Protein AF-A0A2K2V8P2-F1 (afdb_monomer_lite)

Secondary structure (DSSP, 8-state):
---PPP-PPPPPPTHHHHHTTS-----SSHHHHHHS--SS-TT--EEEETTS-EEESS--TTS-EEEEEEEEEEEE-GGG-S---HHHHHHHHHHHHHH-S-EEEEEEEEEEEEEETTTTEEEEEEEEEEEEEEEE-TTTTT-HHHHHHHHHHHHHHHHHH-HHHHTTEEEEEEE-TT-S-EEEEEEEEEEE--HHHHHHHHHHHSPP----------------PPPPPPPPP-----------PPPPP------------PPPP---PEEEEEEEE----GGGGEEEEEETTEEEEEEPTHHHHHHHHHHHHHHHHTTT-EEETTTTEEEE-STHHHHHHHHHHHHHHHHHHHTT-GGGGGG--EEEEEEEE-HHHHHHHHHHHHHHHHHHHHHHHHHHHHHHHTT-HHHHHHHHHHHHHHHHHHHHHHHHHHHHHHHTT--

Sequence (443 aa):
MSQSPNPQNPNPNPDSEKEAKEIKRYARNTEELVFNTNTDESDYPLYILSDFELVHKKYPSGREIIGSFNVRVSEIKDEELPLTHQLFEKAKSALEEITRSSVSRKNYEIIYESYRGDFEEYLADAKAYAIKLIAFSPFSLMMKEKSFAVVYGWLKRLSAKYPDLSKYAYVSRYEGRKLKHSYAILVIKLPISTPELEDVFKKITSPPVEVEEPTAVESVESEEEPKPEEIPTIEIKPKLRLRLRLPEEIEERVEVKEEKPSKPEKSELVKIYLLSMRLPSKYLVQKVYYEKNKEIREFNDVSGKLETIRREAYSMITRAFAYVEEYGTWIAVSDDAVKEAYNVSEYVIKRLKELNLHDKVERYIVKAIPIYLDPLDAKELLDAAVKRLSQDLEELERRIREAEEEKKRQALKRLEREKSYKEKLLEAFKRYLSEISRGEAGE

Structure (mmCIF, N/CA/C/O backbone):
data_AF-A0A2K2V8P2-F1
#
_entry.id   AF-A0A2K2V8P2-F1
#
loop_
_atom_site.group_PDB
_atom_site.id
_atom_site.type_symbol
_atom_site.label_atom_id
_atom_site.label_alt_id
_atom_site.label_comp_id
_atom_site.label_asym_id
_atom_site.label_entity_id
_atom_site.label_seq_id
_atom_site.pdbx_PDB_ins_code
_atom_site.Cartn_x
_atom_site.Cartn_y
_atom_site.Cartn_z
_atom_site.occupancy
_atom_site.B_iso_or_equiv
_atom_site.auth_seq_id
_atom_site.auth_comp_id
_atom_site.auth_asym_id
_atom_site.auth_atom_id
_atom_site.pdbx_PDB_model_num
ATOM 1 N N . MET A 1 1 ? -31.526 -56.783 24.278 1.00 45.38 1 MET A N 1
ATOM 2 C CA . MET A 1 1 ? -30.300 -55.961 24.188 1.00 45.38 1 MET A CA 1
ATOM 3 C C . MET A 1 1 ? -29.760 -56.072 22.773 1.00 45.38 1 MET A C 1
ATOM 5 O O . MET A 1 1 ? -29.927 -57.133 22.186 1.00 45.38 1 MET A O 1
ATOM 9 N N . SER A 1 2 ? -29.156 -54.986 22.279 1.00 40.03 2 SER A N 1
ATOM 10 C CA . SER A 1 2 ? -28.494 -54.827 20.969 1.00 40.03 2 SER A CA 1
ATOM 11 C C . SER A 1 2 ? -29.392 -54.343 19.819 1.00 40.03 2 SER A C 1
ATOM 13 O O . SER A 1 2 ? -29.942 -55.134 19.060 1.00 40.03 2 SER A O 1
ATOM 15 N N . GLN A 1 3 ? -29.497 -53.016 19.681 1.00 34.66 3 GLN A N 1
ATOM 16 C CA . GLN A 1 3 ? -29.826 -52.344 18.419 1.00 34.66 3 GLN A CA 1
ATOM 17 C C . GLN A 1 3 ? -28.541 -51.717 17.862 1.00 34.66 3 GLN A C 1
ATOM 19 O O . GLN A 1 3 ? -27.809 -51.053 18.595 1.00 34.66 3 GLN A O 1
ATOM 24 N N . SER A 1 4 ? -28.265 -51.968 16.584 1.00 39.84 4 SER A N 1
ATOM 25 C CA . SER A 1 4 ? -27.140 -51.406 15.828 1.00 39.84 4 SER A CA 1
ATOM 26 C C . SER A 1 4 ? -27.333 -49.904 15.567 1.00 39.84 4 SER A C 1
ATOM 28 O O . SER A 1 4 ? -28.468 -49.490 15.317 1.00 39.84 4 SER A O 1
ATOM 30 N N . PRO A 1 5 ? -26.267 -49.081 15.564 1.00 43.34 5 PRO A N 1
ATOM 31 C CA . PRO A 1 5 ? -26.387 -47.666 15.246 1.00 43.34 5 PRO A CA 1
ATOM 32 C C . PRO A 1 5 ? -26.446 -47.434 13.728 1.00 43.34 5 PRO A C 1
ATOM 34 O O . PRO A 1 5 ? -25.756 -48.076 12.938 1.00 43.34 5 PRO A O 1
ATOM 37 N N . ASN A 1 6 ? -27.308 -46.493 13.356 1.00 40.78 6 ASN A N 1
ATOM 38 C CA . ASN A 1 6 ? -27.585 -46.014 12.006 1.00 40.78 6 ASN A CA 1
ATOM 39 C C . ASN A 1 6 ? -26.462 -45.054 11.539 1.00 40.78 6 ASN A C 1
ATOM 41 O O . ASN A 1 6 ? -26.080 -44.188 12.331 1.00 40.78 6 ASN A O 1
ATOM 45 N N . PRO A 1 7 ? -25.935 -45.135 10.299 1.00 40.72 7 PRO A N 1
ATOM 46 C CA . PRO A 1 7 ? -24.934 -44.186 9.823 1.00 40.72 7 PRO A CA 1
ATOM 47 C C . PRO A 1 7 ? -25.619 -42.884 9.386 1.00 40.72 7 PRO A C 1
ATOM 49 O O . PRO A 1 7 ? -26.378 -42.853 8.418 1.00 40.72 7 PRO A O 1
ATOM 52 N N . GLN A 1 8 ? -25.365 -41.796 10.115 1.00 35.78 8 GLN A N 1
ATOM 53 C CA . GLN A 1 8 ? -25.758 -40.455 9.692 1.00 35.78 8 GLN A CA 1
ATOM 54 C C . GLN A 1 8 ? -24.790 -39.943 8.622 1.00 35.78 8 GLN A C 1
ATOM 56 O O . GLN A 1 8 ? -23.577 -39.902 8.817 1.00 35.78 8 GLN A O 1
ATOM 61 N N . ASN A 1 9 ? -25.364 -39.559 7.487 1.00 45.44 9 ASN A N 1
ATOM 62 C CA . ASN A 1 9 ? -24.693 -38.922 6.364 1.00 45.44 9 ASN A CA 1
ATOM 63 C C . ASN A 1 9 ? -24.497 -37.426 6.695 1.00 45.44 9 ASN A C 1
ATOM 65 O O . ASN A 1 9 ? -25.497 -36.770 7.006 1.00 45.44 9 ASN A O 1
ATOM 69 N N . PRO A 1 10 ? -23.279 -36.856 6.655 1.00 41.28 10 PRO A N 1
ATOM 70 C CA . PRO A 1 10 ? -23.107 -35.430 6.884 1.00 41.28 10 PRO A CA 1
ATOM 71 C C . PRO A 1 10 ? -23.511 -34.652 5.626 1.00 41.28 10 PRO A C 1
ATOM 73 O O . PRO A 1 10 ? -23.005 -34.885 4.530 1.00 41.28 10 PRO A O 1
ATOM 76 N N . ASN A 1 11 ? -24.449 -33.725 5.806 1.00 43.56 11 ASN A N 1
ATOM 77 C CA . ASN A 1 11 ? -24.842 -32.743 4.801 1.00 43.56 11 ASN A CA 1
ATOM 78 C C . ASN A 1 11 ? -23.656 -31.787 4.543 1.00 43.56 11 ASN A C 1
ATOM 80 O O . ASN A 1 11 ? -23.053 -31.328 5.518 1.00 43.56 11 ASN A O 1
ATOM 84 N N . PRO A 1 12 ? -23.302 -31.463 3.287 1.00 41.25 12 PRO A N 1
ATOM 85 C CA . PRO A 1 12 ? -22.204 -30.545 3.009 1.00 41.25 12 PRO A CA 1
ATOM 86 C C . PRO A 1 12 ? -22.577 -29.116 3.426 1.00 41.25 12 PRO A C 1
ATOM 88 O O . PRO A 1 12 ? -23.671 -28.630 3.138 1.00 41.25 12 PRO A O 1
ATOM 91 N N . ASN A 1 13 ? -21.655 -28.459 4.132 1.00 47.78 13 ASN A N 1
ATOM 92 C CA . ASN A 1 13 ? -21.796 -27.095 4.629 1.00 47.78 13 ASN A CA 1
ATOM 93 C C . ASN A 1 13 ? -21.776 -26.082 3.455 1.00 47.78 13 ASN A C 1
ATOM 95 O O . ASN A 1 13 ? -20.779 -26.057 2.720 1.00 47.78 13 ASN A O 1
ATOM 99 N N . PRO A 1 14 ? -22.814 -25.239 3.268 1.00 43.62 14 PRO A N 1
ATOM 100 C CA . PRO A 1 14 ? -22.863 -24.232 2.200 1.00 43.62 14 PRO A CA 1
ATOM 101 C C . PRO A 1 14 ? -21.792 -23.130 2.314 1.00 43.62 14 PRO A C 1
ATOM 103 O O . PRO A 1 14 ? -21.541 -22.432 1.332 1.00 43.62 14 PRO A O 1
ATOM 106 N N . ASP A 1 15 ? -21.098 -23.015 3.452 1.00 44.84 15 ASP A N 1
ATOM 107 C CA . ASP A 1 15 ? -19.971 -22.082 3.611 1.00 44.84 15 ASP A CA 1
ATOM 108 C C . ASP A 1 15 ? -18.708 -22.517 2.842 1.00 44.84 15 ASP A C 1
ATOM 110 O O . ASP A 1 15 ? -17.892 -21.681 2.455 1.00 44.84 15 ASP A O 1
ATOM 114 N N . SER A 1 16 ? -18.587 -23.806 2.499 1.00 46.91 16 SER A N 1
ATOM 115 C CA . SER A 1 16 ? -17.429 -24.323 1.754 1.00 46.91 16 SER A CA 1
ATOM 116 C C . SER A 1 16 ? -17.402 -23.907 0.274 1.00 46.91 16 SER A C 1
ATOM 118 O O . SER A 1 16 ? -16.330 -23.832 -0.323 1.00 46.91 16 SER A O 1
ATOM 120 N N . GLU A 1 17 ? -18.550 -23.566 -0.328 1.00 38.75 17 GLU A N 1
ATOM 121 C CA . GLU A 1 17 ? -18.619 -23.112 -1.730 1.00 38.75 17 GLU A CA 1
ATOM 122 C C . GLU A 1 17 ? -18.406 -21.598 -1.899 1.00 38.75 17 GLU A C 1
ATOM 124 O O . GLU A 1 17 ? -18.013 -21.156 -2.985 1.00 38.75 17 GLU A O 1
ATOM 129 N N . LYS A 1 18 ? -18.614 -20.799 -0.840 1.00 39.53 18 LYS A N 1
ATOM 130 C CA . LYS A 1 18 ? -18.248 -19.372 -0.819 1.00 39.53 18 LYS A CA 1
ATOM 131 C C . LYS A 1 18 ? -16.768 -19.173 -0.487 1.00 39.53 18 LYS A C 1
ATOM 133 O O . LYS A 1 18 ? -16.127 -18.366 -1.156 1.00 39.53 18 LYS A O 1
ATOM 138 N N . GLU A 1 19 ? -16.188 -19.982 0.402 1.00 36.44 19 GLU A N 1
ATOM 139 C CA . GLU A 1 19 ? -14.726 -20.023 0.592 1.00 36.44 19 GLU A CA 1
ATOM 140 C C . GLU A 1 19 ? -13.989 -20.600 -0.631 1.00 36.44 19 GLU A C 1
ATOM 142 O O . GLU A 1 19 ? -12.883 -20.168 -0.948 1.00 36.44 19 GLU A O 1
ATOM 147 N N . ALA A 1 20 ? -14.617 -21.484 -1.415 1.00 35.19 20 ALA A N 1
ATOM 148 C CA . ALA A 1 20 ? -14.044 -21.964 -2.676 1.00 35.19 20 ALA A CA 1
ATOM 149 C C . ALA A 1 20 ? -14.061 -20.927 -3.821 1.00 35.19 20 ALA A C 1
ATOM 151 O O . ALA A 1 20 ? -13.434 -21.158 -4.859 1.00 35.19 20 ALA A O 1
ATOM 152 N N . LYS A 1 21 ? -14.754 -19.787 -3.665 1.00 40.03 21 LYS A N 1
ATOM 153 C CA . LYS A 1 21 ? -14.834 -18.733 -4.696 1.00 40.03 21 LYS A CA 1
ATOM 154 C C . LYS A 1 21 ? -14.014 -17.477 -4.413 1.00 40.03 21 LYS A C 1
ATOM 156 O O . LYS A 1 21 ? -13.867 -16.667 -5.324 1.00 40.03 21 LYS A O 1
ATOM 161 N N . GLU A 1 22 ? -13.370 -17.374 -3.256 1.00 44.53 22 GLU A N 1
ATOM 162 C CA . GLU A 1 22 ? -12.394 -16.317 -2.962 1.00 44.53 22 GLU A CA 1
ATOM 163 C C . GLU A 1 22 ? -11.185 -16.853 -2.184 1.00 44.53 22 GLU A C 1
ATOM 165 O O . GLU A 1 22 ? -10.801 -16.341 -1.140 1.00 44.53 22 GLU A O 1
ATOM 170 N N . ILE A 1 23 ? -10.512 -17.875 -2.722 1.00 32.94 23 ILE A N 1
ATOM 171 C CA . ILE A 1 23 ? -9.160 -18.230 -2.273 1.00 32.94 23 ILE A CA 1
ATOM 172 C C . ILE A 1 23 ? -8.184 -18.202 -3.453 1.00 32.94 23 ILE A C 1
ATOM 174 O O . ILE A 1 23 ? -8.069 -19.120 -4.262 1.00 32.94 23 ILE A O 1
ATOM 178 N N . LYS A 1 24 ? -7.514 -17.046 -3.523 1.00 45.06 24 LYS A N 1
ATOM 179 C CA . LYS A 1 24 ? -6.056 -16.870 -3.482 1.00 45.06 24 LYS A CA 1
ATOM 180 C C . LYS A 1 24 ? -5.204 -17.764 -4.384 1.00 45.06 24 LYS A C 1
ATOM 182 O O . LYS A 1 24 ? -5.091 -18.977 -4.214 1.00 45.06 24 LYS A O 1
ATOM 187 N N . ARG A 1 25 ? -4.395 -17.103 -5.208 1.00 37.09 25 ARG A N 1
ATOM 188 C CA . ARG A 1 25 ? -3.039 -17.592 -5.469 1.00 37.09 25 ARG A CA 1
ATOM 189 C C . ARG A 1 25 ? -2.043 -16.554 -4.978 1.00 37.09 25 ARG A C 1
ATOM 191 O O . ARG A 1 25 ? -1.865 -15.517 -5.608 1.00 37.09 25 ARG A O 1
ATOM 198 N N . TYR A 1 26 ? -1.464 -16.855 -3.822 1.00 53.66 26 TYR A N 1
ATOM 199 C CA . TYR A 1 26 ? -0.233 -16.262 -3.319 1.00 53.66 26 TYR A CA 1
ATOM 200 C C . TYR A 1 26 ? 0.933 -17.240 -3.526 1.00 53.66 26 TYR A C 1
ATOM 202 O O . TYR A 1 26 ? 0.685 -18.423 -3.769 1.00 53.66 26 TYR A O 1
ATOM 210 N N . ALA A 1 27 ? 2.164 -16.715 -3.448 1.00 59.84 27 ALA A N 1
ATOM 211 C CA . ALA A 1 27 ? 3.382 -17.324 -3.985 1.00 59.84 27 ALA A CA 1
ATOM 212 C C . ALA A 1 27 ? 3.701 -18.730 -3.454 1.00 59.84 27 ALA A C 1
ATOM 214 O O . ALA A 1 27 ? 4.199 -18.878 -2.348 1.00 59.84 27 ALA A O 1
ATOM 215 N N . ARG A 1 28 ? 3.524 -19.761 -4.279 1.00 70.12 28 ARG A N 1
ATOM 216 C CA . ARG A 1 28 ? 3.882 -21.154 -3.941 1.00 70.12 28 ARG A CA 1
ATOM 217 C C . ARG A 1 28 ? 5.314 -21.530 -4.306 1.00 70.12 28 ARG A C 1
ATOM 219 O O . ARG A 1 28 ? 5.787 -22.598 -3.936 1.00 70.12 28 ARG A O 1
ATOM 226 N N . ASN A 1 29 ? 5.970 -20.709 -5.117 1.00 79.19 29 ASN A N 1
ATOM 227 C CA . ASN A 1 29 ? 7.310 -20.957 -5.630 1.00 79.19 29 ASN A CA 1
ATOM 228 C C . ASN A 1 29 ? 8.014 -19.638 -5.973 1.00 79.19 29 ASN A C 1
ATOM 230 O O . ASN A 1 29 ? 7.422 -18.555 -5.945 1.00 79.19 29 ASN A O 1
ATOM 234 N N . THR A 1 30 ? 9.289 -19.749 -6.333 1.00 81.19 30 THR A N 1
ATOM 235 C CA . THR A 1 30 ? 10.150 -18.620 -6.689 1.00 81.19 30 THR A CA 1
ATOM 236 C C . THR A 1 30 ? 9.663 -17.836 -7.907 1.00 81.19 30 THR A C 1
ATOM 238 O O . THR A 1 30 ? 9.801 -16.615 -7.915 1.00 81.19 30 THR A O 1
ATOM 241 N N . GLU A 1 31 ? 9.036 -18.469 -8.907 1.00 80.94 31 GLU A N 1
ATOM 242 C CA . GLU A 1 31 ? 8.472 -17.748 -10.063 1.00 80.94 31 GLU A CA 1
ATOM 243 C C . GLU A 1 31 ? 7.371 -16.769 -9.639 1.00 80.94 31 GLU A C 1
ATOM 245 O O . GLU A 1 31 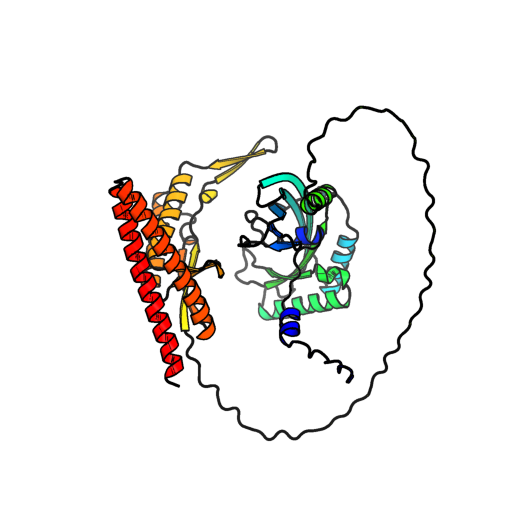? 7.264 -15.665 -10.177 1.00 80.94 31 GLU A O 1
ATOM 250 N N . GLU A 1 32 ? 6.549 -17.150 -8.660 1.00 74.81 32 GLU A N 1
ATOM 251 C CA . GLU A 1 32 ? 5.480 -16.289 -8.156 1.00 74.81 32 GLU A CA 1
ATOM 252 C C . GLU A 1 32 ? 6.040 -15.102 -7.346 1.00 74.81 32 GLU A C 1
ATOM 254 O O . GLU A 1 32 ? 5.479 -14.003 -7.405 1.00 74.81 32 GLU A O 1
ATOM 259 N N . LEU A 1 33 ? 7.187 -15.254 -6.667 1.00 75.31 33 LEU A N 1
ATOM 260 C CA . LEU A 1 33 ? 7.895 -14.132 -6.027 1.00 75.31 33 LEU A CA 1
ATOM 261 C C . LEU A 1 33 ? 8.407 -13.100 -7.037 1.00 75.31 33 LEU A C 1
ATOM 263 O O . LEU A 1 33 ? 8.348 -11.897 -6.766 1.00 75.31 33 LEU A O 1
ATOM 267 N N . VAL A 1 34 ? 8.843 -13.550 -8.218 1.00 78.19 34 VAL A N 1
ATOM 268 C CA . VAL A 1 34 ? 9.286 -12.667 -9.312 1.00 78.19 34 VAL A CA 1
ATOM 269 C C . VAL A 1 34 ? 8.159 -11.725 -9.771 1.00 78.19 34 VAL A C 1
ATOM 271 O O . VAL A 1 34 ? 8.422 -10.572 -10.123 1.00 78.19 34 VAL A O 1
ATOM 274 N N . PHE A 1 35 ? 6.889 -12.153 -9.699 1.00 70.75 35 PHE A N 1
ATOM 275 C CA . PHE A 1 35 ? 5.734 -11.381 -10.189 1.00 70.75 35 PHE A CA 1
ATOM 276 C C . PHE A 1 35 ? 4.901 -10.630 -9.167 1.00 70.75 35 PHE A C 1
ATOM 278 O O . PHE A 1 35 ? 4.169 -9.711 -9.553 1.00 70.75 35 PHE A O 1
ATOM 285 N N . ASN A 1 36 ? 4.999 -10.974 -7.887 1.00 62.34 36 ASN A N 1
ATOM 286 C CA . ASN A 1 36 ? 4.283 -10.237 -6.848 1.00 62.34 36 ASN A CA 1
ATOM 287 C C . ASN A 1 36 ? 4.790 -8.791 -6.665 1.00 62.34 36 ASN A C 1
ATOM 289 O O . ASN A 1 36 ? 4.146 -7.981 -6.007 1.00 62.34 36 ASN A O 1
ATOM 293 N N . THR A 1 37 ? 5.849 -8.416 -7.383 1.00 58.56 37 THR A N 1
ATOM 294 C CA . THR A 1 37 ? 6.403 -7.063 -7.548 1.00 58.56 37 THR A CA 1
ATOM 295 C C . THR A 1 37 ? 5.561 -6.152 -8.459 1.00 58.56 37 THR A C 1
ATOM 297 O O . THR A 1 37 ? 6.058 -5.194 -9.046 1.00 58.56 37 THR A O 1
ATOM 300 N N . ASN A 1 38 ? 4.261 -6.424 -8.627 1.00 47.97 38 ASN A N 1
ATOM 301 C CA . ASN A 1 38 ? 3.373 -5.675 -9.530 1.00 47.97 38 ASN A CA 1
ATOM 302 C C . ASN A 1 38 ? 3.196 -4.187 -9.164 1.00 47.97 38 ASN A C 1
ATOM 304 O O . ASN A 1 38 ? 2.509 -3.456 -9.881 1.00 47.97 38 ASN A O 1
ATOM 308 N N . THR A 1 39 ? 3.812 -3.729 -8.080 1.00 49.06 39 THR A N 1
ATOM 309 C CA . THR A 1 39 ? 4.027 -2.318 -7.807 1.00 49.06 39 THR A CA 1
ATOM 310 C C . THR A 1 39 ? 5.403 -1.885 -8.250 1.00 49.06 39 THR A C 1
ATOM 312 O O . THR A 1 39 ? 6.407 -2.304 -7.687 1.00 49.06 39 THR A O 1
ATOM 315 N N . ASP A 1 40 ? 5.430 -0.948 -9.191 1.00 42.66 40 ASP A N 1
ATOM 316 C CA . ASP A 1 40 ? 6.612 -0.177 -9.583 1.00 42.66 40 ASP A CA 1
ATOM 317 C C . ASP A 1 40 ? 7.144 0.732 -8.429 1.00 42.66 40 ASP A C 1
ATOM 319 O O . ASP A 1 40 ? 7.749 1.771 -8.683 1.00 42.66 40 ASP A O 1
ATOM 323 N N . GLU A 1 41 ? 6.894 0.379 -7.162 1.00 49.34 41 GLU A N 1
ATOM 324 C CA . GLU A 1 41 ? 7.336 1.078 -5.954 1.00 49.34 41 GLU A CA 1
ATOM 325 C C . GLU A 1 41 ? 8.273 0.144 -5.175 1.00 49.34 41 GLU A C 1
ATOM 327 O O . GLU A 1 41 ? 7.839 -0.845 -4.591 1.00 49.34 41 GLU A O 1
ATOM 332 N N . SER A 1 42 ? 9.567 0.472 -5.200 1.00 49.97 42 SER A N 1
ATOM 333 C CA . SER A 1 42 ? 10.710 -0.251 -4.612 1.00 49.97 42 SER A CA 1
ATOM 334 C C . SER A 1 42 ? 10.766 -0.263 -3.080 1.00 49.97 42 SER A C 1
ATOM 336 O O . SER A 1 42 ? 11.807 -0.570 -2.508 1.00 49.97 42 SER A O 1
ATOM 338 N N . ASP A 1 43 ? 9.693 0.156 -2.414 1.00 53.34 43 ASP A N 1
ATOM 339 C CA . ASP A 1 43 ? 9.768 0.601 -1.020 1.00 53.34 43 ASP A CA 1
ATOM 340 C C . ASP A 1 43 ? 8.919 -0.259 -0.072 1.00 53.34 43 ASP A C 1
ATOM 342 O O . ASP A 1 43 ? 8.859 0.033 1.124 1.00 53.34 43 ASP A O 1
ATOM 346 N N . TYR A 1 44 ? 8.254 -1.304 -0.580 1.00 66.94 44 TYR A N 1
ATOM 347 C CA . TYR A 1 44 ? 7.381 -2.155 0.225 1.00 66.94 44 TYR A CA 1
ATOM 348 C C . TYR A 1 44 ? 7.910 -3.582 0.344 1.00 66.94 44 TYR A C 1
ATOM 350 O O . TYR A 1 44 ? 8.235 -4.204 -0.670 1.00 66.94 44 TYR A O 1
ATOM 358 N N . PRO A 1 45 ? 7.946 -4.129 1.568 1.00 77.12 45 PRO A N 1
ATOM 359 C CA . PRO A 1 45 ? 8.392 -5.488 1.778 1.00 77.12 45 PRO A CA 1
ATOM 360 C C . PRO A 1 45 ? 7.340 -6.521 1.365 1.00 77.12 45 PRO A C 1
ATOM 362 O O . PRO A 1 45 ? 6.129 -6.265 1.389 1.00 77.12 45 PRO A O 1
ATOM 365 N N . LEU A 1 46 ? 7.829 -7.701 0.990 1.00 86.38 46 LEU A N 1
ATOM 366 C CA . LEU A 1 46 ? 7.035 -8.906 0.772 1.00 86.38 46 LEU A CA 1
ATOM 367 C C . LEU A 1 46 ? 7.206 -9.828 1.979 1.00 86.38 46 LEU A C 1
ATOM 369 O O . LEU A 1 46 ? 8.334 -10.092 2.383 1.00 86.38 46 LEU A O 1
ATOM 373 N N . TYR A 1 47 ? 6.105 -10.338 2.521 1.00 85.56 47 TYR A N 1
ATOM 374 C CA . TYR A 1 47 ? 6.103 -11.258 3.660 1.00 85.56 47 TYR A CA 1
ATOM 375 C C . TYR A 1 47 ? 5.670 -12.646 3.208 1.00 85.56 47 TYR A C 1
ATOM 377 O O . TYR A 1 47 ? 4.638 -12.756 2.551 1.00 85.56 47 TYR A O 1
ATOM 385 N N . ILE A 1 48 ? 6.417 -13.684 3.578 1.00 87.50 48 ILE A N 1
ATOM 386 C CA . ILE A 1 48 ? 5.997 -15.084 3.477 1.00 87.50 48 ILE A CA 1
ATOM 387 C C . ILE A 1 48 ? 5.490 -15.525 4.847 1.00 87.50 48 ILE A C 1
ATOM 389 O O . ILE A 1 48 ? 6.204 -15.440 5.847 1.00 87.50 48 ILE A O 1
ATOM 393 N N . LEU A 1 49 ? 4.254 -16.005 4.872 1.00 87.50 49 LEU A N 1
ATOM 394 C CA . LEU A 1 49 ? 3.593 -16.556 6.047 1.00 87.50 49 LEU A CA 1
ATOM 395 C C . LEU A 1 49 ? 3.850 -18.060 6.198 1.00 87.50 49 LEU A C 1
ATOM 397 O O . LEU A 1 49 ? 4.309 -18.717 5.264 1.00 87.50 49 LEU A O 1
ATOM 401 N N . SER A 1 50 ? 3.525 -18.616 7.364 1.00 84.12 50 SER A N 1
ATOM 402 C CA . SER A 1 50 ? 3.715 -20.045 7.669 1.00 84.12 50 SER A CA 1
ATOM 403 C C . SER A 1 50 ? 2.929 -21.012 6.770 1.00 84.12 50 SER A C 1
ATOM 405 O O . SER A 1 50 ? 3.325 -22.163 6.609 1.00 84.12 50 SER A O 1
ATOM 407 N N . ASP A 1 51 ? 1.858 -20.554 6.123 1.00 82.25 51 ASP A N 1
ATOM 408 C CA . ASP A 1 51 ? 1.097 -21.285 5.099 1.00 82.25 51 ASP A CA 1
ATOM 409 C C . ASP A 1 51 ? 1.638 -21.074 3.668 1.00 82.25 51 ASP A C 1
ATOM 411 O O . ASP A 1 51 ? 1.008 -21.482 2.688 1.00 82.25 51 ASP A O 1
ATOM 415 N N . PHE A 1 52 ? 2.808 -20.439 3.543 1.00 79.31 52 PHE A N 1
ATOM 416 C CA . PHE A 1 52 ? 3.417 -19.973 2.297 1.00 79.31 52 PHE A CA 1
ATOM 417 C C . PHE A 1 52 ? 2.571 -18.935 1.544 1.00 79.31 52 PHE A C 1
ATOM 419 O O . PHE A 1 52 ? 2.783 -18.695 0.353 1.00 79.31 52 PHE A O 1
ATOM 426 N N . GLU A 1 53 ? 1.625 -18.269 2.214 1.00 78.50 53 GLU A N 1
ATOM 427 C CA . GLU A 1 53 ? 0.965 -17.108 1.634 1.00 78.50 53 GLU A CA 1
ATOM 428 C C . GLU A 1 53 ? 1.922 -15.909 1.603 1.00 78.50 53 GLU A C 1
ATOM 430 O O . GLU A 1 53 ? 2.527 -15.524 2.602 1.00 78.50 53 GLU A O 1
ATOM 435 N N . LEU A 1 54 ? 2.028 -15.283 0.433 1.00 76.00 54 LEU A N 1
ATOM 436 C CA . LEU A 1 54 ? 2.717 -14.015 0.257 1.00 76.00 54 LEU A CA 1
ATOM 437 C C . LEU A 1 54 ? 1.778 -12.833 0.511 1.00 76.00 54 LEU A C 1
ATOM 439 O O . LEU A 1 54 ? 0.765 -12.682 -0.174 1.00 76.00 54 LEU A O 1
ATOM 443 N N . VAL A 1 55 ? 2.167 -11.936 1.410 1.00 76.25 55 VAL A N 1
ATOM 444 C CA . VAL A 1 55 ? 1.456 -10.683 1.670 1.00 76.25 55 VAL A CA 1
ATOM 445 C C . VAL A 1 55 ? 2.321 -9.503 1.248 1.00 76.25 55 VAL A C 1
ATOM 447 O O . VAL A 1 55 ? 3.512 -9.431 1.542 1.00 76.25 55 VAL A O 1
ATOM 450 N N . HIS A 1 56 ? 1.702 -8.561 0.545 1.00 71.75 56 HIS A N 1
ATOM 451 C CA . HIS A 1 56 ? 2.333 -7.334 0.080 1.00 71.75 56 HIS A CA 1
ATOM 452 C C . HIS A 1 56 ? 1.576 -6.117 0.630 1.00 71.75 56 HIS A C 1
ATOM 454 O O . HIS A 1 56 ? 0.351 -6.160 0.766 1.00 71.75 56 HIS A O 1
ATOM 460 N N . LYS A 1 57 ? 2.296 -5.020 0.916 1.00 65.31 57 LYS A N 1
ATOM 461 C CA . LYS A 1 57 ? 1.812 -3.709 1.421 1.00 65.31 57 LYS A CA 1
ATOM 462 C C . LYS A 1 57 ? 1.233 -3.678 2.827 1.00 65.31 57 LYS A C 1
ATOM 464 O O . LYS A 1 57 ? 1.384 -2.661 3.499 1.00 65.31 57 LYS A O 1
ATOM 469 N N . LYS A 1 58 ? 0.540 -4.729 3.256 1.00 66.94 58 LYS A N 1
ATOM 470 C CA . LYS A 1 58 ? -0.056 -4.811 4.588 1.00 66.94 58 LYS A CA 1
ATOM 471 C C . LYS A 1 58 ? 0.819 -5.699 5.456 1.00 66.94 58 LYS A C 1
ATOM 473 O O . LYS A 1 58 ? 1.049 -6.850 5.101 1.00 66.94 58 LYS A O 1
ATOM 478 N N . TYR A 1 59 ? 1.291 -5.158 6.574 1.00 76.81 59 TYR A N 1
ATOM 479 C CA . TYR A 1 59 ? 1.922 -5.969 7.605 1.00 76.81 59 TYR A CA 1
ATOM 480 C C . TYR A 1 59 ? 0.908 -7.026 8.070 1.00 76.81 59 TYR A C 1
ATOM 482 O O . TYR A 1 59 ? -0.200 -6.646 8.470 1.00 76.81 59 TYR A O 1
ATOM 490 N N . PRO A 1 60 ? 1.207 -8.327 7.955 1.00 79.00 60 PRO A N 1
ATOM 491 C CA . PRO A 1 60 ? 0.258 -9.359 8.333 1.00 79.00 60 PRO A CA 1
ATOM 492 C C . PRO A 1 60 ? 0.177 -9.448 9.863 1.00 79.00 60 PRO A C 1
ATOM 494 O O . PRO A 1 60 ? 0.994 -10.093 10.511 1.00 79.00 60 PRO A O 1
ATOM 497 N N . SER A 1 61 ? -0.813 -8.781 10.460 1.00 77.50 61 SER A N 1
ATOM 498 C CA . SER A 1 61 ? -1.037 -8.835 11.904 1.00 77.50 61 SER A CA 1
ATOM 499 C C . SER A 1 61 ? -1.603 -10.194 12.329 1.00 77.50 61 SER A C 1
ATOM 501 O O . SER A 1 61 ? -2.524 -10.730 11.712 1.00 77.50 61 SER A O 1
ATOM 503 N N . GLY A 1 62 ? -1.042 -10.760 13.400 1.00 79.69 62 GLY A N 1
ATOM 504 C CA . GLY A 1 62 ? -1.530 -12.006 14.001 1.00 79.69 62 GLY A CA 1
ATOM 505 C C . GLY A 1 62 ? -1.223 -13.277 13.206 1.00 79.69 62 GLY A C 1
ATOM 506 O O . GLY A 1 62 ? -1.835 -14.309 13.472 1.00 79.69 62 GLY A O 1
ATOM 507 N N . ARG A 1 63 ? -0.299 -13.222 12.241 1.00 83.12 63 ARG A N 1
ATOM 508 C CA . ARG A 1 63 ? 0.190 -14.401 11.523 1.00 83.12 63 ARG A CA 1
ATOM 509 C C . ARG A 1 63 ? 1.698 -14.514 11.660 1.00 83.12 63 ARG A C 1
ATOM 511 O O . ARG A 1 63 ? 2.396 -13.507 11.678 1.00 83.12 63 ARG A O 1
ATOM 518 N N . GLU A 1 64 ? 2.173 -15.746 11.750 1.00 85.81 64 GLU A N 1
ATOM 519 C CA . GLU A 1 64 ? 3.599 -16.040 11.797 1.00 85.81 64 GLU A CA 1
ATOM 520 C C . GLU A 1 64 ? 4.236 -15.749 10.435 1.00 85.81 64 GLU A C 1
ATOM 522 O O . GLU A 1 64 ? 3.777 -16.240 9.398 1.00 85.81 64 GLU A O 1
ATOM 527 N N . ILE A 1 65 ? 5.278 -14.921 10.452 1.00 89.81 65 ILE A N 1
ATOM 528 C CA . ILE A 1 65 ? 6.077 -14.563 9.283 1.00 89.81 65 ILE A CA 1
ATOM 529 C C . ILE A 1 65 ? 7.300 -15.470 9.302 1.00 89.81 65 ILE A C 1
ATOM 531 O O . ILE A 1 65 ? 8.110 -15.384 10.218 1.00 89.81 65 ILE A O 1
ATOM 535 N N . ILE A 1 66 ? 7.449 -16.319 8.289 1.00 91.50 66 ILE A N 1
ATOM 536 C CA . ILE A 1 66 ? 8.614 -17.207 8.173 1.00 91.50 66 ILE A CA 1
ATOM 537 C C . ILE A 1 66 ? 9.742 -16.562 7.361 1.00 91.50 66 ILE A C 1
ATOM 539 O O . ILE A 1 66 ? 10.907 -16.922 7.524 1.00 91.50 66 ILE A O 1
ATOM 543 N N . GLY A 1 67 ? 9.433 -15.554 6.540 1.00 90.12 67 GLY A N 1
ATOM 544 C CA . GLY A 1 67 ? 10.455 -14.734 5.897 1.00 90.12 67 GLY A CA 1
ATOM 545 C C . GLY A 1 67 ? 9.937 -13.423 5.337 1.00 90.12 67 GLY A C 1
ATOM 546 O O . GLY A 1 67 ? 8.748 -13.263 5.054 1.00 90.12 67 GLY A O 1
ATOM 547 N N . SER A 1 68 ? 10.856 -12.488 5.135 1.00 90.81 68 SER A N 1
ATOM 548 C CA . SER A 1 68 ? 10.575 -11.188 4.545 1.00 90.81 68 SER A CA 1
ATOM 549 C C . SER A 1 68 ? 11.594 -10.842 3.463 1.00 90.81 68 SER A C 1
ATOM 551 O O . SER A 1 68 ? 12.752 -11.255 3.500 1.00 90.81 68 SER A O 1
ATOM 553 N N . PHE A 1 69 ? 11.149 -10.091 2.459 1.00 89.06 69 PHE A N 1
ATOM 554 C CA . PHE A 1 69 ? 11.992 -9.621 1.366 1.00 89.06 69 PHE A CA 1
ATOM 555 C C . PHE A 1 69 ? 11.829 -8.124 1.199 1.00 89.06 69 PHE A C 1
ATOM 557 O O . PHE A 1 69 ? 10.711 -7.634 1.021 1.00 89.06 69 PHE A O 1
ATOM 564 N N . ASN A 1 70 ? 12.945 -7.408 1.168 1.00 87.06 70 ASN A N 1
ATOM 565 C CA . ASN A 1 70 ? 12.986 -6.052 0.650 1.00 87.06 70 ASN A CA 1
ATOM 566 C C . ASN A 1 70 ? 13.406 -6.099 -0.826 1.00 87.06 70 ASN A C 1
ATOM 568 O O . ASN A 1 70 ? 14.410 -6.722 -1.172 1.00 87.06 70 ASN A O 1
ATOM 572 N N . VAL A 1 71 ? 12.613 -5.488 -1.709 1.00 86.69 71 VAL A N 1
ATOM 573 C CA . VAL A 1 71 ? 12.734 -5.695 -3.158 1.00 86.69 71 VAL A CA 1
ATOM 574 C C . VAL A 1 71 ? 13.154 -4.418 -3.863 1.00 86.69 71 VAL A C 1
ATOM 576 O O . VAL A 1 71 ? 12.458 -3.406 -3.830 1.00 86.69 71 VAL A O 1
ATOM 579 N N . ARG A 1 72 ? 14.261 -4.496 -4.598 1.00 86.06 72 ARG A N 1
ATOM 580 C CA . ARG A 1 72 ? 14.741 -3.424 -5.474 1.00 86.06 72 ARG A CA 1
ATOM 581 C C . ARG A 1 72 ? 14.604 -3.851 -6.928 1.00 86.06 72 ARG A C 1
ATOM 583 O O . ARG A 1 72 ? 14.981 -4.961 -7.282 1.00 86.06 72 ARG A O 1
ATOM 590 N N . VAL A 1 73 ? 14.075 -2.967 -7.772 1.00 86.62 73 VAL A N 1
ATOM 591 C CA . VAL A 1 73 ? 13.866 -3.231 -9.204 1.00 86.62 73 VAL A CA 1
ATOM 592 C C . VAL A 1 73 ? 14.577 -2.166 -10.032 1.00 86.62 73 VAL A C 1
ATOM 594 O O . VAL A 1 73 ? 14.345 -0.972 -9.842 1.00 86.62 73 VAL A O 1
ATOM 597 N N . SER A 1 74 ? 15.405 -2.592 -10.979 1.00 87.81 74 SER A N 1
ATOM 598 C CA . SER A 1 74 ? 16.117 -1.732 -11.930 1.00 87.81 74 SER A CA 1
ATOM 599 C C . SER A 1 74 ? 15.820 -2.172 -13.368 1.00 87.81 74 SER A C 1
ATOM 601 O O . SER A 1 74 ? 15.763 -3.361 -13.668 1.00 87.81 74 SER A O 1
ATOM 603 N N . GLU A 1 75 ? 15.593 -1.220 -14.282 1.00 89.06 75 GLU A N 1
ATOM 604 C CA . GLU A 1 75 ? 15.505 -1.521 -15.722 1.00 89.06 75 GLU A CA 1
ATOM 605 C C . GLU A 1 75 ? 16.927 -1.703 -16.271 1.00 89.06 75 GLU A C 1
ATOM 607 O O . GLU A 1 75 ? 17.778 -0.838 -16.060 1.00 89.06 75 GLU A O 1
ATOM 612 N N . ILE A 1 76 ? 17.172 -2.814 -16.966 1.00 90.31 76 ILE A N 1
ATOM 613 C CA . ILE A 1 76 ? 18.495 -3.193 -17.490 1.00 90.31 76 ILE A CA 1
ATOM 614 C C . ILE A 1 76 ? 18.476 -3.331 -19.015 1.00 90.31 76 ILE A C 1
ATOM 616 O O . ILE A 1 76 ? 17.411 -3.452 -19.634 1.00 90.31 76 ILE A O 1
ATOM 620 N N . LYS A 1 77 ? 19.654 -3.297 -19.643 1.00 89.50 77 LYS A N 1
ATOM 621 C CA . LYS A 1 77 ? 19.780 -3.436 -21.105 1.00 89.50 77 LYS A CA 1
ATOM 622 C C . LYS A 1 77 ? 19.660 -4.898 -21.544 1.00 89.50 77 LYS A C 1
ATOM 624 O O . LYS A 1 77 ? 19.792 -5.818 -20.747 1.00 89.50 77 LYS A O 1
ATOM 629 N N . ASP A 1 78 ? 19.403 -5.123 -22.835 1.00 83.31 78 ASP A N 1
ATOM 630 C CA . ASP A 1 78 ? 19.289 -6.477 -23.408 1.00 83.31 78 ASP A CA 1
ATOM 631 C C . ASP A 1 78 ? 20.576 -7.308 -23.256 1.00 83.31 78 ASP A C 1
ATOM 633 O O . ASP A 1 78 ? 20.498 -8.512 -23.034 1.00 83.31 78 ASP A O 1
ATOM 637 N N . GLU A 1 79 ? 21.741 -6.664 -23.341 1.00 81.50 79 GLU A N 1
ATOM 638 C CA . GLU A 1 79 ? 23.073 -7.288 -23.254 1.00 81.50 79 GLU A CA 1
ATOM 639 C C . GLU A 1 79 ? 23.398 -7.833 -21.852 1.00 81.50 79 GLU A C 1
ATOM 641 O O . GLU A 1 79 ? 24.271 -8.683 -21.704 1.00 81.50 79 GLU A O 1
ATOM 646 N N . GLU A 1 80 ? 22.693 -7.352 -20.828 1.00 78.94 80 GLU A N 1
ATOM 647 C CA . GLU A 1 80 ? 22.933 -7.671 -19.416 1.00 78.94 80 GLU A CA 1
ATOM 648 C C . GLU A 1 80 ? 22.077 -8.855 -18.933 1.00 78.94 80 GLU A C 1
ATOM 650 O O . GLU A 1 80 ? 22.199 -9.280 -17.785 1.00 78.94 80 GLU A O 1
ATOM 655 N N . LEU A 1 81 ? 21.202 -9.399 -19.790 1.00 80.69 81 LEU A N 1
ATOM 656 C CA . LEU A 1 81 ? 20.322 -10.505 -19.426 1.00 80.69 81 LEU A CA 1
ATOM 657 C C . LEU A 1 81 ? 21.053 -11.854 -19.583 1.00 80.69 81 LEU A C 1
ATOM 659 O O . LEU A 1 81 ? 21.447 -12.196 -20.700 1.00 80.69 81 LEU A O 1
ATOM 663 N N . PRO A 1 82 ? 21.189 -12.669 -18.521 1.00 68.25 82 PRO A N 1
ATOM 664 C CA . PRO A 1 82 ? 22.064 -13.842 -18.554 1.00 68.25 82 PRO A CA 1
ATOM 665 C C . PRO A 1 82 ? 21.604 -15.011 -19.445 1.00 68.25 82 PRO A C 1
ATOM 667 O O . PRO A 1 82 ? 22.376 -15.949 -19.616 1.00 68.25 82 PRO A O 1
ATOM 670 N N . LEU A 1 83 ? 20.407 -14.991 -20.053 1.00 61.16 83 LEU A N 1
ATOM 671 C CA . LEU A 1 83 ? 19.962 -16.048 -20.977 1.00 61.16 83 LEU A CA 1
ATOM 672 C C . LEU A 1 83 ? 18.958 -15.579 -22.045 1.00 61.16 83 LEU A C 1
ATOM 674 O O . LEU A 1 83 ? 18.006 -14.846 -21.777 1.00 61.16 83 LEU A O 1
ATOM 678 N N . THR A 1 84 ? 19.106 -16.123 -23.257 1.00 59.94 84 THR A N 1
ATOM 679 C CA . THR A 1 84 ? 18.073 -16.136 -24.304 1.00 59.94 84 THR A CA 1
ATOM 680 C C . THR A 1 84 ? 17.003 -17.159 -23.935 1.00 59.94 84 THR A C 1
ATOM 682 O O . THR A 1 84 ? 17.136 -18.362 -24.149 1.00 59.94 84 THR A O 1
ATOM 685 N N . HIS A 1 85 ? 15.919 -16.681 -23.334 1.00 64.38 85 HIS A N 1
ATOM 686 C CA . HIS A 1 85 ? 14.837 -17.549 -22.895 1.00 64.38 85 HIS A CA 1
ATOM 687 C C . HIS A 1 85 ? 14.025 -18.016 -24.117 1.00 64.38 85 HIS A C 1
ATOM 689 O O . HIS A 1 85 ? 13.381 -17.205 -24.775 1.00 64.38 85 HIS A O 1
ATOM 695 N N . GLN A 1 86 ? 13.971 -19.318 -24.417 1.00 77.62 86 GLN A N 1
ATOM 696 C CA . GLN A 1 86 ? 13.061 -19.858 -25.453 1.00 77.62 86 GLN A CA 1
ATOM 697 C C . GLN A 1 86 ? 11.600 -19.417 -25.224 1.00 77.62 86 GLN A C 1
ATOM 699 O O . GLN A 1 86 ? 10.835 -19.195 -26.163 1.00 77.62 86 GLN A O 1
ATOM 704 N N . LEU A 1 87 ? 11.230 -19.228 -23.953 1.00 82.00 87 LEU A N 1
ATOM 705 C CA . LEU A 1 87 ? 9.941 -18.669 -23.536 1.00 82.00 87 LEU A CA 1
ATOM 706 C C . LEU A 1 87 ? 9.727 -17.225 -24.020 1.00 82.00 87 LEU A C 1
ATOM 708 O O . LEU A 1 87 ? 8.596 -16.869 -24.330 1.00 82.00 87 LEU A O 1
ATOM 712 N N . PHE A 1 88 ? 10.784 -16.410 -24.110 1.00 87.94 88 PHE A N 1
ATOM 713 C CA . PHE A 1 88 ? 10.706 -15.046 -24.638 1.00 87.94 88 PHE A CA 1
ATOM 714 C C . PHE A 1 88 ? 10.346 -15.055 -26.119 1.00 87.94 88 PHE A C 1
ATOM 716 O O . PHE A 1 88 ? 9.370 -14.409 -26.488 1.00 87.94 88 PHE A O 1
ATOM 723 N N . GLU A 1 89 ? 11.066 -15.815 -26.948 1.00 89.38 89 GLU A N 1
ATOM 724 C CA . GLU A 1 89 ? 10.760 -15.885 -28.383 1.00 89.38 89 GLU A CA 1
ATOM 725 C C . GLU A 1 89 ? 9.354 -16.450 -28.609 1.00 89.38 89 GLU A C 1
ATOM 727 O O . GLU A 1 89 ? 8.559 -15.858 -29.337 1.00 89.38 89 GLU A O 1
ATOM 732 N N . LYS A 1 90 ? 8.980 -17.513 -27.878 1.00 92.12 90 LYS A N 1
ATOM 733 C CA . LYS A 1 90 ? 7.611 -18.058 -27.895 1.00 92.12 90 LYS A CA 1
ATOM 734 C C . LYS A 1 90 ? 6.573 -16.986 -27.538 1.00 92.12 90 LYS A C 1
ATOM 736 O O . LYS A 1 90 ? 5.564 -16.862 -28.229 1.00 92.12 90 LYS A O 1
ATOM 741 N N . ALA A 1 91 ? 6.802 -16.208 -26.480 1.00 92.88 91 ALA A N 1
ATOM 742 C CA . ALA A 1 91 ? 5.871 -15.174 -26.028 1.00 92.88 91 ALA A CA 1
ATOM 743 C C . ALA A 1 91 ? 5.794 -13.977 -26.979 1.00 92.88 91 ALA A C 1
ATOM 745 O O . ALA A 1 91 ? 4.704 -13.461 -27.229 1.00 92.88 91 ALA A O 1
ATOM 746 N N . LYS A 1 92 ? 6.930 -13.558 -27.536 1.00 94.00 92 LYS A N 1
ATOM 747 C CA . LYS A 1 92 ? 7.011 -12.485 -28.522 1.00 94.00 92 LYS A CA 1
ATOM 748 C C . LYS A 1 92 ? 6.268 -12.875 -29.796 1.00 94.00 92 LYS A C 1
ATOM 750 O O . LYS A 1 92 ? 5.362 -12.147 -30.192 1.00 94.00 92 LYS A O 1
ATOM 755 N N . SER A 1 93 ? 6.561 -14.043 -30.372 1.00 93.94 93 SER A N 1
ATOM 756 C CA . SER A 1 93 ? 5.862 -14.539 -31.563 1.00 93.94 93 SER A CA 1
ATOM 757 C C . SER A 1 93 ? 4.361 -14.713 -31.319 1.00 93.94 93 SER A C 1
ATOM 759 O O . SER A 1 93 ? 3.556 -14.319 -32.159 1.00 93.94 93 SER A O 1
ATOM 761 N N . ALA A 1 94 ? 3.961 -15.233 -30.152 1.00 95.06 94 ALA A N 1
ATOM 762 C CA . ALA A 1 94 ? 2.549 -15.357 -29.788 1.00 95.06 94 ALA A CA 1
ATOM 763 C C . ALA A 1 94 ? 1.843 -13.991 -29.717 1.00 95.06 94 ALA A C 1
ATOM 765 O O . ALA A 1 94 ? 0.726 -13.838 -30.221 1.00 95.06 94 ALA A O 1
ATOM 766 N N . LEU A 1 95 ? 2.484 -12.983 -29.117 1.00 94.00 95 LEU A N 1
ATOM 767 C CA . LEU A 1 95 ? 1.940 -11.627 -29.048 1.00 94.00 95 LEU A CA 1
ATOM 768 C C . LEU A 1 95 ? 1.848 -10.972 -30.424 1.00 94.00 95 LEU A C 1
ATOM 770 O O . LEU A 1 95 ? 0.806 -10.399 -30.745 1.00 94.00 95 LEU A O 1
ATOM 774 N N . GLU A 1 96 ? 2.897 -11.058 -31.239 1.00 94.69 96 GLU A N 1
ATOM 775 C CA . GLU A 1 96 ? 2.909 -10.510 -32.599 1.00 94.69 96 GLU A CA 1
ATOM 776 C C . GLU A 1 96 ? 1.812 -11.155 -33.455 1.00 94.69 96 GLU A C 1
ATOM 778 O O . GLU A 1 96 ? 1.075 -10.455 -34.149 1.00 94.69 96 GLU A O 1
ATOM 783 N N . GLU A 1 97 ? 1.609 -12.468 -33.326 1.00 95.56 97 GLU A N 1
ATOM 784 C CA . GLU A 1 97 ? 0.544 -13.182 -34.026 1.00 95.56 97 GLU A CA 1
ATOM 785 C C . GLU A 1 97 ? -0.860 -12.714 -33.599 1.00 95.56 97 GLU A C 1
ATOM 787 O O . GLU A 1 97 ? -1.720 -12.428 -34.438 1.00 95.56 97 GLU A O 1
ATOM 792 N N . ILE A 1 98 ? -1.117 -12.623 -32.291 1.00 94.62 98 ILE A N 1
ATOM 793 C CA . ILE A 1 98 ? -2.452 -12.309 -31.753 1.00 94.62 98 ILE A CA 1
ATOM 794 C C . ILE A 1 98 ? -2.829 -10.845 -31.958 1.00 94.62 98 ILE A C 1
ATOM 796 O O . ILE A 1 98 ? -4.005 -10.524 -32.194 1.00 94.62 98 ILE A O 1
ATOM 800 N N . THR A 1 99 ? -1.847 -9.960 -31.812 1.00 92.12 99 THR A N 1
ATOM 801 C CA . THR A 1 99 ? -2.057 -8.510 -31.831 1.00 92.12 99 THR A CA 1
ATOM 802 C C . THR A 1 99 ? -1.815 -7.902 -33.205 1.00 92.12 99 THR A C 1
ATOM 804 O O . THR A 1 99 ? -2.298 -6.796 -33.457 1.00 92.12 99 THR A O 1
ATOM 807 N N . ARG A 1 100 ? -1.116 -8.615 -34.104 1.00 90.94 100 ARG A N 1
ATOM 808 C CA . ARG A 1 100 ? -0.674 -8.123 -35.422 1.00 90.94 100 ARG A CA 1
ATOM 809 C C . ARG A 1 100 ? 0.063 -6.785 -35.323 1.00 90.94 100 ARG A C 1
ATOM 811 O O . ARG A 1 100 ? -0.056 -5.936 -36.201 1.00 90.94 100 ARG A O 1
ATOM 818 N N . SER A 1 101 ? 0.746 -6.576 -34.204 1.00 86.12 101 SER A N 1
ATOM 819 C CA . SER A 1 101 ? 1.375 -5.318 -33.816 1.00 86.12 101 SER A CA 1
ATOM 820 C C . SER A 1 101 ? 2.790 -5.592 -33.325 1.00 86.12 101 SER A C 1
ATOM 822 O O . SER A 1 101 ? 3.091 -6.698 -32.876 1.00 86.12 101 SER A O 1
ATOM 824 N N . SER A 1 102 ? 3.655 -4.580 -33.393 1.00 86.56 102 SER A N 1
ATOM 825 C CA . SER A 1 102 ? 4.988 -4.673 -32.808 1.00 86.56 102 SER A CA 1
ATOM 826 C C . SER A 1 102 ? 4.904 -4.773 -31.284 1.00 86.56 102 SER A C 1
ATOM 828 O O . SER A 1 102 ? 4.059 -4.148 -30.634 1.00 86.56 102 SER A O 1
ATOM 830 N N . VAL A 1 103 ? 5.799 -5.576 -30.714 1.00 92.44 103 VAL A N 1
ATOM 831 C CA . VAL A 1 103 ? 5.882 -5.815 -29.274 1.00 92.44 103 VAL A CA 1
ATOM 832 C C . VAL A 1 103 ? 7.095 -5.077 -28.723 1.00 92.44 103 VAL A C 1
ATOM 834 O O . VAL A 1 103 ? 8.217 -5.263 -29.189 1.00 92.44 103 VAL A O 1
ATOM 837 N N . SER A 1 104 ? 6.876 -4.233 -27.718 1.00 91.56 104 SER A N 1
ATOM 838 C CA . SER A 1 104 ? 7.958 -3.586 -26.976 1.00 91.56 104 SER A CA 1
ATOM 839 C C . SER A 1 104 ? 8.461 -4.519 -25.883 1.00 91.56 104 SER A C 1
ATOM 841 O O . SER A 1 104 ? 7.662 -5.116 -25.164 1.00 91.56 104 SER A O 1
ATOM 843 N N . ARG A 1 105 ? 9.780 -4.579 -25.708 1.00 91.75 105 ARG A N 1
ATOM 844 C CA . ARG A 1 105 ? 10.451 -5.322 -24.638 1.00 91.75 105 ARG A CA 1
ATOM 845 C C . ARG A 1 105 ? 11.020 -4.357 -23.600 1.00 91.75 105 ARG A C 1
ATOM 847 O O . ARG A 1 105 ? 11.515 -3.294 -23.962 1.00 91.75 105 ARG A O 1
ATOM 854 N N . LYS A 1 106 ? 10.943 -4.735 -22.327 1.00 90.25 106 LYS A N 1
ATOM 855 C CA . LYS A 1 106 ? 11.682 -4.134 -21.211 1.00 90.25 106 LYS A CA 1
ATOM 856 C C . LYS A 1 106 ? 12.227 -5.248 -20.333 1.00 90.25 106 LYS A C 1
ATOM 858 O O . LYS A 1 106 ? 11.515 -6.224 -20.099 1.00 90.25 106 LYS A O 1
ATOM 863 N N . ASN A 1 107 ? 13.445 -5.088 -19.839 1.00 90.38 107 ASN A N 1
ATOM 864 C CA . ASN A 1 107 ? 14.074 -6.053 -18.948 1.00 90.38 107 ASN A CA 1
ATOM 865 C C . ASN A 1 107 ? 14.283 -5.427 -17.581 1.00 90.38 107 ASN A C 1
ATOM 867 O O . ASN A 1 107 ? 14.584 -4.238 -17.481 1.00 90.38 107 ASN A O 1
ATOM 871 N N . TYR A 1 108 ? 14.150 -6.245 -16.552 1.00 89.38 108 TYR A N 1
ATOM 872 C CA . TYR A 1 108 ? 14.318 -5.828 -15.176 1.00 89.38 108 TYR A CA 1
ATOM 873 C C . TYR A 1 108 ? 15.271 -6.778 -14.460 1.00 89.38 108 TYR A C 1
ATOM 875 O O . TYR A 1 108 ? 15.126 -7.995 -14.587 1.00 89.38 108 TYR A O 1
ATOM 883 N N . GLU A 1 109 ? 16.219 -6.214 -13.717 1.00 90.62 109 GLU A N 1
ATOM 884 C CA . GLU A 1 109 ? 16.920 -6.896 -12.632 1.00 90.62 109 GLU A CA 1
ATOM 885 C C . GLU A 1 109 ? 16.135 -6.628 -11.345 1.00 90.62 109 GLU A C 1
ATOM 887 O O . GLU A 1 109 ? 15.659 -5.515 -11.097 1.00 90.62 109 GLU A O 1
ATOM 892 N N . ILE A 1 110 ? 15.952 -7.677 -10.554 1.00 90.12 110 ILE A N 1
ATOM 893 C CA . ILE A 1 110 ? 15.252 -7.634 -9.279 1.00 90.12 110 ILE A CA 1
ATOM 894 C C . ILE A 1 110 ? 16.212 -8.164 -8.222 1.00 90.12 110 ILE A C 1
ATOM 896 O O . ILE A 1 110 ? 16.736 -9.267 -8.356 1.00 90.12 110 ILE A O 1
ATOM 900 N N . ILE A 1 111 ? 16.450 -7.376 -7.182 1.00 90.81 111 ILE A N 1
ATOM 901 C CA . ILE A 1 111 ? 17.304 -7.744 -6.055 1.00 90.81 111 ILE A CA 1
ATOM 902 C C . ILE A 1 111 ? 16.412 -7.912 -4.829 1.00 90.81 111 ILE A C 1
ATOM 904 O O . ILE A 1 111 ? 15.699 -6.984 -4.445 1.00 90.81 111 ILE A O 1
ATOM 908 N N . TYR A 1 112 ? 16.470 -9.099 -4.237 1.00 90.31 112 TYR A N 1
ATOM 909 C CA . TYR A 1 112 ? 15.741 -9.497 -3.042 1.00 90.31 112 TYR A CA 1
ATOM 910 C C . TYR A 1 112 ? 16.697 -9.533 -1.850 1.00 90.31 112 TYR A C 1
ATOM 912 O O . TYR A 1 112 ? 17.456 -10.489 -1.696 1.00 90.31 112 TYR A O 1
ATOM 920 N N . GLU A 1 113 ? 16.652 -8.517 -0.991 1.00 92.25 113 GLU A N 1
ATOM 921 C CA . GLU A 1 113 ? 17.299 -8.587 0.324 1.00 92.25 113 GLU A CA 1
ATOM 922 C C . GLU A 1 113 ? 16.414 -9.464 1.206 1.00 92.25 113 GLU A C 1
ATOM 924 O O . GLU A 1 113 ? 15.283 -9.089 1.527 1.00 92.25 113 GLU A O 1
ATOM 929 N N . SER A 1 114 ? 16.889 -10.665 1.512 1.00 92.12 114 SER A N 1
ATOM 930 C CA . SER A 1 114 ? 16.042 -11.737 2.025 1.00 92.12 114 SER A CA 1
ATOM 931 C C . SER A 1 114 ? 16.348 -12.032 3.484 1.00 92.12 114 SER A C 1
ATOM 933 O O . SER A 1 114 ? 17.513 -12.163 3.868 1.00 92.12 114 SER A O 1
ATOM 935 N N . TYR A 1 115 ? 15.297 -12.188 4.278 1.00 91.75 115 TYR A N 1
ATOM 936 C CA . TYR A 1 115 ? 15.366 -12.416 5.712 1.00 91.75 115 TYR A CA 1
ATOM 937 C C . TYR A 1 115 ? 14.503 -13.618 6.095 1.00 91.75 115 TYR A C 1
ATOM 939 O O . TYR A 1 115 ? 13.446 -13.850 5.503 1.00 91.75 115 TYR A O 1
ATOM 947 N N . ARG A 1 116 ? 14.936 -14.365 7.108 1.00 91.88 116 ARG A N 1
ATOM 948 C CA . ARG A 1 116 ? 14.077 -15.282 7.858 1.00 91.88 116 ARG A CA 1
ATOM 949 C C . ARG A 1 116 ? 13.382 -14.499 8.976 1.00 91.88 116 ARG A C 1
ATOM 951 O O . ARG A 1 116 ? 13.978 -13.597 9.569 1.00 91.88 116 ARG A O 1
ATOM 958 N N . GLY A 1 117 ? 12.120 -14.832 9.229 1.00 87.94 117 GLY A N 1
ATOM 959 C CA . GLY A 1 117 ? 11.268 -14.077 10.146 1.00 87.94 117 GLY A CA 1
ATOM 960 C C . GLY A 1 117 ? 10.883 -12.696 9.604 1.00 87.94 117 GLY A C 1
ATOM 961 O O . GLY A 1 117 ? 11.014 -12.405 8.412 1.00 87.94 117 GLY A O 1
ATOM 962 N N . ASP A 1 118 ? 10.425 -11.818 10.492 1.00 87.94 118 ASP A N 1
ATOM 963 C CA . ASP A 1 118 ? 10.119 -10.419 10.182 1.00 87.94 118 ASP A CA 1
ATOM 964 C C . ASP A 1 118 ? 11.376 -9.539 10.294 1.00 87.94 118 ASP A C 1
ATOM 966 O O . ASP A 1 118 ? 11.550 -8.786 11.248 1.00 87.94 118 ASP A O 1
ATOM 970 N N . PHE A 1 119 ? 12.281 -9.660 9.315 1.00 87.38 119 PHE A N 1
ATOM 971 C CA . PHE A 1 119 ? 13.590 -8.978 9.310 1.00 87.38 119 PHE A CA 1
ATOM 972 C C . PHE A 1 119 ? 14.520 -9.367 10.470 1.00 87.38 119 PHE A C 1
ATOM 974 O O . PHE A 1 119 ? 15.393 -8.587 10.854 1.00 87.38 119 PHE A O 1
ATOM 981 N N . GLU A 1 120 ? 14.354 -10.569 11.019 1.00 87.38 120 GLU A N 1
ATOM 982 C CA . GLU A 1 120 ? 15.104 -11.029 12.191 1.00 87.38 120 GLU A CA 1
ATOM 983 C C . GLU A 1 120 ? 16.503 -11.529 11.815 1.00 87.38 120 GLU A C 1
ATOM 985 O O . GLU A 1 120 ? 17.502 -11.090 12.385 1.00 87.38 120 GLU A O 1
ATOM 990 N N . GLU A 1 121 ? 16.588 -12.415 10.819 1.00 90.62 121 GLU A N 1
ATOM 991 C CA . GLU A 1 121 ? 17.842 -13.020 10.370 1.00 90.62 121 GLU A CA 1
ATOM 992 C C . GLU A 1 121 ? 18.046 -12.738 8.881 1.00 90.62 121 GLU A C 1
ATOM 994 O O . GLU A 1 121 ? 17.362 -13.295 8.024 1.00 90.62 121 GLU A O 1
ATOM 999 N N . TYR A 1 122 ? 19.001 -11.868 8.553 1.00 92.81 122 TYR A N 1
ATOM 1000 C CA . TYR A 1 122 ? 19.400 -11.647 7.164 1.00 92.81 122 TYR A CA 1
ATOM 1001 C C . TYR A 1 122 ? 20.071 -12.899 6.596 1.00 92.81 122 TYR A C 1
ATOM 1003 O O . TYR A 1 122 ? 21.033 -13.404 7.174 1.00 92.81 122 TYR A O 1
ATOM 1011 N N . LEU A 1 123 ? 19.602 -13.364 5.439 1.00 92.19 123 LEU A N 1
ATOM 1012 C CA . LEU A 1 123 ? 20.143 -14.549 4.782 1.00 92.19 123 LEU A CA 1
ATOM 1013 C C . LEU A 1 123 ? 21.116 -14.179 3.663 1.00 92.19 123 LEU A C 1
ATOM 1015 O O . LEU A 1 123 ? 22.274 -14.591 3.699 1.00 92.19 123 LEU A O 1
ATOM 1019 N N . ALA A 1 124 ? 20.638 -13.450 2.652 1.00 94.25 124 ALA A N 1
ATOM 1020 C CA . ALA A 1 124 ? 21.430 -13.009 1.506 1.00 94.25 124 ALA A CA 1
ATOM 1021 C C . ALA A 1 124 ? 20.640 -12.044 0.608 1.00 94.25 124 ALA A C 1
ATOM 1023 O O . ALA A 1 124 ? 19.407 -11.995 0.641 1.00 94.25 124 ALA A O 1
ATOM 1024 N N . ASP A 1 125 ? 21.370 -11.355 -0.267 1.00 93.56 125 ASP A N 1
ATOM 1025 C CA . ASP A 1 125 ? 20.812 -10.694 -1.440 1.00 93.56 125 ASP A CA 1
ATOM 1026 C C . ASP A 1 125 ? 20.726 -11.719 -2.572 1.00 93.56 125 ASP A C 1
ATOM 1028 O O . ASP A 1 125 ? 21.742 -12.267 -2.999 1.00 93.56 125 ASP A O 1
ATOM 1032 N N . ALA A 1 126 ? 19.518 -11.970 -3.067 1.00 92.75 126 ALA A N 1
ATOM 1033 C CA . ALA A 1 126 ? 19.282 -12.854 -4.200 1.00 92.75 126 ALA A CA 1
ATOM 1034 C C . ALA A 1 126 ? 18.865 -12.057 -5.432 1.00 92.75 126 ALA A C 1
ATOM 1036 O O . ALA A 1 126 ? 17.989 -11.190 -5.365 1.00 92.75 126 ALA A O 1
ATOM 1037 N N . LYS A 1 127 ? 19.461 -12.371 -6.582 1.00 92.19 127 LYS A N 1
ATOM 1038 C CA . LYS A 1 127 ? 19.095 -11.734 -7.848 1.00 92.19 127 LYS A CA 1
ATOM 1039 C C . LYS A 1 127 ? 18.025 -12.515 -8.589 1.00 92.19 127 LYS A C 1
ATOM 1041 O O . LYS A 1 127 ? 17.981 -13.737 -8.546 1.00 92.19 127 LYS A O 1
ATOM 1046 N N . ALA A 1 128 ? 17.194 -11.821 -9.343 1.00 91.81 128 ALA A N 1
ATOM 1047 C CA . ALA A 1 128 ? 16.291 -12.409 -10.317 1.00 91.81 128 ALA A CA 1
ATOM 1048 C C . ALA A 1 128 ? 16.119 -11.469 -11.503 1.00 91.81 128 ALA A C 1
ATOM 1050 O O . ALA A 1 128 ? 16.478 -10.292 -11.439 1.00 91.81 128 ALA A O 1
ATOM 1051 N N . TYR A 1 129 ? 15.529 -11.979 -12.579 1.00 90.56 129 TYR A N 1
ATOM 1052 C CA . TYR A 1 129 ? 15.234 -11.165 -13.749 1.00 90.56 129 TYR A CA 1
ATOM 1053 C C . TYR A 1 129 ? 13.777 -11.310 -14.165 1.00 90.56 129 TYR A C 1
ATOM 1055 O O . TYR A 1 129 ? 13.133 -12.334 -13.940 1.00 90.56 129 TYR A O 1
ATOM 1063 N N . ALA A 1 130 ? 13.249 -10.273 -14.805 1.00 90.31 130 ALA A N 1
ATOM 1064 C CA . ALA A 1 130 ? 11.932 -10.317 -15.418 1.00 90.31 130 ALA A CA 1
ATOM 1065 C C . ALA A 1 130 ? 11.949 -9.637 -16.785 1.00 90.31 130 ALA A C 1
ATOM 1067 O O . ALA A 1 130 ? 12.530 -8.565 -16.964 1.00 90.31 130 ALA A O 1
ATOM 1068 N N . ILE A 1 131 ? 11.258 -10.236 -17.753 1.00 90.88 131 ILE A N 1
ATOM 1069 C CA . ILE A 1 131 ? 11.055 -9.641 -19.076 1.00 90.88 131 ILE A CA 1
ATOM 1070 C C . ILE A 1 131 ? 9.605 -9.192 -19.191 1.00 90.88 131 ILE A C 1
ATOM 1072 O O . ILE A 1 131 ? 8.688 -9.990 -19.036 1.00 90.88 131 ILE A O 1
ATOM 1076 N N . LYS A 1 132 ? 9.376 -7.922 -19.516 1.00 91.75 132 LYS A N 1
ATOM 1077 C CA . LYS A 1 132 ? 8.048 -7.361 -19.775 1.00 91.75 132 LYS A CA 1
ATOM 1078 C C . LYS A 1 132 ? 7.879 -7.103 -21.266 1.00 91.75 132 LYS A C 1
ATOM 1080 O O . LYS A 1 132 ? 8.555 -6.252 -21.842 1.00 91.75 132 LYS A O 1
ATOM 1085 N N . LEU A 1 133 ? 6.938 -7.812 -21.872 1.00 93.31 133 LEU A N 1
ATOM 1086 C CA . LEU A 1 133 ? 6.487 -7.619 -23.243 1.00 93.31 133 LEU A CA 1
ATOM 1087 C C . LEU A 1 133 ? 5.200 -6.811 -23.246 1.00 93.31 133 LEU A C 1
ATOM 1089 O O . LEU A 1 133 ? 4.277 -7.098 -22.484 1.00 93.31 133 LEU A O 1
ATOM 1093 N N . ILE A 1 134 ? 5.140 -5.794 -24.096 1.00 93.62 134 ILE A N 1
ATOM 1094 C CA . ILE A 1 134 ? 4.020 -4.863 -24.169 1.00 93.62 134 ILE A CA 1
ATOM 1095 C C . ILE A 1 134 ? 3.541 -4.784 -25.611 1.00 93.62 134 ILE A C 1
ATOM 1097 O O . ILE A 1 134 ? 4.296 -4.382 -26.496 1.00 93.62 134 ILE A O 1
ATOM 1101 N N . ALA A 1 135 ? 2.271 -5.112 -25.828 1.00 93.81 135 ALA A N 1
ATOM 1102 C CA . ALA A 1 135 ? 1.594 -4.895 -27.096 1.00 93.81 135 ALA A CA 1
ATOM 1103 C C . ALA A 1 135 ? 0.565 -3.765 -26.960 1.00 93.81 135 ALA A C 1
ATOM 1105 O O . ALA A 1 135 ? -0.305 -3.774 -26.079 1.00 93.81 135 ALA A O 1
ATOM 1106 N N . PHE A 1 136 ? 0.678 -2.779 -27.845 1.00 89.69 136 PHE A N 1
ATOM 1107 C CA . PHE A 1 136 ? -0.140 -1.572 -27.830 1.00 89.69 136 PHE A CA 1
ATOM 1108 C C . PHE A 1 136 ? -1.381 -1.740 -28.700 1.00 89.69 136 PHE A C 1
ATOM 1110 O O . PHE A 1 136 ? -1.289 -2.194 -29.836 1.00 89.69 136 PHE A O 1
ATOM 1117 N N . SER A 1 137 ? -2.545 -1.327 -28.189 1.00 86.44 137 SER A N 1
ATOM 1118 C CA . SER A 1 137 ? -3.766 -1.275 -28.999 1.00 86.44 137 SER A CA 1
ATOM 1119 C C . SER A 1 137 ? -3.598 -0.307 -30.182 1.00 86.44 137 SER A C 1
ATOM 1121 O O . SER A 1 137 ? -3.116 0.813 -29.970 1.00 86.44 137 SER A O 1
ATOM 1123 N N . PRO A 1 138 ? -4.082 -0.648 -31.395 1.00 80.38 138 PRO A N 1
ATOM 1124 C CA . PRO A 1 138 ? -4.120 0.298 -32.515 1.00 80.38 138 PRO A CA 1
ATOM 1125 C C . PRO A 1 138 ? -5.020 1.513 -32.223 1.00 80.38 138 PRO A C 1
ATOM 1127 O O . PRO A 1 138 ? -4.890 2.552 -32.861 1.00 80.38 138 PRO A O 1
ATOM 1130 N N . PHE A 1 139 ? -5.903 1.416 -31.220 1.00 75.88 139 PHE A N 1
ATOM 1131 C CA . PHE A 1 139 ? -6.775 2.503 -30.762 1.00 75.88 139 PHE A CA 1
ATOM 1132 C C . PHE A 1 139 ? -6.205 3.304 -29.584 1.00 75.88 139 PHE A C 1
ATOM 1134 O O . PHE A 1 139 ? -6.940 4.081 -28.971 1.00 75.88 139 PHE A O 1
ATOM 1141 N N . SER A 1 140 ? -4.917 3.138 -29.261 1.00 65.50 140 SER A N 1
ATOM 1142 C CA . SER A 1 140 ? -4.242 3.806 -28.133 1.00 65.50 140 SER A CA 1
ATOM 1143 C C . SER A 1 140 ? -4.381 5.337 -28.126 1.00 65.50 140 SER A C 1
ATOM 1145 O O . SER A 1 140 ? -4.245 5.956 -27.074 1.00 65.50 140 SER A O 1
ATOM 1147 N N . LEU A 1 141 ? -4.720 5.954 -29.264 1.00 65.25 141 LEU A N 1
ATOM 1148 C CA . LEU A 1 141 ? -4.858 7.404 -29.405 1.00 65.25 141 LEU A CA 1
ATOM 1149 C C . LEU A 1 141 ? -6.300 7.936 -29.429 1.00 65.25 141 LEU A C 1
ATOM 1151 O O . LEU A 1 141 ? -6.457 9.151 -29.357 1.00 65.25 141 LEU A O 1
ATOM 1155 N N . MET A 1 142 ? -7.344 7.096 -29.546 1.00 58.25 142 MET A N 1
ATOM 1156 C CA . MET A 1 142 ? -8.668 7.612 -29.949 1.00 58.25 142 MET A CA 1
ATOM 1157 C C . MET A 1 142 ? -9.870 7.289 -29.049 1.00 58.25 142 MET A C 1
ATOM 1159 O O . MET A 1 142 ? -10.784 8.103 -29.041 1.00 58.25 142 MET A O 1
ATOM 1163 N N . MET A 1 143 ? -9.912 6.210 -28.250 1.00 62.62 143 MET A N 1
ATOM 1164 C CA . MET A 1 143 ? -11.023 5.970 -27.294 1.00 62.62 143 MET A CA 1
ATOM 1165 C C . MET A 1 143 ? -10.665 4.971 -26.183 1.00 62.62 143 MET A C 1
ATOM 1167 O O . MET A 1 143 ? -10.161 3.883 -26.465 1.00 62.62 143 MET A O 1
ATOM 1171 N N . LYS A 1 144 ? -11.021 5.287 -24.926 1.00 69.00 144 LYS A N 1
ATOM 1172 C CA . LYS A 1 144 ? -10.735 4.437 -23.753 1.00 69.00 144 LYS A CA 1
ATOM 1173 C C . LYS A 1 144 ? -11.411 3.065 -23.848 1.00 69.00 144 LYS A C 1
ATOM 1175 O O . LYS A 1 144 ? -10.719 2.052 -23.871 1.00 69.00 144 LYS A O 1
ATOM 1180 N N . GLU A 1 145 ? -12.733 3.024 -23.973 1.00 75.94 145 GLU A N 1
ATOM 1181 C CA . GLU A 1 145 ? -13.534 1.788 -23.895 1.00 75.94 145 GLU A CA 1
ATOM 1182 C C . GLU A 1 145 ? -13.209 0.788 -25.012 1.00 75.94 145 GLU A C 1
ATOM 1184 O O . GLU A 1 145 ? -13.003 -0.401 -24.757 1.00 75.94 145 GLU A O 1
ATOM 1189 N N . LYS A 1 146 ? -13.057 1.278 -26.249 1.00 79.62 146 LYS A N 1
ATOM 1190 C CA . LYS A 1 146 ? -12.709 0.432 -27.402 1.00 79.62 146 LYS A CA 1
ATOM 1191 C C . LYS A 1 146 ? -11.325 -0.203 -27.255 1.00 79.62 146 LYS A C 1
ATOM 1193 O O . LYS A 1 146 ? -11.146 -1.354 -27.647 1.00 79.62 146 LYS A O 1
ATOM 1198 N N . SER A 1 147 ? -10.361 0.507 -26.657 1.00 84.56 147 SER A N 1
ATOM 1199 C CA . SER A 1 147 ? -9.023 -0.047 -26.417 1.00 84.56 147 SER A CA 1
ATOM 1200 C C . SER A 1 147 ? -9.064 -1.243 -25.458 1.00 84.56 147 SER A C 1
ATOM 1202 O O . SER A 1 147 ? -8.459 -2.272 -25.752 1.00 84.56 147 SER A O 1
ATOM 1204 N N . PHE A 1 148 ? -9.841 -1.160 -24.370 1.00 86.75 148 PHE A N 1
ATOM 1205 C CA . PHE A 1 148 ? -9.990 -2.256 -23.409 1.00 86.75 148 PHE A CA 1
ATOM 1206 C C . PHE A 1 148 ? -10.668 -3.469 -24.039 1.00 86.75 148 PHE A C 1
ATOM 1208 O O . PHE A 1 148 ? -10.141 -4.571 -23.920 1.00 86.75 148 PHE A O 1
ATOM 1215 N N . ALA A 1 149 ? -11.775 -3.283 -24.763 1.00 88.25 149 ALA A N 1
ATOM 1216 C CA . ALA A 1 149 ? -12.476 -4.391 -25.414 1.00 88.25 149 ALA A CA 1
ATOM 1217 C C . ALA A 1 149 ? -11.561 -5.177 -26.376 1.00 88.25 149 ALA A C 1
ATOM 1219 O O . ALA A 1 149 ? -11.537 -6.409 -26.354 1.00 88.25 149 ALA A O 1
ATOM 1220 N N . VAL A 1 150 ? -10.754 -4.470 -27.176 1.00 90.62 150 VAL A N 1
ATOM 1221 C CA . VAL A 1 150 ? -9.789 -5.090 -28.100 1.00 90.62 150 VAL A CA 1
ATOM 1222 C C . VAL A 1 150 ? -8.711 -5.864 -27.345 1.00 90.62 150 VAL A C 1
ATOM 1224 O O . VAL A 1 150 ? -8.435 -7.014 -27.683 1.00 90.62 150 VAL A O 1
ATOM 1227 N N . VAL A 1 151 ? -8.130 -5.260 -26.308 1.00 92.75 151 VAL A N 1
ATOM 1228 C CA . VAL A 1 151 ? -7.038 -5.861 -25.532 1.00 92.75 151 VAL A CA 1
ATOM 1229 C C . VAL A 1 151 ? -7.518 -7.060 -24.705 1.00 92.75 151 VAL A C 1
ATOM 1231 O O . VAL A 1 151 ? -6.834 -8.079 -24.659 1.00 92.75 151 VAL A O 1
ATOM 1234 N N . TYR A 1 152 ? -8.726 -7.013 -24.137 1.00 93.19 152 TYR A N 1
ATOM 1235 C CA . TYR A 1 152 ? -9.358 -8.192 -23.534 1.00 93.19 152 TYR A CA 1
ATOM 1236 C C . TYR A 1 152 ? -9.618 -9.289 -24.570 1.00 93.19 152 TYR A C 1
ATOM 1238 O O . TYR A 1 152 ? -9.414 -10.469 -24.286 1.00 93.19 152 TYR A O 1
ATOM 1246 N N . GLY A 1 153 ? -10.016 -8.916 -25.789 1.00 93.56 153 GLY A N 1
ATOM 1247 C CA . GLY A 1 153 ? -10.109 -9.846 -26.912 1.00 93.56 153 GLY A CA 1
ATOM 1248 C C . GLY A 1 153 ? -8.769 -10.520 -27.230 1.00 93.56 153 GLY A C 1
ATOM 1249 O O . GLY A 1 153 ? -8.742 -11.726 -27.479 1.00 93.56 153 GLY A O 1
ATOM 1250 N N . TRP A 1 154 ? -7.656 -9.780 -27.175 1.00 96.12 154 TRP A N 1
ATOM 1251 C CA . TRP A 1 154 ? -6.309 -10.346 -27.302 1.00 96.12 154 TRP A CA 1
ATOM 1252 C C . TRP A 1 154 ? -5.977 -11.311 -26.170 1.00 96.12 154 TRP A C 1
ATOM 1254 O O . TRP A 1 154 ? -5.535 -12.420 -26.454 1.00 96.12 154 TRP A O 1
ATOM 1264 N N . LEU A 1 155 ? -6.250 -10.941 -24.916 1.00 95.44 155 LEU A N 1
ATOM 1265 C CA . LEU A 1 155 ? -6.003 -11.812 -23.766 1.00 95.44 155 LEU A CA 1
ATOM 1266 C C . LEU A 1 155 ? -6.804 -13.122 -23.855 1.00 95.44 155 LEU A C 1
ATOM 1268 O O . LEU A 1 155 ? -6.252 -14.192 -23.606 1.00 95.44 155 LEU A O 1
ATOM 1272 N N . LYS A 1 156 ? -8.076 -13.068 -24.275 1.00 95.31 156 LYS A N 1
ATOM 1273 C CA . LYS A 1 156 ? -8.895 -14.274 -24.501 1.00 95.31 156 LYS A CA 1
ATOM 1274 C C . LYS A 1 156 ? -8.297 -15.175 -25.584 1.00 95.31 156 LYS A C 1
ATOM 1276 O O . LYS A 1 156 ? -8.209 -16.383 -25.388 1.00 95.31 156 LYS A O 1
ATOM 1281 N N . ARG A 1 157 ? -7.846 -14.600 -26.706 1.00 96.50 157 ARG A N 1
ATOM 1282 C CA . ARG A 1 157 ? -7.185 -15.362 -27.783 1.00 96.50 157 ARG A CA 1
ATOM 1283 C C . ARG A 1 157 ? -5.853 -15.964 -27.338 1.00 96.50 157 ARG A C 1
ATOM 1285 O O . ARG A 1 157 ? -5.580 -17.11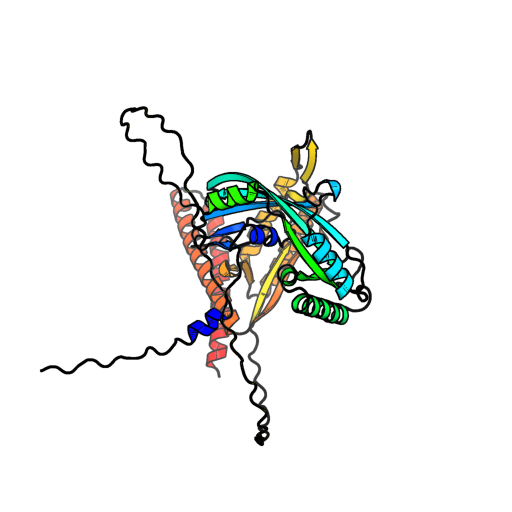4 -27.668 1.00 96.50 157 ARG A O 1
ATOM 1292 N N . LEU A 1 158 ? -5.065 -15.217 -26.566 1.00 95.69 158 LEU A N 1
ATOM 1293 C CA . LEU A 1 158 ? -3.823 -15.703 -25.966 1.00 95.69 158 LEU A CA 1
ATOM 1294 C C . LEU A 1 158 ? -4.092 -16.877 -25.032 1.00 95.69 158 LEU A C 1
ATOM 1296 O O . LEU A 1 158 ? -3.432 -17.896 -25.154 1.00 95.69 158 LEU A O 1
ATOM 1300 N N . SER A 1 159 ? -5.107 -16.770 -24.178 1.00 94.56 159 SER A N 1
ATOM 1301 C CA . SER A 1 159 ? -5.489 -17.838 -23.246 1.00 94.56 159 SER A CA 1
ATOM 1302 C C . SER A 1 159 ? -5.980 -19.094 -23.959 1.00 94.56 159 SER A C 1
ATOM 1304 O O . SER A 1 159 ? -5.648 -20.199 -23.549 1.00 94.56 159 SER A O 1
ATOM 1306 N N . ALA A 1 160 ? -6.724 -18.938 -25.057 1.00 95.19 160 ALA A N 1
ATOM 1307 C CA . ALA A 1 160 ? -7.209 -20.071 -25.838 1.00 95.19 160 ALA A CA 1
ATOM 1308 C C . ALA A 1 160 ? -6.092 -20.783 -26.620 1.00 95.19 160 ALA A C 1
ATOM 1310 O O . ALA A 1 160 ? -6.098 -22.007 -26.717 1.00 95.19 160 ALA A O 1
ATOM 1311 N N . LYS A 1 161 ? -5.148 -20.029 -27.203 1.00 97.00 161 LYS A N 1
ATOM 1312 C CA . LYS A 1 161 ? -4.114 -20.583 -28.092 1.00 97.00 161 LYS A CA 1
ATOM 1313 C C . LYS A 1 161 ? -2.804 -20.933 -27.377 1.00 97.00 161 LYS A C 1
ATOM 1315 O O . LYS A 1 161 ? -2.118 -21.867 -27.778 1.00 97.00 161 LYS A O 1
ATOM 1320 N N . TYR A 1 162 ? -2.463 -20.190 -26.330 1.00 96.06 162 TYR A N 1
ATOM 1321 C CA . TYR A 1 162 ? -1.210 -20.287 -25.584 1.00 96.06 162 TYR A CA 1
ATOM 1322 C C . TYR A 1 162 ? -1.474 -20.271 -24.065 1.00 96.06 162 TYR A C 1
ATOM 1324 O O . TYR A 1 162 ? -1.066 -19.327 -23.378 1.00 96.06 162 TYR A O 1
ATOM 1332 N N . PRO A 1 163 ? -2.137 -21.305 -23.515 1.00 92.69 163 PRO A N 1
ATOM 1333 C CA . PRO A 1 163 ? -2.513 -21.348 -22.098 1.00 92.69 163 PRO A CA 1
ATOM 1334 C C . PRO A 1 163 ? -1.306 -21.249 -21.148 1.00 92.69 163 PRO A C 1
ATOM 1336 O O . PRO A 1 163 ? -1.385 -20.615 -20.096 1.00 92.69 163 PRO A O 1
ATOM 1339 N N . ASP A 1 164 ? -0.146 -21.783 -21.545 1.00 90.69 164 ASP A N 1
ATOM 1340 C CA . ASP A 1 164 ? 1.088 -21.690 -20.749 1.00 90.69 164 ASP A CA 1
ATOM 1341 C C . ASP A 1 164 ? 1.579 -20.245 -20.574 1.00 90.69 164 ASP A C 1
ATOM 1343 O O . ASP A 1 164 ? 2.265 -19.935 -19.603 1.00 90.69 164 ASP A O 1
ATOM 1347 N N . LEU A 1 165 ? 1.260 -19.365 -21.531 1.00 91.19 165 LEU A N 1
ATOM 1348 C CA . LEU A 1 165 ? 1.644 -17.955 -21.510 1.00 91.19 165 LEU A CA 1
ATOM 1349 C C . LEU A 1 165 ? 0.573 -17.077 -20.868 1.00 91.19 165 LEU A C 1
ATOM 1351 O O . LEU A 1 165 ? 0.891 -16.001 -20.369 1.00 91.19 165 LEU A O 1
ATOM 1355 N N . SER A 1 166 ? -0.691 -17.505 -20.855 1.00 89.38 166 SER A N 1
ATOM 1356 C CA . SER A 1 166 ? -1.762 -16.677 -20.300 1.00 89.38 166 SER A CA 1
ATOM 1357 C C . SER A 1 166 ? -1.660 -16.487 -18.796 1.00 89.38 166 SER A C 1
ATOM 1359 O O . SER A 1 166 ? -2.074 -15.441 -18.310 1.00 89.38 166 SER A O 1
ATOM 1361 N N . LYS A 1 167 ? -1.046 -17.429 -18.063 1.00 86.94 167 LYS A N 1
ATOM 1362 C CA . LYS A 1 167 ? -0.741 -17.244 -16.629 1.00 86.94 167 LYS A CA 1
ATOM 1363 C C . LYS A 1 167 ? 0.176 -16.046 -16.351 1.00 86.94 167 LYS A C 1
ATOM 1365 O O . LYS A 1 167 ? 0.179 -15.519 -15.248 1.00 86.94 167 LYS A O 1
ATOM 1370 N N . TYR A 1 168 ? 0.918 -15.606 -17.362 1.00 89.88 168 TYR A N 1
ATOM 1371 C CA . TYR A 1 168 ? 1.871 -14.503 -17.305 1.00 89.88 168 TYR A CA 1
ATOM 1372 C C . TYR A 1 168 ? 1.337 -13.216 -17.952 1.00 89.88 168 TYR A C 1
ATOM 1374 O O . TYR A 1 168 ? 2.039 -12.202 -18.015 1.00 89.88 168 TYR A O 1
ATOM 1382 N N . ALA A 1 169 ? 0.109 -13.257 -18.472 1.00 92.62 169 ALA A N 1
ATOM 1383 C CA . ALA A 1 169 ? -0.468 -12.207 -19.289 1.00 92.62 169 ALA A CA 1
ATOM 1384 C C . ALA A 1 169 ? -1.618 -11.497 -18.576 1.00 92.62 169 ALA A C 1
ATOM 1386 O O . ALA A 1 169 ? -2.486 -12.128 -17.980 1.00 92.62 169 ALA A O 1
ATOM 1387 N N . TYR A 1 170 ? -1.673 -10.175 -18.696 1.00 92.81 170 TYR A N 1
ATOM 1388 C CA . TYR A 1 170 ? -2.766 -9.382 -18.147 1.00 92.81 170 TYR A CA 1
ATOM 1389 C C . TYR A 1 170 ? -3.004 -8.102 -18.949 1.00 92.81 170 TYR A C 1
ATOM 1391 O O . TYR A 1 170 ? -2.147 -7.618 -19.693 1.00 92.81 170 TYR A O 1
ATOM 1399 N N . VAL A 1 171 ? -4.205 -7.546 -18.792 1.00 92.19 171 VAL A N 1
ATOM 1400 C CA . VAL A 1 171 ? -4.556 -6.236 -19.344 1.00 92.19 171 VAL A CA 1
ATOM 1401 C C . VAL A 1 171 ? -4.135 -5.165 -18.350 1.00 92.19 171 VAL A C 1
ATOM 1403 O O . VAL A 1 171 ? -4.541 -5.197 -17.191 1.00 92.19 171 VAL A O 1
ATOM 1406 N N . SER A 1 172 ? -3.338 -4.201 -18.800 1.00 88.12 172 SER A N 1
ATOM 1407 C CA . SER A 1 172 ? -2.914 -3.071 -17.976 1.00 88.12 172 SER A CA 1
ATOM 1408 C C . SER A 1 172 ? -3.386 -1.754 -18.576 1.00 88.12 172 SER A C 1
ATOM 1410 O O . SER A 1 172 ? -3.489 -1.603 -19.796 1.00 88.12 172 SER A O 1
ATOM 1412 N N . ARG A 1 173 ? -3.666 -0.782 -17.707 1.00 86.94 173 ARG A N 1
ATOM 1413 C CA . ARG A 1 173 ? -3.929 0.600 -18.099 1.00 86.94 173 ARG A CA 1
ATOM 1414 C C . ARG A 1 173 ? -2.595 1.325 -18.233 1.00 86.94 173 ARG A C 1
ATOM 1416 O O . ARG A 1 173 ? -1.867 1.465 -17.257 1.00 86.94 173 ARG A O 1
ATOM 1423 N N . TYR A 1 174 ? -2.299 1.821 -19.426 1.00 83.00 174 TYR A N 1
ATOM 1424 C CA . TYR A 1 174 ? -1.135 2.657 -19.678 1.00 83.00 174 TYR A CA 1
ATOM 1425 C C . TYR A 1 174 ? -1.536 4.132 -19.679 1.00 83.00 174 TYR A C 1
ATOM 1427 O O . TYR A 1 174 ? -2.438 4.543 -20.413 1.00 83.00 174 TYR A O 1
ATOM 1435 N N . GLU A 1 175 ? -0.854 4.935 -18.865 1.00 77.19 175 GLU A N 1
ATOM 1436 C CA . GLU A 1 175 ? -1.001 6.390 -18.841 1.00 77.19 175 GLU A CA 1
ATOM 1437 C C . GLU A 1 175 ? 0.274 7.022 -19.399 1.00 77.19 175 GLU A C 1
ATOM 1439 O O . GLU A 1 175 ? 1.320 7.063 -18.751 1.00 77.19 175 GLU A O 1
ATOM 1444 N N . GLY A 1 176 ? 0.216 7.476 -20.651 1.00 66.31 176 GLY A N 1
ATOM 1445 C CA . GLY A 1 176 ? 1.366 8.111 -21.281 1.00 66.31 176 GLY A CA 1
ATOM 1446 C C . GLY A 1 176 ? 1.656 9.471 -20.646 1.00 66.31 176 GLY A C 1
ATOM 1447 O O . GLY A 1 176 ? 0.768 10.311 -20.567 1.00 66.31 176 GLY A O 1
ATOM 1448 N N . ARG A 1 177 ? 2.921 9.751 -20.294 1.00 59.41 177 ARG A N 1
ATOM 1449 C CA . ARG A 1 177 ? 3.351 11.044 -19.706 1.00 59.41 177 ARG A CA 1
ATOM 1450 C C . ARG A 1 177 ? 2.943 12.283 -20.525 1.00 59.41 177 ARG A C 1
ATOM 1452 O O . ARG A 1 177 ? 2.857 13.371 -19.969 1.00 59.41 177 ARG A O 1
ATOM 1459 N N . LYS A 1 178 ? 2.727 12.131 -21.839 1.00 58.28 178 LYS A N 1
ATOM 1460 C CA . LYS A 1 178 ? 2.332 13.210 -22.767 1.00 58.28 178 LYS A CA 1
ATOM 1461 C C . LYS A 1 178 ? 0.873 13.135 -23.234 1.00 58.28 178 LYS A C 1
ATOM 1463 O O . LYS A 1 178 ? 0.379 14.096 -23.813 1.00 58.28 178 LYS A O 1
ATOM 1468 N N . LEU A 1 179 ? 0.187 12.015 -23.014 1.00 57.56 179 LEU A N 1
ATOM 1469 C CA . LEU A 1 179 ? -1.163 11.786 -23.523 1.00 57.56 179 LEU A CA 1
ATOM 1470 C C . LEU A 1 179 ? -2.145 11.928 -22.359 1.00 57.56 179 LEU A C 1
ATOM 1472 O O . LEU A 1 179 ? -2.110 11.145 -21.418 1.00 57.56 179 LEU A O 1
ATOM 1476 N N . LYS A 1 180 ? -3.073 12.892 -22.441 1.00 60.47 180 LYS A N 1
ATOM 1477 C CA . LYS A 1 180 ? -4.179 13.068 -21.469 1.00 60.47 180 LYS A CA 1
ATOM 1478 C C . LYS A 1 180 ? -5.168 11.886 -21.443 1.00 60.47 180 LYS A C 1
ATOM 1480 O O . LYS A 1 180 ? -6.185 11.931 -20.749 1.00 60.47 180 LYS A O 1
ATOM 1485 N N . HIS A 1 181 ? -4.898 10.832 -22.208 1.00 68.06 181 HIS A N 1
ATOM 1486 C CA . HIS A 1 181 ? -5.751 9.668 -22.359 1.00 68.06 181 HIS A CA 1
ATOM 1487 C C . HIS A 1 181 ? -5.001 8.413 -21.920 1.00 68.06 181 HIS A C 1
ATOM 1489 O O . HIS A 1 181 ? -3.909 8.113 -22.397 1.00 68.06 181 HIS A O 1
ATOM 1495 N N . SER A 1 182 ? -5.621 7.680 -21.001 1.00 76.00 182 SER A N 1
ATOM 1496 C CA . SER A 1 182 ? -5.222 6.330 -20.627 1.00 76.00 182 SER A CA 1
ATOM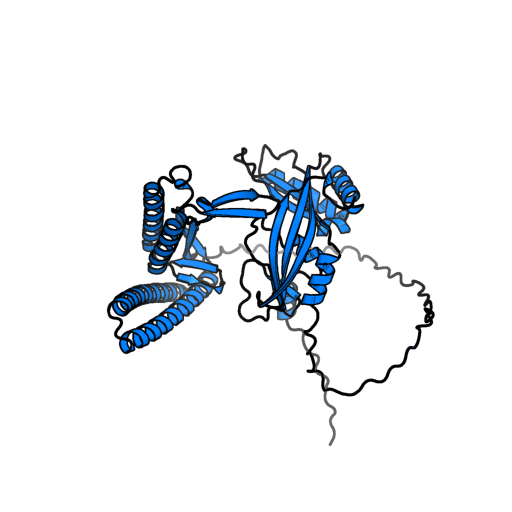 1497 C C . SER A 1 182 ? -5.765 5.328 -21.644 1.00 76.00 182 SER A C 1
ATOM 1499 O O . SER A 1 182 ? -6.937 5.428 -22.006 1.00 76.00 182 SER A O 1
ATOM 1501 N N . TYR A 1 183 ? -4.985 4.332 -22.041 1.00 85.44 183 TYR A N 1
ATOM 1502 C CA . TYR A 1 183 ? -5.442 3.263 -22.935 1.00 85.44 183 TYR A CA 1
ATOM 1503 C C . TYR A 1 183 ? -5.021 1.893 -22.409 1.00 85.44 183 TYR A C 1
ATOM 1505 O O . TYR A 1 183 ? -4.146 1.791 -21.549 1.00 85.44 183 TYR A O 1
ATOM 1513 N N . ALA A 1 184 ? -5.666 0.836 -22.896 1.00 89.12 184 ALA A N 1
ATOM 1514 C CA . ALA A 1 184 ? -5.313 -0.527 -22.523 1.00 89.12 184 ALA A CA 1
ATOM 1515 C C . ALA A 1 184 ? -4.11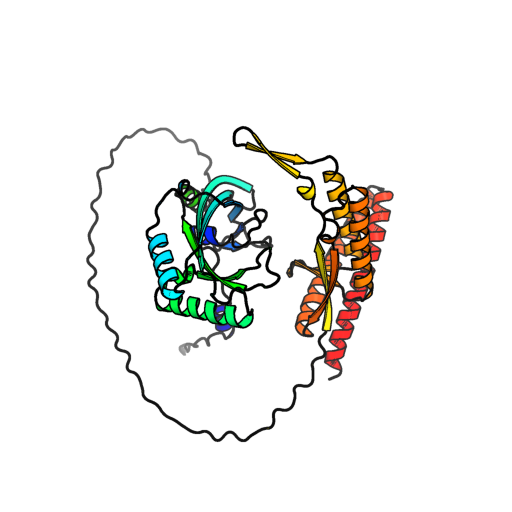5 -1.043 -23.329 1.00 89.12 184 ALA A C 1
ATOM 1517 O O . ALA A 1 184 ? -3.996 -0.788 -24.532 1.00 89.12 184 ALA A O 1
ATOM 1518 N N . ILE A 1 185 ? -3.263 -1.817 -22.664 1.00 91.94 185 ILE A N 1
ATOM 1519 C CA . ILE A 1 185 ? -2.167 -2.582 -23.259 1.00 91.94 185 ILE A CA 1
ATOM 1520 C C . ILE A 1 185 ? -2.250 -4.033 -22.798 1.00 91.94 185 ILE A C 1
ATOM 1522 O O . ILE A 1 185 ? -2.685 -4.312 -21.677 1.00 91.94 185 ILE A O 1
ATOM 1526 N N . LEU A 1 186 ? -1.833 -4.953 -23.665 1.00 94.31 186 LEU A N 1
ATOM 1527 C CA . LEU A 1 186 ? -1.601 -6.335 -23.263 1.00 94.31 186 LEU A CA 1
ATOM 1528 C C . LEU A 1 186 ? -0.161 -6.436 -22.773 1.00 94.31 186 LEU A C 1
ATOM 1530 O O . LEU A 1 186 ? 0.764 -6.051 -23.492 1.00 94.31 186 LEU A O 1
ATOM 1534 N N . VAL A 1 187 ? 0.016 -6.938 -21.558 1.00 93.38 187 VAL A N 1
ATOM 1535 C CA . VAL A 1 187 ? 1.330 -7.138 -20.954 1.00 93.38 187 VAL A CA 1
ATOM 1536 C C . VAL A 1 187 ? 1.532 -8.624 -20.723 1.00 93.38 187 VAL A C 1
ATOM 1538 O O . VAL A 1 187 ? 0.664 -9.266 -20.141 1.00 93.38 187 VAL A O 1
ATOM 1541 N N . ILE A 1 188 ? 2.677 -9.154 -21.147 1.00 93.56 188 ILE A N 1
ATOM 1542 C CA . ILE A 1 188 ? 3.190 -10.440 -20.669 1.00 93.56 188 ILE A CA 1
ATOM 1543 C C . ILE A 1 188 ? 4.436 -10.138 -19.852 1.00 93.56 188 ILE A C 1
ATOM 1545 O O . ILE A 1 188 ? 5.364 -9.518 -20.367 1.00 93.56 188 ILE A O 1
ATOM 1549 N N . LYS A 1 189 ? 4.466 -10.550 -18.589 1.00 91.06 189 LYS A N 1
ATOM 1550 C CA . LYS A 1 189 ? 5.690 -10.514 -17.788 1.00 91.06 189 LYS A CA 1
ATOM 1551 C C . LYS A 1 189 ? 6.199 -11.946 -17.672 1.00 91.06 189 LYS A C 1
ATOM 1553 O O . LYS A 1 189 ? 5.414 -12.800 -17.312 1.00 91.06 189 LYS A O 1
ATOM 1558 N N . LEU A 1 190 ? 7.457 -12.224 -17.988 1.00 90.50 190 LEU A N 1
ATOM 1559 C CA . LEU A 1 190 ? 8.071 -13.555 -17.908 1.00 90.50 190 LEU A CA 1
ATOM 1560 C C . LEU A 1 190 ? 9.093 -13.558 -16.768 1.00 90.50 190 LEU A C 1
ATOM 1562 O O . LEU A 1 190 ? 9.914 -12.634 -16.744 1.00 90.50 190 LEU A O 1
ATOM 1566 N N . PRO A 1 191 ? 9.054 -14.533 -15.840 1.00 88.88 191 PRO A N 1
ATOM 1567 C CA . PRO A 1 191 ? 9.973 -14.545 -14.721 1.00 88.88 191 PRO A CA 1
ATOM 1568 C C . PRO A 1 191 ? 11.229 -15.308 -15.129 1.00 88.88 191 PRO A C 1
ATOM 1570 O O . PRO A 1 191 ? 11.180 -16.212 -15.963 1.00 88.88 191 PRO A O 1
ATOM 1573 N N . ILE A 1 192 ? 12.353 -14.967 -14.525 1.00 89.19 192 ILE A N 1
ATOM 1574 C CA . ILE A 1 192 ? 13.587 -15.724 -14.673 1.00 89.19 192 ILE A CA 1
ATOM 1575 C C . ILE A 1 192 ? 14.178 -15.837 -13.272 1.00 89.19 192 ILE A C 1
ATOM 1577 O O . ILE A 1 192 ? 14.756 -14.876 -12.754 1.00 89.19 192 ILE A O 1
ATOM 1581 N N . SER A 1 193 ? 13.965 -16.994 -12.639 1.00 88.31 193 SER A N 1
ATOM 1582 C CA . SER A 1 193 ? 14.613 -17.320 -11.370 1.00 88.31 193 SER A CA 1
ATOM 1583 C C . SER A 1 193 ? 16.111 -17.514 -11.589 1.00 88.31 193 SER A C 1
ATOM 1585 O O . SER A 1 193 ? 16.566 -17.876 -12.678 1.00 88.31 193 SER A O 1
ATOM 1587 N N . THR A 1 194 ? 16.887 -17.251 -10.545 1.00 91.12 194 THR A N 1
ATOM 1588 C CA . THR A 1 194 ? 18.299 -17.631 -10.486 1.00 91.12 194 THR A CA 1
ATOM 1589 C C . THR A 1 194 ? 18.474 -18.715 -9.424 1.00 91.12 194 THR A C 1
ATOM 1591 O O . THR A 1 194 ? 17.652 -18.801 -8.503 1.00 91.12 194 THR A O 1
ATOM 1594 N N . PRO A 1 195 ? 19.562 -19.502 -9.493 1.00 92.12 195 PRO A N 1
ATOM 1595 C CA . PRO A 1 195 ? 19.907 -20.439 -8.426 1.00 92.12 195 PRO A CA 1
ATOM 1596 C C . PRO A 1 195 ? 20.020 -19.759 -7.053 1.00 92.12 195 PRO A C 1
ATOM 1598 O O . PRO A 1 195 ? 19.568 -20.311 -6.058 1.00 92.12 195 PRO A O 1
ATOM 1601 N N . GLU A 1 196 ? 20.534 -18.524 -7.005 1.00 92.50 196 GLU A N 1
ATOM 1602 C CA . GLU A 1 196 ? 20.665 -17.742 -5.767 1.00 92.50 196 GLU A CA 1
ATOM 1603 C C . GLU A 1 196 ? 19.306 -17.518 -5.089 1.00 92.50 196 GLU A C 1
ATOM 1605 O O . GLU A 1 196 ? 19.163 -17.731 -3.885 1.00 92.50 196 GLU A O 1
ATOM 1610 N N . LEU A 1 197 ? 18.288 -17.125 -5.864 1.00 91.88 197 LEU A N 1
ATOM 1611 C CA . LEU A 1 197 ? 16.933 -16.933 -5.345 1.00 91.88 197 LEU A CA 1
ATOM 1612 C C . LEU A 1 197 ? 16.316 -18.250 -4.874 1.00 91.88 197 LEU A C 1
ATOM 1614 O O . LEU A 1 197 ? 15.635 -18.277 -3.851 1.00 91.88 197 LEU A O 1
ATOM 1618 N N . GLU A 1 198 ? 16.545 -19.338 -5.603 1.00 92.31 198 GLU A N 1
ATOM 1619 C CA . GLU A 1 198 ? 16.035 -20.660 -5.237 1.00 92.31 198 GLU A CA 1
ATOM 1620 C C . GLU A 1 198 ? 16.643 -21.178 -3.937 1.00 92.31 198 GLU A C 1
ATOM 1622 O O . GLU A 1 198 ? 15.919 -21.713 -3.096 1.00 92.31 198 GLU A O 1
ATOM 1627 N N . ASP A 1 199 ? 17.941 -20.975 -3.736 1.00 94.00 199 ASP A N 1
ATOM 1628 C CA . ASP A 1 199 ? 18.631 -21.386 -2.518 1.00 94.00 199 ASP A CA 1
ATOM 1629 C C . ASP A 1 199 ? 18.166 -20.581 -1.306 1.00 94.00 199 ASP A C 1
ATOM 1631 O O . ASP A 1 199 ? 17.919 -21.143 -0.236 1.00 94.00 199 ASP A O 1
ATOM 1635 N N . VAL A 1 200 ? 18.000 -19.268 -1.464 1.00 92.94 200 VAL A N 1
ATOM 1636 C CA . VAL A 1 200 ? 17.496 -18.401 -0.394 1.00 92.94 200 VAL A CA 1
ATOM 1637 C C . VAL A 1 200 ? 16.045 -18.721 -0.058 1.00 92.94 200 VAL A C 1
ATOM 1639 O O . VAL A 1 200 ? 15.710 -18.858 1.118 1.00 92.94 200 VAL A O 1
ATOM 1642 N N . PHE A 1 201 ? 15.196 -18.914 -1.069 1.00 90.94 201 PHE A N 1
ATOM 1643 C CA . PHE A 1 201 ? 13.809 -19.315 -0.855 1.00 90.94 201 PHE A CA 1
ATOM 1644 C C . PHE A 1 201 ? 13.737 -20.629 -0.078 1.00 90.94 201 PHE A C 1
ATOM 1646 O O . PHE A 1 201 ? 13.062 -20.689 0.945 1.00 90.94 201 PHE A O 1
ATOM 1653 N N . LYS A 1 202 ? 14.514 -21.645 -0.480 1.00 91.81 202 LYS A N 1
ATOM 1654 C CA . LYS A 1 202 ? 14.598 -22.916 0.252 1.00 91.81 202 LYS A CA 1
ATOM 1655 C C . LYS A 1 202 ? 15.008 -22.704 1.708 1.00 91.81 202 LYS A C 1
ATOM 1657 O O . LYS A 1 202 ? 14.338 -23.227 2.588 1.00 91.81 202 LYS A O 1
ATOM 1662 N N . LYS A 1 203 ? 16.045 -21.902 1.979 1.00 92.19 203 LYS A N 1
ATOM 1663 C CA . LYS A 1 203 ? 16.510 -21.605 3.349 1.00 92.19 203 LYS A CA 1
ATOM 1664 C C . LYS A 1 203 ? 15.441 -20.953 4.228 1.00 92.19 203 LYS A C 1
ATOM 1666 O O . LYS A 1 203 ? 15.397 -21.251 5.420 1.00 92.19 203 LYS A O 1
ATOM 1671 N N . ILE A 1 204 ? 14.608 -20.083 3.659 1.00 89.25 204 ILE A N 1
ATOM 1672 C CA . ILE A 1 204 ? 13.481 -19.451 4.364 1.00 89.25 204 ILE A CA 1
ATOM 1673 C C . ILE A 1 204 ? 12.392 -20.478 4.656 1.00 89.25 204 ILE A C 1
ATOM 1675 O O . ILE A 1 204 ? 11.852 -20.511 5.754 1.00 89.25 204 ILE A O 1
ATOM 1679 N N . THR A 1 205 ? 12.073 -21.319 3.672 1.00 85.69 205 THR A N 1
ATOM 1680 C CA . THR A 1 205 ? 10.984 -22.296 3.782 1.00 85.69 205 THR A CA 1
ATOM 1681 C C . THR A 1 205 ? 11.342 -23.544 4.586 1.00 85.69 205 THR A C 1
ATOM 1683 O O . THR A 1 205 ? 10.448 -24.265 5.021 1.00 85.69 205 THR A O 1
ATOM 1686 N N . SER A 1 206 ? 12.632 -23.829 4.767 1.00 85.38 206 SER A N 1
ATOM 1687 C CA . SER A 1 206 ? 13.087 -24.938 5.598 1.00 85.38 206 SER A CA 1
ATOM 1688 C C . SER A 1 206 ? 12.835 -24.624 7.074 1.00 85.38 206 SER A C 1
ATOM 1690 O O . SER A 1 206 ? 13.156 -23.514 7.507 1.00 85.38 206 SER A O 1
ATOM 1692 N N . PRO A 1 207 ? 12.324 -25.588 7.865 1.00 72.31 207 PRO A N 1
ATOM 1693 C CA . PRO A 1 207 ? 12.189 -25.405 9.303 1.00 72.31 207 PRO A CA 1
ATOM 1694 C C . PRO A 1 207 ? 13.556 -25.049 9.909 1.00 72.31 207 PRO A C 1
ATOM 1696 O O . PRO A 1 207 ? 14.581 -25.535 9.408 1.00 72.31 207 PRO A O 1
ATOM 1699 N N . PRO A 1 208 ? 13.602 -24.197 10.951 1.00 60.78 208 PRO A N 1
ATOM 1700 C CA . PRO A 1 208 ? 14.844 -23.926 11.653 1.00 60.78 208 PRO A CA 1
ATOM 1701 C C . PRO A 1 208 ? 15.393 -25.268 12.127 1.00 60.78 208 PRO A C 1
ATOM 1703 O O . PRO A 1 208 ? 14.725 -26.002 12.853 1.00 60.78 208 PRO A O 1
ATOM 1706 N N . VAL A 1 209 ? 16.581 -25.627 11.645 1.00 57.56 209 VAL A N 1
ATOM 1707 C CA . VAL A 1 209 ? 17.308 -26.765 12.197 1.00 57.56 209 VAL A CA 1
ATOM 1708 C C . VAL A 1 209 ? 17.579 -26.369 13.640 1.00 57.56 209 VAL A C 1
ATOM 1710 O O . VAL A 1 209 ? 18.358 -25.444 13.872 1.00 57.56 209 VAL A O 1
ATOM 1713 N N . GLU A 1 210 ? 16.875 -26.989 14.588 1.00 48.38 210 GLU A N 1
ATOM 1714 C CA . GLU A 1 210 ? 17.245 -26.913 15.994 1.00 48.38 210 GLU A CA 1
ATOM 1715 C C . GLU A 1 210 ? 18.696 -27.375 16.055 1.00 48.38 210 GLU A C 1
ATOM 1717 O O . GLU A 1 210 ? 19.017 -28.538 15.810 1.00 48.38 210 GLU A O 1
ATOM 1722 N N . VAL A 1 211 ? 19.596 -26.416 16.258 1.00 47.28 211 VAL A N 1
ATOM 1723 C CA . VAL A 1 211 ? 20.982 -26.714 16.567 1.00 47.28 211 VAL A CA 1
ATOM 1724 C C . VAL A 1 211 ? 20.920 -27.333 17.953 1.00 47.28 211 VAL A C 1
ATOM 1726 O O . VAL A 1 211 ? 20.907 -26.618 18.952 1.00 47.28 211 VAL A O 1
ATOM 1729 N N . GLU A 1 212 ? 20.806 -28.659 18.011 1.00 41.53 212 GLU A N 1
ATOM 1730 C CA . GLU A 1 212 ? 21.190 -29.395 19.204 1.00 41.53 212 GLU A CA 1
ATOM 1731 C C . GLU A 1 212 ? 22.604 -28.918 19.542 1.00 41.53 212 GLU A C 1
ATOM 1733 O O . GLU A 1 212 ? 23.533 -29.044 18.735 1.00 41.53 212 GLU A O 1
ATOM 1738 N N . GLU A 1 213 ? 22.748 -28.268 20.698 1.00 36.41 213 GLU A N 1
ATOM 1739 C CA . GLU A 1 213 ? 24.058 -27.932 21.237 1.00 36.41 213 GLU A CA 1
ATOM 1740 C C . GLU A 1 213 ? 24.918 -29.199 21.170 1.00 36.41 213 GLU A C 1
ATOM 1742 O O . GLU A 1 213 ? 24.455 -30.264 21.599 1.00 36.41 213 GLU A O 1
ATOM 1747 N N . PRO A 1 214 ? 26.139 -29.138 20.608 1.00 41.47 214 PRO A N 1
ATOM 1748 C CA . PRO A 1 214 ? 26.950 -30.327 20.445 1.00 41.47 214 PRO A CA 1
ATOM 1749 C C . PRO A 1 214 ? 27.279 -30.869 21.831 1.00 41.47 214 PRO A C 1
ATOM 1751 O O . PRO A 1 214 ? 28.154 -30.365 22.538 1.00 41.47 214 PRO A O 1
ATOM 1754 N N . THR A 1 215 ? 26.565 -31.924 22.216 1.00 35.81 215 THR A N 1
ATOM 1755 C CA . THR A 1 215 ? 26.973 -32.775 23.319 1.00 35.81 215 THR A CA 1
ATOM 1756 C C . THR A 1 215 ? 28.258 -33.435 22.851 1.00 35.81 215 THR A C 1
ATOM 1758 O O . THR A 1 215 ? 28.258 -34.247 21.929 1.00 35.81 215 THR A O 1
ATOM 1761 N N . ALA A 1 216 ? 29.372 -32.995 23.430 1.00 41.59 216 ALA A N 1
ATOM 1762 C CA . ALA A 1 216 ? 30.693 -33.523 23.160 1.00 41.59 216 ALA A CA 1
ATOM 1763 C C . ALA A 1 216 ? 30.698 -35.046 23.345 1.00 41.59 216 ALA A C 1
ATOM 1765 O O . ALA A 1 216 ? 30.633 -35.525 24.476 1.00 41.59 216 ALA A O 1
ATOM 1766 N N . VAL A 1 217 ? 30.808 -35.796 22.248 1.00 39.62 217 VAL A N 1
ATOM 1767 C CA . VAL A 1 217 ? 31.221 -37.198 22.278 1.00 39.62 217 VAL A CA 1
ATOM 1768 C C . VAL A 1 217 ? 32.191 -37.456 21.129 1.00 39.62 217 VAL A C 1
ATOM 1770 O O . VAL A 1 217 ? 31.894 -37.244 19.959 1.00 39.62 217 VAL A O 1
ATOM 1773 N N . GLU A 1 218 ? 33.379 -37.845 21.573 1.00 35.69 218 GLU A N 1
ATOM 1774 C CA . GLU A 1 218 ? 34.519 -38.485 20.927 1.00 35.69 218 GLU A CA 1
ATOM 1775 C C . GLU A 1 218 ? 34.433 -38.865 19.440 1.00 35.69 218 GLU A C 1
ATOM 1777 O O . GLU A 1 218 ? 33.611 -39.651 18.977 1.00 35.69 218 GLU A O 1
ATOM 1782 N N . SER A 1 219 ? 35.454 -38.368 18.748 1.00 37.94 219 SER A N 1
ATOM 1783 C CA . SER A 1 219 ? 36.093 -38.896 17.548 1.00 37.94 219 SER A CA 1
ATOM 1784 C C . SER A 1 219 ? 36.091 -40.424 17.419 1.00 37.94 219 SER A C 1
ATOM 1786 O O . SER A 1 219 ? 36.732 -41.105 18.219 1.00 37.94 219 SER A O 1
ATOM 1788 N N . VAL A 1 220 ? 35.546 -40.925 16.308 1.00 35.84 220 VAL A N 1
ATOM 1789 C CA . VAL A 1 220 ? 36.074 -42.113 15.622 1.00 35.84 220 VAL A CA 1
ATOM 1790 C C . VAL A 1 220 ? 36.063 -41.848 14.116 1.00 35.84 220 VAL A C 1
ATOM 1792 O O . VAL A 1 220 ? 35.012 -41.663 13.507 1.00 35.84 220 VAL A O 1
ATOM 1795 N N . GLU A 1 221 ? 37.263 -41.800 13.538 1.00 39.34 221 GLU A N 1
ATOM 1796 C CA . GLU A 1 221 ? 37.514 -41.862 12.099 1.00 39.34 221 GLU A CA 1
ATOM 1797 C C . GLU A 1 221 ? 36.967 -43.173 11.523 1.00 39.34 221 GLU A C 1
ATOM 1799 O O . GLU A 1 221 ? 37.287 -44.257 12.009 1.00 39.34 221 GLU A O 1
ATOM 1804 N N . SER A 1 222 ? 36.205 -43.089 10.438 1.00 37.31 222 SER A N 1
ATOM 1805 C CA . SER A 1 222 ? 36.220 -44.131 9.409 1.00 37.31 222 SER A CA 1
ATOM 1806 C C . SER A 1 222 ? 35.838 -43.519 8.066 1.00 37.31 222 SER A C 1
ATOM 1808 O O . SER A 1 222 ? 34.746 -42.989 7.878 1.00 37.31 222 SER A O 1
ATOM 1810 N N . GLU A 1 223 ? 36.810 -43.540 7.159 1.00 41.91 223 GLU A N 1
ATOM 1811 C CA . GLU A 1 223 ? 36.635 -43.346 5.727 1.00 41.91 223 GLU A CA 1
ATOM 1812 C C . GLU A 1 223 ? 35.842 -44.532 5.168 1.00 41.91 223 GLU A C 1
ATOM 1814 O O . GLU A 1 223 ? 36.264 -45.673 5.339 1.00 41.91 223 GLU A O 1
ATOM 1819 N N . GLU A 1 224 ? 34.745 -44.281 4.455 1.00 37.50 224 GLU A N 1
ATOM 1820 C CA . GLU A 1 224 ? 34.218 -45.233 3.475 1.00 37.50 224 GLU A CA 1
ATOM 1821 C C . GLU A 1 224 ? 33.676 -44.479 2.250 1.00 37.50 224 GLU A C 1
ATOM 1823 O O . GLU A 1 224 ? 32.880 -43.544 2.343 1.00 37.50 224 GLU A O 1
ATOM 1828 N N . GLU A 1 225 ? 34.192 -44.872 1.086 1.00 39.47 225 GLU A N 1
ATOM 1829 C CA . GLU A 1 225 ? 33.869 -44.356 -0.244 1.00 39.47 225 GLU A CA 1
ATOM 1830 C C . GLU A 1 225 ? 32.424 -44.701 -0.662 1.00 39.47 225 GLU A C 1
ATOM 1832 O O . GLU A 1 225 ? 31.968 -45.824 -0.427 1.00 39.47 225 GLU A O 1
ATOM 1837 N N . PRO A 1 226 ? 31.703 -43.823 -1.388 1.00 38.44 226 PRO A N 1
ATOM 1838 C CA . PRO A 1 226 ? 30.401 -44.176 -1.938 1.00 38.44 226 PRO A CA 1
ATOM 1839 C C . PRO A 1 226 ? 30.544 -44.909 -3.283 1.00 38.44 226 PRO A C 1
ATOM 1841 O O . PRO A 1 226 ? 30.994 -44.345 -4.284 1.00 38.44 226 PRO A O 1
ATOM 1844 N N . LYS A 1 227 ? 30.088 -46.166 -3.329 1.00 38.34 227 LYS A N 1
ATOM 1845 C CA . LYS A 1 227 ? 29.735 -46.871 -4.574 1.00 38.34 227 LYS A CA 1
ATOM 1846 C C . LYS A 1 227 ? 28.302 -46.497 -5.002 1.00 38.34 227 LYS A C 1
ATOM 1848 O O . LYS A 1 227 ? 27.440 -46.368 -4.138 1.00 38.34 227 LYS A O 1
ATOM 1853 N N . PRO A 1 228 ? 28.027 -46.338 -6.309 1.00 44.47 228 PRO A N 1
ATOM 1854 C CA . PRO A 1 228 ? 26.745 -45.841 -6.805 1.00 44.47 228 PRO A CA 1
ATOM 1855 C C . PRO A 1 228 ? 25.650 -46.917 -6.787 1.00 44.47 228 PRO A C 1
ATOM 1857 O O . PRO A 1 228 ? 25.846 -48.014 -7.310 1.00 44.47 228 PRO A O 1
ATOM 1860 N N . GLU A 1 229 ? 24.487 -46.576 -6.228 1.00 43.84 229 GLU A N 1
ATOM 1861 C CA . GLU A 1 229 ? 23.264 -47.381 -6.295 1.00 43.84 229 GLU A CA 1
ATOM 1862 C C . GLU A 1 229 ? 22.538 -47.198 -7.638 1.00 43.84 229 GLU A C 1
ATOM 1864 O O . GLU A 1 229 ? 22.404 -46.096 -8.177 1.00 43.84 229 GLU A O 1
ATOM 1869 N N . GLU A 1 230 ? 22.083 -48.324 -8.182 1.00 37.97 230 GLU A N 1
ATOM 1870 C CA . GLU A 1 230 ? 21.369 -48.463 -9.446 1.00 37.97 230 GLU A CA 1
ATOM 1871 C C . GLU A 1 230 ? 19.909 -47.989 -9.331 1.00 37.97 230 GLU A C 1
ATOM 1873 O O . GLU A 1 230 ? 19.193 -48.309 -8.385 1.00 37.97 230 GLU A O 1
ATOM 1878 N N . ILE A 1 231 ? 19.441 -47.256 -10.344 1.00 39.84 231 ILE A N 1
ATOM 1879 C CA . ILE A 1 231 ? 18.057 -46.785 -10.473 1.00 39.84 231 ILE A CA 1
ATOM 1880 C C . ILE A 1 231 ? 17.189 -47.916 -11.060 1.00 39.84 231 ILE A C 1
ATOM 1882 O O . ILE A 1 231 ? 17.420 -48.303 -12.211 1.00 39.84 231 ILE A O 1
ATOM 1886 N N . PRO A 1 232 ? 16.135 -48.412 -10.380 1.00 38.12 232 PRO A N 1
ATOM 1887 C CA . PRO A 1 232 ? 15.154 -49.274 -11.024 1.00 38.12 232 PRO A CA 1
ATOM 1888 C C . PRO A 1 232 ? 14.208 -48.444 -11.901 1.00 38.12 232 PRO A C 1
ATOM 1890 O O . PRO A 1 232 ? 13.491 -47.549 -11.454 1.00 38.12 232 PRO A O 1
ATOM 1893 N N . THR A 1 233 ? 14.206 -48.775 -13.190 1.00 32.56 233 THR A N 1
ATOM 1894 C CA . THR A 1 233 ? 13.301 -48.229 -14.204 1.00 32.56 233 THR A CA 1
ATOM 1895 C C . THR A 1 233 ? 11.908 -48.835 -14.012 1.00 32.56 233 THR A C 1
ATOM 1897 O O . THR A 1 233 ? 11.744 -50.044 -14.159 1.00 32.56 233 THR A O 1
ATOM 1900 N N . ILE A 1 234 ? 10.894 -48.021 -13.705 1.00 38.34 234 ILE A N 1
ATOM 1901 C CA . ILE A 1 234 ? 9.489 -48.457 -13.705 1.00 38.34 234 ILE A CA 1
ATOM 1902 C C . ILE A 1 234 ? 8.799 -47.874 -14.941 1.00 38.34 234 ILE A C 1
ATOM 1904 O O . ILE A 1 234 ? 8.531 -46.677 -15.031 1.00 38.34 234 ILE A O 1
ATOM 1908 N N . GLU A 1 235 ? 8.512 -48.754 -15.901 1.00 35.88 235 GLU A N 1
ATOM 1909 C CA . GLU A 1 235 ? 7.610 -48.509 -17.025 1.00 35.88 235 GLU A CA 1
ATOM 1910 C C . GLU A 1 235 ? 6.169 -48.326 -16.526 1.00 35.88 235 GLU A C 1
ATOM 1912 O O . GLU A 1 235 ? 5.589 -49.232 -15.926 1.00 35.88 235 GLU A O 1
ATOM 1917 N N . ILE A 1 236 ? 5.533 -47.199 -16.858 1.00 37.66 236 ILE A N 1
ATOM 1918 C CA . ILE A 1 236 ? 4.078 -47.047 -16.739 1.00 37.66 236 ILE A CA 1
ATOM 1919 C C . ILE A 1 236 ? 3.500 -46.796 -18.134 1.00 37.66 236 ILE A C 1
ATOM 1921 O O . ILE A 1 236 ? 3.675 -45.738 -18.738 1.00 37.66 236 ILE A O 1
ATOM 1925 N N . LYS A 1 237 ? 2.795 -47.809 -18.652 1.00 36.91 237 LYS A N 1
ATOM 1926 C CA . LYS A 1 237 ? 1.988 -47.740 -19.879 1.00 36.91 237 LYS A CA 1
ATOM 1927 C C . LYS A 1 237 ? 0.755 -46.847 -19.675 1.00 36.91 237 LYS A C 1
ATOM 1929 O O . LYS A 1 237 ? 0.113 -46.930 -18.628 1.00 36.91 237 LYS A O 1
ATOM 1934 N N . PRO A 1 238 ? 0.332 -46.080 -20.696 1.00 38.22 238 PRO A N 1
ATOM 1935 C CA . PRO A 1 238 ? -0.848 -45.234 -20.617 1.00 38.22 238 PRO A CA 1
ATOM 1936 C C . PRO A 1 238 ? -2.104 -46.026 -20.993 1.00 38.22 238 PRO A C 1
ATOM 1938 O O . PRO A 1 238 ? -2.139 -46.715 -22.013 1.00 38.22 238 PRO A O 1
ATOM 1941 N N . LYS A 1 239 ? -3.176 -45.884 -20.212 1.00 32.00 239 LYS A N 1
ATOM 1942 C CA . LYS A 1 239 ? -4.544 -46.212 -20.639 1.00 32.00 239 LYS A CA 1
ATOM 1943 C C . LYS A 1 239 ? -5.537 -45.533 -19.705 1.00 32.00 239 LYS A C 1
ATOM 1945 O O . LYS A 1 239 ? -5.633 -45.918 -18.552 1.00 32.00 239 LYS A O 1
ATOM 1950 N N . LEU A 1 240 ? -6.301 -44.581 -20.239 1.00 31.41 240 LEU A N 1
ATOM 1951 C CA . LEU A 1 240 ? -7.764 -44.544 -20.129 1.00 31.41 240 LEU A CA 1
ATOM 1952 C C . LEU A 1 240 ? -8.310 -43.388 -20.978 1.00 31.41 240 LEU A C 1
ATOM 1954 O O . LEU A 1 240 ? -8.160 -42.212 -20.669 1.00 31.41 240 LEU A O 1
ATOM 1958 N N . ARG A 1 241 ? -8.945 -43.765 -22.093 1.00 31.00 241 ARG A N 1
ATOM 1959 C CA . ARG A 1 241 ? -9.887 -42.931 -22.840 1.00 31.00 241 ARG A CA 1
ATOM 1960 C C . ARG A 1 241 ? -11.221 -42.996 -22.106 1.00 31.00 241 ARG A C 1
ATOM 1962 O O . ARG A 1 241 ? -11.783 -44.084 -22.003 1.00 31.00 241 ARG A O 1
ATOM 1969 N N . LEU A 1 242 ? -11.758 -41.855 -21.694 1.00 30.42 242 LEU A N 1
ATOM 1970 C CA . LEU A 1 242 ? -13.164 -41.727 -21.326 1.00 30.42 242 LEU A CA 1
ATOM 1971 C C . LEU A 1 242 ? -13.847 -40.804 -22.334 1.00 30.42 242 LEU A C 1
ATOM 1973 O O . LEU A 1 242 ? -13.541 -39.621 -22.453 1.00 30.42 242 LEU A O 1
ATOM 1977 N N . ARG A 1 243 ? -14.732 -41.422 -23.122 1.00 32.19 243 ARG A N 1
ATOM 1978 C CA . ARG A 1 243 ? -15.712 -40.771 -23.989 1.00 32.19 243 ARG A CA 1
ATOM 1979 C C . ARG A 1 243 ? -16.789 -40.164 -23.093 1.00 32.19 243 ARG A C 1
ATOM 1981 O O . ARG A 1 243 ? -17.435 -40.911 -22.365 1.00 32.19 243 ARG A O 1
ATOM 1988 N N . LEU A 1 244 ? -17.034 -38.864 -23.210 1.00 32.22 244 LEU A N 1
ATOM 1989 C CA . LEU A 1 244 ? -18.274 -38.251 -22.740 1.00 32.22 244 LEU A CA 1
ATOM 1990 C C . LEU A 1 244 ? -19.152 -37.939 -23.953 1.00 32.22 244 LEU A C 1
ATOM 1992 O O . LEU A 1 244 ? -18.728 -37.281 -24.901 1.00 32.22 244 LEU A O 1
ATOM 1996 N N . ARG A 1 245 ? -20.350 -38.528 -23.926 1.00 30.17 245 ARG A N 1
ATOM 1997 C CA . ARG A 1 245 ? -21.457 -38.305 -24.855 1.00 30.17 245 ARG A CA 1
ATOM 1998 C C . ARG A 1 245 ? -22.077 -36.936 -24.561 1.00 30.17 245 ARG A C 1
ATOM 2000 O O . ARG A 1 245 ? -22.331 -36.640 -23.397 1.00 30.17 245 ARG A O 1
ATOM 2007 N N . LEU A 1 246 ? -22.356 -36.159 -25.606 1.00 39.09 246 LEU A N 1
ATOM 2008 C CA . LEU A 1 246 ? -23.363 -35.097 -25.561 1.00 39.09 246 LEU A CA 1
ATOM 2009 C C . LEU A 1 246 ? -24.752 -35.730 -25.377 1.00 39.09 246 LEU A C 1
ATOM 2011 O O . LEU A 1 246 ? -25.031 -36.737 -26.035 1.00 39.09 246 LEU A O 1
ATOM 2015 N N . PRO A 1 247 ? -25.625 -35.123 -24.566 1.00 42.00 247 PRO A N 1
ATOM 2016 C CA . PRO A 1 247 ? -27.062 -35.188 -24.772 1.00 42.00 247 PRO A CA 1
ATOM 2017 C C . PRO A 1 247 ? -27.573 -33.910 -25.439 1.00 42.00 247 PRO A C 1
ATOM 2019 O O . PRO A 1 247 ? -27.124 -32.802 -25.145 1.00 42.00 247 PRO A O 1
ATOM 2022 N N . GLU A 1 248 ? -28.500 -34.145 -26.356 1.00 35.84 248 GLU A N 1
ATOM 2023 C CA . GLU A 1 248 ? -29.243 -33.202 -27.177 1.00 35.84 248 GLU A CA 1
ATOM 2024 C C . GLU A 1 248 ? -30.228 -32.342 -26.372 1.00 35.84 248 GLU A C 1
ATOM 2026 O O . GLU A 1 248 ? -30.563 -32.616 -25.219 1.00 35.84 248 GLU A O 1
ATOM 2031 N N . GLU A 1 249 ? -30.655 -31.287 -27.055 1.00 40.59 249 GLU A N 1
ATOM 2032 C CA . GLU A 1 249 ? -31.631 -30.270 -26.692 1.00 40.59 249 GLU A CA 1
ATOM 2033 C C . GLU A 1 249 ? -32.955 -30.849 -26.175 1.00 40.59 249 GLU A C 1
ATOM 2035 O O . GLU A 1 249 ? -33.541 -31.747 -26.777 1.00 40.59 249 GLU A O 1
ATOM 2040 N N . ILE A 1 250 ? -33.483 -30.241 -25.111 1.00 42.94 250 ILE A N 1
ATOM 2041 C CA . ILE A 1 250 ? -34.920 -30.211 -24.839 1.00 42.94 250 ILE A CA 1
ATOM 2042 C C . ILE A 1 250 ? -35.274 -28.752 -24.553 1.00 42.94 250 ILE A C 1
ATOM 2044 O O . ILE A 1 250 ? -34.954 -28.205 -23.498 1.00 42.94 250 ILE A O 1
ATOM 2048 N N . GLU A 1 251 ? -35.894 -28.113 -25.543 1.00 43.47 251 GLU A N 1
ATOM 2049 C CA . GLU A 1 251 ? -36.623 -26.862 -25.386 1.00 43.47 251 GLU A CA 1
ATOM 2050 C C . GLU A 1 251 ? -37.931 -27.147 -24.633 1.00 43.47 251 GLU A C 1
ATOM 2052 O O . GLU A 1 251 ? -38.844 -27.759 -25.183 1.00 43.47 251 GLU A O 1
ATOM 2057 N N . GLU A 1 252 ? -38.062 -26.659 -23.400 1.00 44.84 252 GLU A N 1
ATOM 2058 C CA . GLU A 1 252 ? -39.372 -26.468 -22.772 1.00 44.84 252 GLU A CA 1
ATOM 2059 C C . GLU A 1 252 ? -39.590 -24.980 -22.495 1.00 44.84 252 GLU A C 1
ATOM 2061 O O . GLU A 1 252 ? -38.954 -24.354 -21.645 1.00 44.84 252 GLU A O 1
ATOM 2066 N N . ARG A 1 253 ? -40.505 -24.403 -23.280 1.00 41.19 253 ARG A N 1
ATOM 2067 C CA . ARG A 1 253 ? -41.087 -23.081 -23.062 1.00 41.19 253 ARG A CA 1
ATOM 2068 C C . ARG A 1 253 ? -41.884 -23.100 -21.760 1.00 41.19 253 ARG A C 1
ATOM 2070 O O . ARG A 1 253 ? -42.959 -23.688 -21.709 1.00 41.19 253 ARG A O 1
ATOM 2077 N N . VAL A 1 254 ? -41.401 -22.382 -20.753 1.00 40.81 254 VAL A N 1
ATOM 2078 C CA . VAL A 1 254 ? -42.220 -21.959 -19.613 1.00 40.81 254 VAL A CA 1
ATOM 2079 C C . VAL A 1 254 ? -42.684 -20.529 -19.878 1.00 40.81 254 VAL A C 1
ATOM 2081 O O . VAL A 1 254 ? -41.875 -19.608 -19.978 1.00 40.81 254 VAL A O 1
ATOM 2084 N N . GLU A 1 255 ? -43.997 -20.352 -20.026 1.00 42.00 255 GLU A N 1
ATOM 2085 C CA . GLU A 1 255 ? -44.656 -19.046 -20.047 1.00 42.00 255 GLU A CA 1
ATOM 2086 C C . GLU A 1 255 ? -44.493 -18.372 -18.676 1.00 42.00 255 GLU A C 1
ATOM 2088 O O . GLU A 1 255 ? -45.148 -18.733 -17.698 1.00 42.00 255 GLU A O 1
ATOM 2093 N N . VAL A 1 256 ? -43.601 -17.383 -18.597 1.00 38.97 256 VAL A N 1
ATOM 2094 C CA . VAL A 1 256 ? -43.455 -16.524 -17.419 1.00 38.97 256 VAL A CA 1
ATOM 2095 C C . VAL A 1 256 ? -44.478 -15.394 -17.523 1.00 38.97 256 VAL A C 1
ATOM 2097 O O . VAL A 1 256 ? -44.391 -14.538 -18.402 1.00 38.97 256 VAL A O 1
ATOM 2100 N N . LYS A 1 257 ? -45.460 -15.401 -16.614 1.00 40.38 257 LYS A N 1
ATOM 2101 C CA . LYS A 1 257 ? -46.337 -14.255 -16.346 1.00 40.38 257 LYS A CA 1
ATOM 2102 C C . LYS A 1 257 ? -45.482 -13.044 -15.971 1.00 40.38 257 LYS A C 1
ATOM 2104 O O . LYS A 1 257 ? -44.686 -13.117 -15.040 1.00 40.38 257 LYS A O 1
ATOM 2109 N N . GLU A 1 258 ? -45.683 -11.937 -16.677 1.00 42.66 258 GLU A N 1
ATOM 2110 C CA . GLU A 1 258 ? -45.095 -10.637 -16.362 1.00 42.66 258 GLU A CA 1
ATOM 2111 C C . GLU A 1 258 ? -45.594 -10.133 -14.996 1.00 42.66 258 GLU A C 1
ATOM 2113 O O . GLU A 1 258 ? -46.634 -9.480 -14.888 1.00 42.66 258 GLU A O 1
ATOM 2118 N N . GLU A 1 259 ? -44.838 -10.411 -13.936 1.00 40.38 259 GLU A N 1
ATOM 2119 C CA . GLU A 1 259 ? -44.876 -9.594 -12.728 1.00 40.38 259 GLU A CA 1
ATOM 2120 C C . GLU A 1 259 ? -44.017 -8.350 -12.962 1.00 40.38 259 GLU A C 1
ATOM 2122 O O . GLU A 1 259 ? -42.816 -8.416 -13.230 1.00 40.38 259 GLU A O 1
ATOM 2127 N N . LYS A 1 260 ? -44.668 -7.185 -12.903 1.00 37.56 260 LYS A N 1
ATOM 2128 C CA . LYS A 1 260 ? -44.005 -5.880 -12.928 1.00 37.56 260 LYS A CA 1
ATOM 2129 C C . LYS A 1 260 ? -42.947 -5.844 -11.817 1.00 37.56 260 LYS A C 1
ATOM 2131 O O . LYS A 1 260 ? -43.323 -6.044 -10.663 1.00 37.56 260 LYS A O 1
ATOM 2136 N N . PRO A 1 261 ? -41.676 -5.516 -12.110 1.00 39.62 261 PRO A N 1
ATOM 2137 C CA . PRO A 1 261 ? -40.692 -5.315 -11.060 1.00 39.62 261 PRO A CA 1
ATOM 2138 C C . PRO A 1 261 ? -41.123 -4.108 -10.222 1.00 39.62 261 PRO A C 1
ATOM 2140 O O . PRO A 1 261 ? -41.127 -2.967 -10.696 1.00 39.62 261 PRO A O 1
ATOM 2143 N N . SER A 1 262 ? -41.523 -4.360 -8.976 1.00 41.28 262 SER A N 1
ATOM 2144 C CA . SER A 1 262 ? -41.599 -3.325 -7.953 1.00 41.28 262 SER A CA 1
ATOM 2145 C C . SER A 1 262 ? -40.218 -2.685 -7.849 1.00 41.28 262 SER A C 1
ATOM 2147 O O . SER A 1 262 ? -39.219 -3.377 -7.647 1.00 41.28 262 SER A O 1
ATOM 2149 N N . LYS A 1 263 ? -40.154 -1.365 -8.050 1.00 36.00 263 LYS A N 1
ATOM 2150 C CA . LYS A 1 263 ? -38.945 -0.570 -7.813 1.00 36.00 263 LYS A CA 1
ATOM 2151 C C . LYS A 1 263 ? -38.371 -0.936 -6.435 1.00 36.00 263 LYS A C 1
ATOM 2153 O O . LYS A 1 263 ? -39.143 -0.884 -5.482 1.00 36.00 263 LYS A O 1
ATOM 2158 N N . PRO A 1 264 ? -37.068 -1.234 -6.303 1.00 43.03 264 PRO A N 1
ATOM 2159 C CA . PRO A 1 264 ? -36.444 -1.230 -4.990 1.00 43.03 264 PRO A CA 1
ATOM 2160 C C . PRO A 1 264 ? -36.539 0.195 -4.430 1.00 43.03 264 PRO A C 1
ATOM 2162 O O . PRO A 1 264 ? -36.131 1.163 -5.086 1.00 43.03 264 PRO A O 1
ATOM 2165 N N . GLU A 1 265 ? -37.160 0.327 -3.261 1.00 51.16 265 GLU A N 1
ATOM 2166 C CA . GLU A 1 265 ? -37.093 1.538 -2.450 1.00 51.16 265 GLU A CA 1
ATOM 2167 C C . GLU A 1 265 ? -35.616 1.789 -2.125 1.00 51.16 265 GLU A C 1
ATOM 2169 O O . GLU A 1 265 ? -34.847 0.865 -1.864 1.00 51.16 265 GLU A O 1
ATOM 2174 N N . LYS A 1 266 ? -35.170 3.030 -2.324 1.00 46.84 266 LYS A N 1
ATOM 2175 C CA . LYS A 1 266 ? -33.754 3.382 -2.244 1.00 46.84 266 LYS A CA 1
ATOM 2176 C C . LYS A 1 266 ? -33.322 3.283 -0.785 1.00 46.84 266 LYS A C 1
ATOM 2178 O O . LYS A 1 266 ? -33.689 4.163 -0.014 1.00 46.84 266 LYS A O 1
ATOM 2183 N N . SER A 1 267 ? -32.499 2.296 -0.444 1.00 59.66 267 SER A N 1
ATOM 2184 C CA . SER A 1 267 ? -31.640 2.400 0.732 1.00 59.66 267 SER A CA 1
ATOM 2185 C C . SER A 1 267 ? -30.841 3.701 0.603 1.00 59.66 267 SER A C 1
ATOM 2187 O O . SER A 1 267 ? -30.126 3.927 -0.380 1.00 59.66 267 SER A O 1
ATOM 2189 N N . GLU A 1 268 ? -31.046 4.635 1.529 1.00 79.69 268 GLU A N 1
ATOM 2190 C CA . GLU A 1 268 ? -30.287 5.880 1.538 1.00 79.69 268 GLU A CA 1
ATOM 2191 C C . GLU A 1 268 ? -28.831 5.547 1.877 1.00 79.69 268 GLU A C 1
ATOM 2193 O O . GLU A 1 268 ? -28.513 5.116 2.983 1.00 79.69 268 GLU A O 1
ATOM 2198 N N . LEU A 1 269 ? -27.939 5.696 0.895 1.00 91.12 269 LEU A N 1
ATOM 2199 C CA . LEU A 1 269 ? -26.516 5.436 1.088 1.00 91.12 269 LEU A CA 1
ATOM 2200 C C . LEU A 1 269 ? -25.947 6.347 2.184 1.00 91.12 269 LEU A C 1
ATOM 2202 O O . LEU A 1 269 ? -26.162 7.563 2.185 1.00 91.12 269 LEU A O 1
ATOM 2206 N N . VAL A 1 270 ? -25.141 5.768 3.067 1.00 92.69 270 VAL A N 1
ATOM 2207 C CA . VAL A 1 270 ? -24.495 6.462 4.179 1.00 92.69 270 VAL A CA 1
ATOM 2208 C C . VAL A 1 270 ? -23.248 7.185 3.686 1.00 92.69 270 VAL A C 1
ATOM 2210 O O . VAL A 1 270 ? -22.347 6.591 3.092 1.00 92.69 270 VAL A O 1
ATOM 2213 N N . LYS A 1 271 ? -23.172 8.488 3.954 1.00 95.19 271 LYS A N 1
ATOM 2214 C CA . LYS A 1 271 ? -22.060 9.342 3.531 1.00 95.19 271 LYS A CA 1
ATOM 2215 C C . LYS A 1 271 ? -20.925 9.325 4.559 1.00 95.19 271 LYS A C 1
ATOM 2217 O O . LYS A 1 271 ? -21.080 9.821 5.666 1.00 95.19 271 LYS A O 1
ATOM 2222 N N . ILE A 1 272 ? -19.747 8.859 4.160 1.00 96.19 272 ILE A N 1
ATOM 2223 C CA . ILE A 1 272 ? -18.518 8.879 4.971 1.00 96.19 272 ILE A CA 1
ATOM 2224 C C . ILE A 1 272 ? -17.422 9.611 4.192 1.00 96.19 272 ILE A C 1
ATOM 2226 O O . ILE A 1 272 ? -17.443 9.663 2.966 1.00 96.19 272 ILE A O 1
ATOM 2230 N N . TYR A 1 273 ? -16.451 10.210 4.873 1.00 97.44 273 TYR A N 1
ATOM 2231 C CA . TYR A 1 273 ? -15.307 10.856 4.236 1.00 97.44 273 TYR A CA 1
ATOM 2232 C C . TYR A 1 273 ? -14.051 10.003 4.351 1.00 97.44 273 TYR A C 1
ATOM 2234 O O . TYR A 1 273 ? -13.626 9.692 5.458 1.00 97.44 273 TYR A O 1
ATOM 2242 N N . LEU A 1 274 ? -13.409 9.703 3.220 1.00 96.06 274 LEU A N 1
ATOM 2243 C CA . LEU A 1 274 ? -12.061 9.134 3.175 1.00 96.06 274 LEU A CA 1
ATOM 2244 C C . LEU A 1 274 ? -11.011 10.230 3.050 1.00 96.06 274 LEU A C 1
ATOM 2246 O O . LEU A 1 274 ? -11.158 11.163 2.257 1.00 96.06 274 LEU A O 1
ATOM 2250 N N . LEU A 1 275 ? -9.903 10.094 3.767 1.00 96.25 275 LEU A N 1
ATOM 2251 C CA . LEU A 1 275 ? -8.763 10.981 3.588 1.00 96.25 275 LEU A CA 1
ATOM 2252 C C . LEU A 1 275 ? -7.884 10.507 2.427 1.00 96.25 275 LEU A C 1
ATOM 2254 O O . LEU A 1 275 ? -7.265 9.447 2.471 1.00 96.25 275 LEU A O 1
ATOM 2258 N N . SER A 1 276 ? -7.739 11.355 1.418 1.00 93.69 276 SER A N 1
ATOM 2259 C CA . SER A 1 276 ? -6.691 11.240 0.410 1.00 93.69 276 SER A CA 1
ATOM 2260 C C . SER A 1 276 ? -5.604 12.259 0.721 1.00 93.69 276 SER A C 1
ATOM 2262 O O . SER A 1 276 ? -5.807 13.461 0.541 1.00 93.69 276 SER A O 1
ATOM 2264 N N . MET A 1 277 ? -4.427 11.790 1.125 1.00 93.00 277 MET A N 1
ATOM 2265 C CA . MET A 1 277 ? -3.297 12.658 1.450 1.00 93.00 277 MET A CA 1
ATOM 2266 C C . MET A 1 277 ? -2.063 12.348 0.610 1.00 93.00 277 MET A C 1
ATOM 2268 O O . MET A 1 277 ? -1.694 11.197 0.394 1.00 93.00 277 MET A O 1
ATOM 2272 N N . ARG A 1 278 ? -1.392 13.410 0.167 1.00 91.44 278 ARG A N 1
ATOM 2273 C CA . ARG A 1 278 ? -0.042 13.368 -0.392 1.00 91.44 278 ARG A CA 1
ATOM 2274 C C . ARG A 1 278 ? 0.829 14.309 0.419 1.00 91.44 278 ARG A C 1
ATOM 2276 O O . ARG A 1 278 ? 0.763 15.521 0.239 1.00 91.44 278 ARG A O 1
ATOM 2283 N N . LEU A 1 279 ? 1.619 13.747 1.326 1.00 91.69 279 LEU A N 1
ATOM 2284 C CA . LEU A 1 279 ? 2.529 14.504 2.182 1.00 91.69 279 LEU A CA 1
ATOM 2285 C C . LEU A 1 279 ? 3.957 14.467 1.621 1.00 91.69 279 LEU A C 1
ATOM 2287 O O . LEU A 1 279 ? 4.335 13.494 0.965 1.00 91.69 279 LEU A O 1
ATOM 2291 N N . PRO A 1 280 ? 4.763 15.516 1.853 1.00 89.94 280 PRO A N 1
ATOM 2292 C CA . PRO A 1 280 ? 6.159 15.514 1.451 1.00 89.94 280 PRO A CA 1
ATOM 2293 C C . PRO A 1 280 ? 6.957 14.481 2.249 1.00 89.94 280 PRO A C 1
ATOM 2295 O O . PRO A 1 280 ? 6.731 14.269 3.439 1.00 89.94 280 PRO A O 1
ATOM 2298 N N . SER A 1 281 ? 7.924 13.862 1.578 1.00 88.94 281 SER A N 1
ATOM 2299 C CA . SER A 1 281 ? 8.892 12.946 2.179 1.00 88.94 281 SER A CA 1
ATOM 2300 C C . SER A 1 281 ? 10.288 13.567 2.170 1.00 88.94 281 SER A C 1
ATOM 2302 O O . SER A 1 281 ? 10.607 14.363 1.285 1.00 88.94 281 SER A O 1
ATOM 2304 N N . LYS A 1 282 ? 11.154 13.147 3.104 1.00 87.56 282 LYS A N 1
ATOM 2305 C CA . LYS A 1 282 ? 12.588 13.485 3.112 1.00 87.56 282 LYS A CA 1
ATOM 2306 C C . LYS A 1 282 ? 13.286 13.172 1.782 1.00 87.56 282 LYS A C 1
ATOM 2308 O O . LYS A 1 282 ? 14.236 13.859 1.416 1.00 87.56 282 LYS A O 1
ATOM 2313 N N . TYR A 1 283 ? 12.780 12.190 1.033 1.00 86.69 283 TYR A N 1
ATOM 2314 C CA . TYR A 1 283 ? 13.312 11.794 -0.273 1.00 86.69 283 TYR A CA 1
ATOM 2315 C C . TYR A 1 283 ? 13.130 12.866 -1.356 1.00 86.69 283 TYR A C 1
ATOM 2317 O O . TYR A 1 283 ? 13.814 12.842 -2.372 1.00 86.69 283 TYR A O 1
ATOM 2325 N N . LEU A 1 284 ? 12.276 13.871 -1.125 1.00 84.88 284 LEU A N 1
ATOM 2326 C CA . LEU A 1 284 ? 12.114 15.006 -2.035 1.00 84.88 284 LEU A CA 1
ATOM 2327 C C . LEU A 1 284 ? 13.418 15.788 -2.253 1.00 84.88 284 LEU A C 1
ATOM 2329 O O . LEU A 1 284 ? 13.609 16.375 -3.317 1.00 84.88 284 LEU A O 1
ATOM 2333 N N . VAL A 1 285 ? 14.287 15.815 -1.241 1.00 86.56 285 VAL A N 1
ATOM 2334 C CA . VAL A 1 285 ? 15.559 16.555 -1.249 1.00 86.56 285 VAL A CA 1
ATOM 2335 C C . VAL A 1 285 ? 16.773 15.627 -1.256 1.00 86.56 285 VAL A C 1
ATOM 2337 O O . VAL A 1 285 ? 17.884 16.065 -0.956 1.00 86.56 285 VAL A O 1
ATOM 2340 N N . GLN A 1 286 ? 16.563 14.349 -1.576 1.00 89.19 286 GLN A N 1
ATOM 2341 C CA . GLN A 1 286 ? 17.633 13.373 -1.705 1.00 89.19 286 GLN A CA 1
ATOM 2342 C C . GLN A 1 286 ? 18.384 13.593 -3.019 1.00 89.19 286 GLN A C 1
ATOM 2344 O O . GLN A 1 286 ? 17.785 13.686 -4.092 1.00 89.19 286 GLN A O 1
ATOM 2349 N N . LYS A 1 287 ? 19.711 13.634 -2.931 1.00 87.25 287 LYS A N 1
ATOM 2350 C CA . LYS A 1 287 ? 20.608 13.495 -4.074 1.00 87.25 287 LYS A CA 1
ATOM 2351 C C . LYS A 1 287 ? 21.158 12.077 -4.065 1.00 87.25 287 LYS A C 1
ATOM 2353 O O . LYS A 1 287 ? 21.663 11.613 -3.045 1.00 87.25 287 LYS A O 1
ATOM 2358 N N . VAL A 1 288 ? 21.023 11.393 -5.194 1.00 87.31 288 VAL A N 1
ATOM 2359 C CA . VAL A 1 288 ? 21.575 10.054 -5.400 1.00 87.31 288 VAL A CA 1
ATOM 2360 C C . VAL A 1 288 ? 22.690 10.172 -6.418 1.00 87.31 288 VAL A C 1
ATOM 2362 O O . VAL A 1 288 ? 22.473 10.699 -7.510 1.00 87.31 288 VAL A O 1
ATOM 2365 N N . TYR A 1 289 ? 23.873 9.700 -6.053 1.00 91.69 289 TYR A N 1
ATOM 2366 C CA . TYR A 1 289 ? 24.991 9.553 -6.972 1.00 91.69 289 TYR A CA 1
ATOM 2367 C C . TYR A 1 289 ? 25.708 8.230 -6.713 1.00 91.69 289 TYR A C 1
ATOM 2369 O O . TYR A 1 289 ? 25.568 7.620 -5.654 1.00 91.69 289 TYR A O 1
ATOM 2377 N N . TYR A 1 290 ? 26.445 7.769 -7.718 1.00 89.56 290 TYR A N 1
ATOM 2378 C CA . TYR A 1 290 ? 27.151 6.497 -7.678 1.00 89.56 290 TYR A CA 1
ATOM 2379 C C . TYR A 1 290 ? 28.651 6.754 -7.608 1.00 89.56 290 TYR A C 1
ATOM 2381 O O . TYR A 1 290 ? 29.207 7.413 -8.485 1.00 89.56 290 TYR A O 1
ATOM 2389 N N . GLU A 1 291 ? 29.309 6.205 -6.592 1.00 89.00 291 GLU A N 1
ATOM 2390 C CA . GLU A 1 291 ? 30.764 6.220 -6.470 1.00 89.00 291 GLU A CA 1
ATOM 2391 C C . GLU A 1 291 ? 31.269 4.780 -6.343 1.00 89.00 291 GLU A C 1
ATOM 2393 O O . GLU A 1 291 ? 30.876 4.051 -5.435 1.00 89.00 291 GLU A O 1
ATOM 2398 N N . LYS A 1 292 ? 32.125 4.340 -7.278 1.00 85.44 292 LYS A N 1
ATOM 2399 C CA . LYS A 1 292 ? 32.713 2.982 -7.298 1.00 85.44 292 LYS A CA 1
ATOM 2400 C C . LYS A 1 292 ? 31.664 1.860 -7.147 1.00 85.44 292 LYS A C 1
ATOM 2402 O O . LYS A 1 292 ? 31.830 0.962 -6.325 1.00 85.44 292 LYS A O 1
ATOM 2407 N N . ASN A 1 293 ? 30.578 1.927 -7.924 1.00 84.62 293 ASN A N 1
ATOM 2408 C CA . ASN A 1 293 ? 29.431 1.002 -7.873 1.00 84.62 293 ASN A CA 1
ATOM 2409 C C . ASN A 1 293 ? 28.681 0.955 -6.525 1.00 84.62 293 ASN A C 1
ATOM 2411 O O . ASN A 1 293 ? 27.892 0.041 -6.300 1.00 84.62 293 ASN A O 1
ATOM 2415 N N . LYS A 1 294 ? 28.874 1.940 -5.640 1.00 73.75 294 LYS A N 1
ATOM 2416 C CA . LYS A 1 294 ? 28.057 2.131 -4.437 1.00 73.75 294 LYS A CA 1
ATOM 2417 C C . LYS A 1 294 ? 27.122 3.318 -4.628 1.00 73.75 294 LYS A C 1
ATOM 2419 O O . LYS A 1 294 ? 27.554 4.399 -5.024 1.00 73.75 294 LYS A O 1
ATOM 2424 N N . GLU A 1 295 ? 25.841 3.103 -4.353 1.00 87.69 295 GLU A N 1
ATOM 2425 C CA . GLU A 1 295 ? 24.843 4.169 -4.308 1.00 87.69 295 GLU A CA 1
ATOM 2426 C C . GLU A 1 295 ? 25.034 4.969 -3.015 1.00 87.69 295 GLU A C 1
ATOM 2428 O O . GLU A 1 295 ? 24.860 4.440 -1.916 1.00 87.69 295 GLU A O 1
ATOM 2433 N N . ILE A 1 296 ? 25.397 6.243 -3.141 1.00 87.81 296 ILE A N 1
ATOM 2434 C CA . ILE A 1 296 ? 25.509 7.162 -2.012 1.00 87.81 296 ILE A CA 1
ATOM 2435 C C . ILE A 1 296 ? 24.288 8.080 -2.025 1.00 87.81 296 ILE A C 1
ATOM 2437 O O . ILE A 1 296 ? 23.941 8.697 -3.038 1.00 87.81 296 ILE A O 1
ATOM 2441 N N . ARG A 1 297 ? 23.604 8.136 -0.878 1.00 89.94 297 ARG A N 1
ATOM 2442 C CA . ARG A 1 297 ? 22.396 8.937 -0.668 1.00 89.94 297 ARG A CA 1
ATOM 2443 C C . ARG A 1 297 ? 22.725 10.108 0.240 1.00 89.94 297 ARG A C 1
ATOM 2445 O O . ARG A 1 297 ? 22.920 9.928 1.439 1.00 89.94 297 ARG A O 1
ATOM 2452 N N . GLU A 1 298 ? 22.725 11.307 -0.321 1.00 89.81 298 GLU A N 1
ATOM 2453 C CA . GLU A 1 298 ? 22.889 12.534 0.448 1.00 89.81 298 GLU A CA 1
ATOM 2454 C C . GLU A 1 298 ? 21.551 13.235 0.633 1.00 89.81 298 GLU A C 1
ATOM 2456 O O . GLU A 1 298 ? 20.807 13.486 -0.319 1.00 89.81 298 GLU A O 1
ATOM 2461 N N . PHE A 1 299 ? 21.252 13.578 1.880 1.00 87.94 299 PHE A N 1
ATOM 2462 C CA . PHE A 1 299 ? 20.094 14.383 2.230 1.00 87.94 299 PHE A CA 1
ATOM 2463 C C . PHE A 1 299 ? 20.542 15.806 2.530 1.00 87.94 299 PHE A C 1
ATOM 2465 O O . PHE A 1 299 ? 21.483 16.023 3.285 1.00 87.94 299 PHE A O 1
ATOM 2472 N N . ASN A 1 300 ? 19.836 16.783 1.966 1.00 87.25 300 ASN A N 1
ATOM 2473 C CA . ASN A 1 300 ? 20.022 18.181 2.342 1.00 87.25 300 ASN A CA 1
ATOM 2474 C C . ASN A 1 300 ? 19.508 18.432 3.781 1.00 87.25 300 ASN A C 1
ATOM 2476 O O . ASN A 1 300 ? 18.624 17.716 4.264 1.00 87.25 300 ASN A O 1
ATOM 2480 N N . ASP A 1 301 ? 19.960 19.512 4.415 1.00 86.06 301 ASP A N 1
ATOM 2481 C CA . ASP A 1 301 ? 19.544 20.021 5.734 1.00 86.06 301 ASP A CA 1
ATOM 2482 C C . ASP A 1 301 ? 18.026 20.264 5.848 1.00 86.06 301 ASP A C 1
ATOM 2484 O O . ASP A 1 301 ? 17.446 20.333 6.933 1.00 86.06 301 ASP A O 1
ATOM 2488 N N . VAL A 1 302 ? 17.341 20.376 4.708 1.00 88.81 302 VAL A N 1
ATOM 2489 C CA . VAL A 1 302 ? 15.882 20.528 4.612 1.00 88.81 302 VAL A CA 1
ATOM 2490 C C . VAL A 1 302 ? 15.136 19.222 4.934 1.00 88.81 302 VAL A C 1
ATOM 2492 O O . VAL A 1 302 ? 13.967 19.260 5.316 1.00 88.81 302 VAL A O 1
ATOM 2495 N N . SER A 1 303 ? 15.794 18.064 4.833 1.00 87.62 303 SER A N 1
ATOM 2496 C CA . SER A 1 303 ? 15.185 16.738 5.024 1.00 87.62 303 SER A CA 1
ATOM 2497 C C . SER A 1 303 ? 14.534 16.559 6.401 1.00 87.62 303 SER A C 1
ATOM 2499 O O . SER A 1 303 ? 13.402 16.078 6.484 1.00 87.62 303 SER A O 1
ATOM 2501 N N . GLY A 1 304 ? 15.192 17.019 7.470 1.00 87.12 304 GLY A N 1
ATOM 2502 C CA . GLY A 1 304 ? 14.638 16.993 8.826 1.00 87.12 304 GLY A CA 1
ATOM 2503 C C . GLY A 1 304 ? 13.385 17.860 8.963 1.00 87.12 304 GLY A C 1
ATOM 2504 O O . GLY A 1 304 ? 12.411 17.452 9.592 1.00 87.12 304 GLY A O 1
ATOM 2505 N N . LYS A 1 305 ? 13.360 19.025 8.303 1.00 91.19 305 LYS A N 1
ATOM 2506 C CA . LYS A 1 305 ? 12.197 19.927 8.306 1.00 91.19 305 LYS A CA 1
ATOM 2507 C C . LYS A 1 305 ? 10.999 19.311 7.582 1.00 91.19 305 LYS A C 1
ATOM 2509 O O . LYS A 1 305 ? 9.873 19.482 8.039 1.00 91.19 305 LYS A O 1
ATOM 2514 N N . LEU A 1 306 ? 11.227 18.564 6.498 1.00 89.19 306 LEU A N 1
ATOM 2515 C CA . LEU A 1 306 ? 10.162 17.839 5.794 1.00 89.19 306 LEU A CA 1
ATOM 2516 C C . LEU A 1 306 ? 9.522 16.763 6.672 1.00 89.19 306 LEU A C 1
ATOM 2518 O O . LEU A 1 306 ? 8.299 16.633 6.684 1.00 89.19 306 LEU A O 1
ATOM 2522 N N . GLU A 1 307 ? 10.327 16.035 7.445 1.00 89.06 307 GLU A N 1
ATOM 2523 C CA . GLU A 1 307 ? 9.803 15.042 8.382 1.00 89.06 307 GLU A CA 1
ATOM 2524 C C . GLU A 1 307 ? 9.006 15.695 9.520 1.00 89.06 307 GLU A C 1
ATOM 2526 O O . GLU A 1 307 ? 7.948 15.191 9.897 1.00 89.06 307 GLU A O 1
ATOM 2531 N N . THR A 1 308 ? 9.446 16.855 10.018 1.00 91.75 308 THR A N 1
ATOM 2532 C CA . THR A 1 308 ? 8.671 17.646 10.986 1.00 91.75 308 THR A CA 1
ATOM 2533 C C . THR A 1 308 ? 7.317 18.070 10.416 1.00 91.75 308 THR A C 1
ATOM 2535 O O . THR A 1 308 ? 6.298 17.823 11.057 1.00 91.75 308 THR A O 1
ATOM 2538 N N . ILE A 1 309 ? 7.280 18.610 9.190 1.00 92.56 309 ILE A N 1
ATOM 2539 C CA . ILE A 1 309 ? 6.026 18.990 8.511 1.00 92.56 309 ILE A CA 1
ATOM 2540 C C . ILE A 1 309 ? 5.090 17.783 8.403 1.00 92.56 309 ILE A C 1
ATOM 2542 O O . ILE A 1 309 ? 3.893 17.897 8.664 1.00 92.56 309 ILE A O 1
ATOM 2546 N N . ARG A 1 310 ? 5.632 16.613 8.044 1.00 92.25 310 ARG A N 1
ATOM 2547 C CA . ARG A 1 310 ? 4.864 15.371 7.921 1.00 92.25 310 ARG A CA 1
ATOM 2548 C C . ARG A 1 310 ? 4.248 14.953 9.260 1.00 92.25 310 ARG A C 1
ATOM 2550 O O . ARG A 1 310 ? 3.059 14.651 9.312 1.00 92.25 310 ARG A O 1
ATOM 2557 N N . ARG A 1 311 ? 5.025 14.977 10.347 1.00 90.44 311 ARG A N 1
ATOM 2558 C CA . ARG A 1 311 ? 4.549 14.641 11.704 1.00 90.44 311 ARG A CA 1
ATOM 2559 C C . ARG A 1 311 ? 3.468 15.601 12.192 1.00 90.44 311 ARG A C 1
ATOM 2561 O O . ARG A 1 311 ? 2.476 15.167 12.772 1.00 90.44 311 ARG A O 1
ATOM 2568 N N . GLU A 1 312 ? 3.643 16.894 11.943 1.00 93.00 312 GLU A N 1
ATOM 2569 C CA . GLU A 1 312 ? 2.658 17.916 12.299 1.00 93.00 312 GLU A CA 1
ATOM 2570 C C . GLU A 1 312 ? 1.361 17.750 11.505 1.00 93.00 312 GLU A C 1
ATOM 2572 O O . GLU A 1 312 ? 0.285 17.817 12.096 1.00 93.00 312 GLU A O 1
ATOM 2577 N N . ALA A 1 313 ? 1.448 17.445 10.205 1.00 93.06 313 ALA A N 1
ATOM 2578 C CA . ALA A 1 313 ? 0.278 17.152 9.384 1.00 93.06 313 ALA A CA 1
ATOM 2579 C C . ALA A 1 313 ? -0.511 15.955 9.936 1.00 93.06 313 ALA A C 1
ATOM 2581 O O . ALA A 1 313 ? -1.724 16.056 10.099 1.00 93.06 313 ALA A O 1
ATOM 2582 N N . TYR A 1 314 ? 0.165 14.864 10.316 1.00 93.06 314 TYR A N 1
ATOM 2583 C CA . TYR A 1 314 ? -0.495 13.729 10.972 1.00 93.06 314 TYR A CA 1
ATOM 2584 C C . TYR A 1 314 ? -1.154 14.122 12.300 1.00 93.06 314 TYR A C 1
ATOM 2586 O O . TYR A 1 314 ? -2.295 13.745 12.547 1.00 93.06 314 TYR A O 1
ATOM 2594 N N . SER A 1 315 ? -0.485 14.932 13.126 1.00 89.94 315 SER A N 1
ATOM 2595 C CA . SER A 1 315 ? -1.048 15.416 14.394 1.00 89.94 315 SER A CA 1
ATOM 2596 C C . SER A 1 315 ? -2.258 16.343 14.220 1.00 89.94 315 SER A C 1
ATOM 2598 O O . SER A 1 315 ? -3.058 16.483 15.148 1.00 89.94 315 SER A O 1
ATOM 2600 N N . MET A 1 316 ? -2.382 17.018 13.077 1.00 92.38 316 MET A N 1
ATOM 2601 C CA . MET A 1 316 ? -3.574 17.792 12.730 1.00 92.38 316 MET A CA 1
ATOM 2602 C C . MET A 1 316 ? -4.696 16.876 12.228 1.00 92.38 316 MET A C 1
ATOM 2604 O O . MET A 1 316 ? -5.831 17.010 12.675 1.00 92.38 316 MET A O 1
ATOM 2608 N N . ILE A 1 317 ? -4.371 15.911 11.362 1.00 94.12 317 ILE A N 1
ATOM 2609 C CA . ILE A 1 317 ? -5.326 14.951 10.787 1.00 94.12 317 ILE A CA 1
ATOM 2610 C C . ILE A 1 317 ? -6.036 14.137 11.877 1.00 94.12 317 ILE A C 1
ATOM 2612 O O . ILE A 1 317 ? -7.258 13.998 11.829 1.00 94.12 317 ILE A O 1
ATOM 2616 N N . THR A 1 318 ? -5.308 13.664 12.894 1.00 90.94 318 THR A N 1
ATOM 2617 C CA . THR A 1 318 ? -5.866 12.847 13.991 1.00 90.94 318 THR A CA 1
ATOM 2618 C C . THR A 1 318 ? -6.938 13.547 14.827 1.00 90.94 318 THR A C 1
ATOM 2620 O O . THR A 1 318 ? -7.612 12.899 15.621 1.00 90.94 318 THR A O 1
ATOM 2623 N N . ARG A 1 319 ? -7.118 14.865 14.677 1.00 90.44 319 ARG A N 1
ATOM 2624 C CA . ARG A 1 319 ? -8.160 15.624 15.387 1.00 90.44 319 ARG A CA 1
ATOM 2625 C C . ARG A 1 319 ? -9.544 15.455 14.769 1.00 90.44 319 ARG A C 1
ATOM 2627 O O . ARG A 1 319 ? -10.533 15.647 15.467 1.00 90.44 319 ARG A O 1
ATOM 2634 N N . ALA A 1 320 ? -9.602 15.150 13.474 1.00 93.19 320 ALA A N 1
ATOM 2635 C CA . ALA A 1 320 ? -10.845 15.085 12.708 1.00 93.19 320 ALA A CA 1
ATOM 2636 C C . ALA A 1 320 ? -11.051 13.740 11.995 1.00 93.19 320 ALA A C 1
ATOM 2638 O O . ALA A 1 320 ? -12.179 13.426 11.622 1.00 93.19 320 ALA A O 1
ATOM 2639 N N . PHE A 1 321 ? -9.987 12.953 11.815 1.00 95.81 321 PHE A N 1
ATOM 2640 C CA . PHE A 1 321 ? -10.026 11.652 11.157 1.00 95.81 321 PHE A CA 1
ATOM 2641 C C . PHE A 1 321 ? -9.584 10.541 12.107 1.00 95.81 321 PHE A C 1
ATOM 2643 O O . PHE A 1 321 ? -8.619 10.694 12.857 1.00 95.81 321 PHE A O 1
ATOM 2650 N N . ALA A 1 322 ? -10.260 9.400 12.013 1.00 95.81 322 ALA A N 1
ATOM 2651 C CA . ALA A 1 322 ? -9.910 8.160 12.688 1.00 95.81 322 ALA A CA 1
ATOM 2652 C C . ALA A 1 322 ? -9.220 7.215 11.700 1.00 95.81 322 ALA A C 1
ATOM 2654 O O . ALA A 1 322 ? -9.714 7.018 10.590 1.00 95.81 322 ALA A O 1
ATOM 2655 N N . TYR A 1 323 ? -8.084 6.636 12.085 1.00 94.69 323 TYR A N 1
ATOM 2656 C CA . TYR A 1 323 ? -7.433 5.600 11.285 1.00 94.69 323 TYR A CA 1
ATOM 2657 C C . TYR A 1 323 ? -8.051 4.240 11.595 1.00 94.69 323 TYR A C 1
ATOM 2659 O O . TYR A 1 323 ? -8.134 3.858 12.761 1.00 94.69 323 TYR A O 1
ATOM 2667 N N . VAL A 1 324 ? -8.459 3.519 10.554 1.00 92.00 324 VAL A N 1
ATOM 2668 C CA . VAL A 1 324 ? -8.997 2.162 10.654 1.00 92.00 324 VAL A CA 1
ATOM 2669 C C . VAL A 1 324 ? -7.976 1.206 10.060 1.00 92.00 324 VAL A C 1
ATOM 2671 O O . VAL A 1 324 ? -7.743 1.200 8.848 1.00 92.00 324 VAL A O 1
ATOM 2674 N N . GLU A 1 325 ? -7.322 0.440 10.927 1.00 85.50 325 GLU A N 1
ATOM 2675 C CA . GLU A 1 325 ? -6.176 -0.405 10.582 1.00 85.50 325 GLU A CA 1
ATOM 2676 C C . GLU A 1 325 ? -6.579 -1.565 9.667 1.00 85.50 325 GLU A C 1
ATOM 2678 O O . GLU A 1 325 ? -5.870 -1.898 8.714 1.00 85.50 325 GLU A O 1
ATOM 2683 N N . GLU A 1 326 ? -7.765 -2.125 9.898 1.00 85.31 326 GLU A N 1
ATOM 2684 C CA . GLU A 1 326 ? -8.345 -3.217 9.125 1.00 85.31 326 GLU A CA 1
ATOM 2685 C C . GLU A 1 326 ? -8.426 -2.860 7.634 1.00 85.31 326 GLU A C 1
ATOM 2687 O O . GLU A 1 326 ? -8.081 -3.682 6.778 1.00 85.31 326 GLU A O 1
ATOM 2692 N N . TYR A 1 327 ? -8.767 -1.604 7.339 1.00 83.75 327 TYR A N 1
ATOM 2693 C CA . TYR A 1 327 ? -8.952 -1.076 5.986 1.00 83.75 327 TYR A CA 1
ATOM 2694 C C . TYR A 1 327 ? -7.800 -0.180 5.506 1.00 83.75 327 TYR A C 1
ATOM 2696 O O . TYR A 1 327 ? -7.820 0.290 4.369 1.00 83.75 327 TYR A O 1
ATOM 2704 N N . GLY A 1 328 ? -6.794 0.074 6.350 1.00 89.19 328 GLY A N 1
ATOM 2705 C CA . GLY A 1 328 ? -5.640 0.914 6.022 1.00 89.19 328 GLY A CA 1
ATOM 2706 C C . GLY A 1 328 ? -6.009 2.343 5.613 1.00 89.19 328 GLY A C 1
ATOM 2707 O O . GLY A 1 328 ? -5.329 2.941 4.777 1.00 89.19 328 GLY A O 1
ATOM 2708 N N . THR A 1 329 ? -7.105 2.888 6.148 1.00 92.12 329 THR A N 1
ATOM 2709 C CA . THR A 1 329 ? -7.674 4.161 5.688 1.00 92.12 329 THR A CA 1
ATOM 2710 C C . THR A 1 329 ? -8.045 5.083 6.841 1.00 92.12 329 THR A C 1
ATOM 2712 O O . THR A 1 329 ? -8.318 4.648 7.955 1.00 92.12 329 THR A O 1
ATOM 2715 N N . TRP A 1 330 ? -8.043 6.383 6.566 1.00 96.06 330 TRP A N 1
ATOM 2716 C CA . TRP A 1 330 ? -8.470 7.415 7.505 1.00 96.06 330 TRP A CA 1
ATOM 2717 C C . TRP A 1 330 ? -9.873 7.863 7.138 1.00 96.06 330 TRP A C 1
ATOM 2719 O O . TRP A 1 330 ? -10.106 8.285 6.001 1.00 96.06 330 TRP A O 1
ATOM 2729 N N . ILE A 1 331 ? -10.782 7.809 8.103 1.00 96.81 331 ILE A N 1
ATOM 2730 C CA . ILE A 1 331 ? -12.190 8.116 7.889 1.00 96.81 331 ILE A CA 1
ATOM 2731 C C . ILE A 1 331 ? -12.671 9.240 8.797 1.00 96.81 331 ILE A C 1
ATOM 2733 O O . ILE A 1 331 ? -12.143 9.448 9.888 1.00 96.81 331 ILE A O 1
ATOM 2737 N N . ALA A 1 332 ? -13.687 9.963 8.346 1.00 96.94 332 ALA A N 1
ATOM 2738 C CA . ALA A 1 332 ? -14.396 10.954 9.138 1.00 96.94 332 ALA A CA 1
ATOM 2739 C C . ALA A 1 332 ? -15.887 10.954 8.796 1.00 96.94 332 ALA A C 1
ATOM 2741 O O . ALA A 1 332 ? -16.279 10.637 7.674 1.00 96.94 332 ALA A O 1
ATOM 2742 N N . VAL A 1 333 ? -16.711 11.350 9.764 1.00 95.69 333 VAL A N 1
ATOM 2743 C CA . VAL A 1 333 ? -18.176 11.418 9.613 1.00 95.69 333 VAL A CA 1
ATOM 2744 C C . VAL A 1 333 ? -18.709 12.853 9.535 1.00 95.69 333 VAL A C 1
ATOM 2746 O O . VAL A 1 333 ? -19.845 13.072 9.138 1.00 95.69 333 VAL A O 1
ATOM 2749 N N . SER A 1 334 ? -17.891 13.848 9.896 1.00 93.31 334 SER A N 1
ATOM 2750 C CA . SER A 1 334 ? -18.303 15.255 9.963 1.00 93.31 334 SER A CA 1
ATOM 2751 C C . SER A 1 334 ? -17.837 16.050 8.747 1.00 93.31 334 SER A C 1
ATOM 2753 O O . SER A 1 334 ? -16.701 15.905 8.295 1.00 93.31 334 SER A O 1
ATOM 2755 N N . ASP A 1 335 ? -18.675 16.978 8.282 1.00 91.06 335 ASP A N 1
ATOM 2756 C CA . ASP A 1 335 ? -18.312 17.960 7.256 1.00 91.06 335 ASP A CA 1
ATOM 2757 C C . ASP A 1 335 ? -17.163 18.885 7.706 1.00 91.06 335 ASP A C 1
ATOM 2759 O O . ASP A 1 335 ? -16.412 19.398 6.873 1.00 91.06 335 ASP A O 1
ATOM 2763 N N . ASP A 1 336 ? -16.958 19.065 9.015 1.00 91.06 336 ASP A N 1
ATOM 2764 C CA . ASP A 1 336 ? -15.815 19.828 9.532 1.00 91.06 336 ASP A CA 1
ATOM 2765 C C . ASP A 1 336 ? -14.474 19.164 9.195 1.00 91.06 336 ASP A C 1
ATOM 2767 O O . ASP A 1 336 ? -13.467 19.856 9.029 1.00 91.06 336 ASP A O 1
ATOM 2771 N N . ALA A 1 337 ? -14.458 17.846 8.976 1.00 92.25 337 ALA A N 1
ATOM 2772 C CA . ALA A 1 337 ? -13.265 17.135 8.529 1.00 92.25 337 ALA A CA 1
ATOM 2773 C C . ALA A 1 337 ? -12.816 17.574 7.125 1.00 92.25 337 ALA A C 1
ATOM 2775 O O . ALA A 1 337 ? -11.622 17.554 6.822 1.00 92.25 337 ALA A O 1
ATOM 2776 N N . VAL A 1 338 ? -13.742 18.042 6.279 1.00 93.88 338 VAL A N 1
ATOM 2777 C CA . VAL A 1 338 ? -13.416 18.609 4.961 1.00 93.88 338 VAL A CA 1
ATOM 2778 C C . VAL A 1 338 ? -12.632 19.911 5.117 1.00 93.88 338 VAL A C 1
ATOM 2780 O O . VAL A 1 338 ? -11.620 20.107 4.439 1.00 93.88 338 VAL A O 1
ATOM 2783 N N . LYS A 1 339 ? -13.063 20.782 6.039 1.00 95.00 339 LYS A N 1
ATOM 2784 C CA . LYS A 1 339 ? -12.356 22.033 6.355 1.00 95.00 339 LYS A CA 1
ATOM 2785 C C . LYS A 1 339 ? -10.988 21.738 6.958 1.00 95.00 339 LYS A C 1
ATOM 2787 O O . LYS A 1 339 ? -10.005 22.353 6.561 1.00 95.00 339 LYS A O 1
ATOM 2792 N N . GLU A 1 340 ? -10.905 20.762 7.858 1.00 94.25 340 GLU A N 1
ATOM 2793 C CA . GLU A 1 340 ? -9.639 20.417 8.501 1.00 94.25 340 GLU A CA 1
ATOM 2794 C C . GLU A 1 340 ? -8.637 19.818 7.505 1.00 94.25 340 GLU A C 1
ATOM 2796 O O . GLU A 1 340 ? -7.478 20.225 7.483 1.00 94.25 340 GLU A O 1
ATOM 2801 N N . ALA A 1 341 ? -9.078 18.942 6.596 1.00 95.19 341 ALA A N 1
ATOM 2802 C CA . ALA A 1 341 ? -8.237 18.441 5.508 1.00 95.19 341 ALA A CA 1
ATOM 2803 C C . ALA A 1 341 ? -7.702 19.582 4.621 1.00 95.19 341 ALA A C 1
ATOM 2805 O O . ALA A 1 341 ? -6.521 19.587 4.263 1.00 95.19 341 ALA A O 1
ATOM 2806 N N . TYR A 1 342 ? -8.543 20.576 4.314 1.00 95.31 342 TYR A N 1
ATOM 2807 C CA . TYR A 1 342 ? -8.132 21.772 3.577 1.00 95.31 342 TYR A CA 1
ATOM 2808 C C . TYR A 1 342 ? -7.086 22.590 4.352 1.00 95.31 342 TYR A C 1
ATOM 2810 O O . TYR A 1 342 ? -6.037 22.917 3.795 1.00 95.31 342 TYR A O 1
ATOM 2818 N N . ASN A 1 343 ? -7.304 22.828 5.650 1.00 95.81 343 ASN A N 1
ATOM 2819 C CA . ASN A 1 343 ? -6.362 23.532 6.526 1.00 95.81 343 ASN A CA 1
ATOM 2820 C C . ASN A 1 343 ? -4.997 22.826 6.587 1.00 95.81 343 ASN A C 1
ATOM 2822 O O . ASN A 1 343 ? -3.952 23.475 6.522 1.00 95.81 343 ASN A O 1
ATOM 2826 N N . VAL A 1 344 ? -4.987 21.491 6.674 1.00 96.00 344 VAL A N 1
ATOM 2827 C CA . VAL A 1 344 ? -3.754 20.686 6.631 1.00 96.00 344 VAL A CA 1
ATOM 2828 C C . VAL A 1 344 ? -3.063 20.834 5.276 1.00 96.00 344 VAL A C 1
ATOM 2830 O O . VAL A 1 344 ? -1.843 20.983 5.213 1.00 96.00 344 VAL A O 1
ATOM 2833 N N . SER A 1 345 ? -3.824 20.820 4.182 1.00 94.75 345 SER A N 1
ATOM 2834 C CA . SER A 1 345 ? -3.267 21.024 2.847 1.00 94.75 345 SER A CA 1
ATOM 2835 C C . SER A 1 345 ? -2.610 22.399 2.716 1.00 94.75 345 SER A C 1
ATOM 2837 O O . SER A 1 345 ? -1.474 22.489 2.252 1.00 94.75 345 SER A O 1
ATOM 2839 N N . GLU A 1 346 ? -3.281 23.470 3.146 1.00 95.69 346 GLU A N 1
ATOM 2840 C CA . GLU A 1 346 ? -2.715 24.824 3.137 1.00 95.69 346 GLU A CA 1
ATOM 2841 C C . GLU A 1 346 ? -1.479 24.933 4.027 1.00 95.69 346 GLU A C 1
ATOM 2843 O O . GLU A 1 346 ? -0.485 25.543 3.625 1.00 95.69 346 GLU A O 1
ATOM 2848 N N . TYR A 1 347 ? -1.512 24.299 5.202 1.00 95.81 347 TYR A N 1
ATOM 2849 C CA . TYR A 1 347 ? -0.372 24.216 6.108 1.00 95.81 347 TYR A CA 1
ATOM 2850 C C . TYR A 1 347 ? 0.855 23.622 5.410 1.00 95.81 347 TYR A C 1
ATOM 2852 O O . TYR A 1 347 ? 1.913 24.254 5.362 1.00 95.81 347 TYR A O 1
ATOM 2860 N N . VAL A 1 348 ? 0.705 22.438 4.810 1.00 94.25 348 VAL A N 1
ATOM 2861 C CA . VAL A 1 348 ? 1.791 21.743 4.106 1.00 94.25 348 VAL A CA 1
ATOM 2862 C C . VAL A 1 348 ? 2.314 22.592 2.948 1.00 94.25 348 VAL A C 1
ATOM 2864 O O . VAL A 1 348 ? 3.523 22.784 2.819 1.00 94.25 348 VAL A O 1
ATOM 2867 N N . ILE A 1 349 ? 1.416 23.160 2.138 1.00 93.25 349 ILE A N 1
ATOM 2868 C CA . ILE A 1 349 ? 1.771 24.012 0.995 1.00 93.25 349 ILE A CA 1
ATOM 2869 C C . ILE A 1 349 ? 2.562 25.240 1.457 1.00 93.25 349 ILE A C 1
ATOM 2871 O O . ILE A 1 349 ? 3.603 25.564 0.881 1.00 93.25 349 ILE A O 1
ATOM 2875 N N . LYS A 1 350 ? 2.095 25.921 2.507 1.00 94.75 350 LYS A N 1
ATOM 2876 C CA . LYS A 1 350 ? 2.759 27.098 3.072 1.00 94.75 350 LYS A CA 1
ATOM 2877 C C . LYS A 1 350 ? 4.157 26.749 3.577 1.00 94.75 350 LYS A C 1
ATOM 2879 O O . LYS A 1 350 ? 5.115 27.428 3.215 1.00 94.75 350 LYS A O 1
ATOM 2884 N N . ARG A 1 351 ? 4.295 25.659 4.336 1.00 94.06 351 ARG A N 1
ATOM 2885 C CA . ARG A 1 351 ? 5.593 25.212 4.859 1.00 94.06 351 ARG A CA 1
ATOM 2886 C C . ARG A 1 351 ? 6.575 24.820 3.762 1.00 94.06 351 ARG A C 1
ATOM 2888 O O . ARG A 1 351 ? 7.751 25.145 3.854 1.00 94.06 351 ARG A O 1
ATOM 2895 N N . LEU A 1 352 ? 6.114 24.173 2.695 1.00 91.75 352 LEU A N 1
ATOM 2896 C CA . LEU A 1 352 ? 6.977 23.847 1.557 1.00 91.75 352 LEU A CA 1
ATOM 2897 C C . LEU A 1 352 ? 7.443 25.096 0.798 1.00 91.75 352 LEU A C 1
ATOM 2899 O O . LEU A 1 352 ? 8.591 25.145 0.354 1.00 91.75 352 LEU A O 1
ATOM 2903 N N . LYS A 1 353 ? 6.591 26.124 0.690 1.00 91.62 353 LYS A N 1
ATOM 2904 C CA . LYS A 1 353 ? 6.978 27.426 0.125 1.00 91.62 353 LYS A CA 1
ATOM 2905 C C . LYS A 1 353 ? 8.032 28.128 0.986 1.00 91.62 353 LYS A C 1
ATOM 2907 O O . LYS A 1 353 ? 8.978 28.665 0.427 1.00 91.62 353 LYS A O 1
ATOM 2912 N N . GLU A 1 354 ? 7.922 28.070 2.315 1.00 93.44 354 GLU A N 1
ATOM 2913 C CA . GLU A 1 354 ? 8.937 28.606 3.245 1.00 93.44 354 GLU A CA 1
ATOM 2914 C C . GLU A 1 354 ? 10.309 27.915 3.097 1.00 93.44 354 GLU A C 1
ATOM 2916 O O . GLU A 1 354 ? 11.339 28.498 3.429 1.00 93.44 354 GLU A O 1
ATOM 2921 N N . LEU A 1 355 ? 10.339 26.684 2.576 1.00 90.38 355 LEU A N 1
ATOM 2922 C CA . LEU A 1 355 ? 11.560 25.915 2.314 1.00 90.38 355 LEU A CA 1
ATOM 2923 C C . LEU A 1 355 ? 12.120 26.108 0.894 1.00 90.38 355 LEU A C 1
ATOM 2925 O O . LEU A 1 355 ? 13.031 25.379 0.504 1.00 90.38 355 LEU A O 1
ATOM 2929 N N . ASN A 1 356 ? 11.593 27.065 0.121 1.00 88.56 356 ASN A N 1
ATOM 2930 C CA . ASN A 1 356 ? 11.948 27.317 -1.281 1.00 88.56 356 ASN A CA 1
ATOM 2931 C C . ASN A 1 356 ? 11.716 26.114 -2.221 1.00 88.56 356 ASN A C 1
ATOM 2933 O O . ASN A 1 356 ? 12.364 25.991 -3.258 1.00 88.56 356 ASN A O 1
ATOM 2937 N N . LEU A 1 357 ? 10.777 25.216 -1.895 1.00 85.25 357 LEU A N 1
ATOM 2938 C CA . LEU A 1 357 ? 10.463 24.025 -2.701 1.00 85.25 357 LEU A CA 1
ATOM 2939 C C . LEU A 1 357 ? 9.298 24.272 -3.676 1.00 85.25 357 LEU A C 1
ATOM 2941 O O . LEU A 1 357 ? 8.393 23.447 -3.790 1.00 85.25 357 LEU A O 1
ATOM 2945 N N . HIS A 1 358 ? 9.307 25.415 -4.369 1.00 74.75 358 HIS A N 1
ATOM 2946 C CA . HIS A 1 358 ? 8.167 25.942 -5.136 1.00 74.75 358 HIS A CA 1
ATOM 2947 C C . HIS A 1 358 ? 7.717 25.058 -6.308 1.00 74.75 358 HIS A C 1
ATOM 2949 O O . HIS A 1 358 ? 6.518 24.935 -6.557 1.00 74.75 358 HIS A O 1
ATOM 2955 N N . ASP A 1 359 ? 8.645 24.371 -6.971 1.00 71.50 359 ASP A N 1
ATOM 2956 C CA . ASP A 1 359 ? 8.399 23.727 -8.271 1.00 71.50 359 ASP A CA 1
ATOM 2957 C C . ASP A 1 359 ? 7.494 22.479 -8.199 1.00 71.50 359 ASP A C 1
ATOM 2959 O O . ASP A 1 359 ? 7.152 21.878 -9.221 1.00 71.50 359 ASP A O 1
ATOM 2963 N N . LYS A 1 360 ? 7.126 22.030 -6.988 1.00 67.88 360 LYS A N 1
ATOM 2964 C CA . LYS A 1 360 ? 6.375 20.778 -6.765 1.00 67.88 360 LYS A CA 1
ATOM 2965 C C . LYS A 1 360 ? 5.296 20.868 -5.680 1.00 67.88 360 LYS A C 1
ATOM 2967 O O . LYS A 1 360 ? 4.724 19.836 -5.330 1.00 67.88 360 LYS A O 1
ATOM 2972 N N . VAL A 1 361 ? 4.996 22.060 -5.158 1.00 80.25 361 VAL A N 1
ATOM 2973 C CA . VAL A 1 361 ? 4.128 22.215 -3.974 1.00 80.25 361 VAL A CA 1
ATOM 2974 C C . VAL A 1 361 ? 2.685 21.774 -4.237 1.00 80.25 361 VAL A C 1
ATOM 2976 O O . VAL A 1 361 ? 2.075 21.129 -3.393 1.00 80.25 361 VAL A O 1
ATOM 2979 N N . GLU A 1 362 ? 2.162 22.037 -5.435 1.00 79.00 362 GLU A N 1
ATOM 2980 C CA . GLU A 1 362 ? 0.767 21.749 -5.816 1.00 79.00 362 GLU A CA 1
ATOM 2981 C C . GLU A 1 362 ? 0.415 20.254 -5.825 1.00 79.00 362 GLU A C 1
ATOM 2983 O O . GLU A 1 362 ? -0.753 19.882 -5.875 1.00 79.00 362 GLU A O 1
ATOM 2988 N N . ARG A 1 363 ? 1.417 19.370 -5.787 1.00 85.75 363 ARG A N 1
ATOM 2989 C CA . ARG A 1 363 ? 1.208 17.916 -5.754 1.00 85.75 363 ARG A CA 1
ATOM 2990 C C . ARG A 1 363 ? 0.900 17.407 -4.347 1.00 85.75 363 ARG A C 1
ATOM 2992 O O . ARG A 1 363 ? 0.366 16.303 -4.219 1.00 85.75 363 ARG A O 1
ATOM 2999 N N . TYR A 1 364 ? 1.250 18.188 -3.325 1.00 87.69 364 TYR A N 1
ATOM 3000 C CA . TYR A 1 364 ? 1.057 17.853 -1.921 1.00 87.69 364 TYR A CA 1
ATOM 3001 C C . TYR A 1 364 ? -0.265 18.425 -1.453 1.00 87.69 364 TYR A C 1
ATOM 3003 O O . TYR A 1 364 ? -0.377 19.603 -1.118 1.00 87.69 364 TYR A O 1
ATOM 3011 N N . ILE A 1 365 ? -1.285 17.578 -1.510 1.00 91.69 365 ILE A N 1
ATOM 3012 C CA . ILE A 1 365 ? -2.643 17.960 -1.177 1.00 91.69 365 ILE A CA 1
ATOM 3013 C C . ILE A 1 365 ? -3.225 16.937 -0.209 1.00 91.69 365 ILE A C 1
ATOM 3015 O O . ILE A 1 365 ? -3.038 15.729 -0.373 1.00 91.69 365 ILE A O 1
ATOM 3019 N N . VAL A 1 366 ? -3.954 17.445 0.777 1.00 93.75 366 VAL A N 1
ATOM 3020 C CA . VAL A 1 366 ? -4.784 16.666 1.691 1.00 93.75 366 VAL A CA 1
ATOM 3021 C C . VAL A 1 366 ? -6.244 16.991 1.384 1.00 93.75 366 VAL A C 1
ATOM 3023 O O . VAL A 1 366 ? -6.632 18.155 1.341 1.00 93.75 366 VAL A O 1
ATOM 3026 N N . LYS A 1 367 ? -7.044 15.967 1.082 1.00 94.62 367 LYS A N 1
ATOM 3027 C CA . LYS A 1 367 ? -8.456 16.095 0.700 1.00 94.62 367 LYS A CA 1
ATOM 3028 C C . LYS A 1 367 ? -9.296 15.065 1.431 1.00 94.62 367 LYS A C 1
ATOM 3030 O O . LYS A 1 367 ? -8.920 13.899 1.492 1.00 94.62 367 LYS A O 1
ATOM 3035 N N . ALA A 1 368 ? -10.463 15.494 1.890 1.00 96.00 368 ALA A N 1
ATOM 3036 C CA . ALA A 1 368 ? -11.545 14.606 2.281 1.00 96.00 368 ALA A CA 1
ATOM 3037 C C . ALA A 1 368 ? -12.386 14.283 1.038 1.00 96.00 368 ALA A C 1
ATOM 3039 O O . ALA A 1 368 ? -12.869 15.193 0.362 1.00 96.00 368 ALA A O 1
ATOM 3040 N N . ILE A 1 369 ? -12.532 13.004 0.710 1.00 94.56 369 ILE A N 1
ATOM 3041 C CA . ILE A 1 369 ? -13.318 12.518 -0.423 1.00 94.56 369 ILE A CA 1
ATOM 3042 C C . ILE A 1 369 ? -14.599 11.897 0.139 1.00 94.56 369 ILE A C 1
ATOM 3044 O O . ILE A 1 369 ? -14.497 10.919 0.879 1.00 94.56 369 ILE A O 1
ATOM 3048 N N . PRO A 1 370 ? -15.788 12.437 -0.180 1.00 95.38 370 PRO A N 1
ATOM 3049 C CA . PRO A 1 370 ? -17.035 11.807 0.223 1.00 95.38 370 PRO A CA 1
ATOM 3050 C C . PRO A 1 370 ? -17.212 10.492 -0.537 1.00 95.38 370 PRO A C 1
ATOM 3052 O O . PRO A 1 370 ? -17.122 10.454 -1.766 1.00 95.38 370 PRO A O 1
ATOM 3055 N N . ILE A 1 371 ? -17.483 9.434 0.209 1.00 94.38 371 ILE A N 1
ATOM 3056 C CA . ILE A 1 371 ? -17.913 8.131 -0.276 1.00 94.38 371 ILE A CA 1
ATOM 3057 C C . ILE A 1 371 ? -19.310 7.845 0.267 1.00 94.38 371 ILE A C 1
ATOM 3059 O O . ILE A 1 371 ? -19.697 8.358 1.316 1.00 94.38 371 ILE A O 1
ATOM 3063 N N . TYR A 1 372 ? -20.064 7.045 -0.471 1.00 93.94 372 TYR A N 1
ATOM 3064 C CA . TYR A 1 372 ? -21.417 6.644 -0.118 1.00 93.94 372 TYR A CA 1
ATOM 3065 C C . TYR A 1 372 ? -21.420 5.123 -0.045 1.00 93.94 372 TYR A C 1
ATOM 3067 O O . TYR A 1 372 ? -21.093 4.477 -1.040 1.00 93.94 372 TYR A O 1
ATOM 3075 N N . LEU A 1 373 ? -21.690 4.586 1.139 1.00 91.00 373 LEU A N 1
ATOM 3076 C CA . LEU A 1 373 ? -21.662 3.157 1.434 1.00 91.00 373 LEU A CA 1
ATOM 3077 C C . LEU A 1 373 ? -23.065 2.659 1.760 1.00 91.00 373 LEU A C 1
ATOM 3079 O O . LEU A 1 373 ? -23.908 3.430 2.223 1.00 91.00 373 LEU A O 1
ATOM 3083 N N . ASP A 1 374 ? -23.297 1.369 1.550 1.00 91.94 374 ASP A N 1
ATOM 3084 C CA . ASP A 1 374 ? -24.493 0.726 2.078 1.00 91.94 374 ASP A CA 1
ATOM 3085 C C . ASP A 1 374 ? -24.468 0.760 3.622 1.00 91.94 374 ASP A C 1
ATOM 3087 O O . ASP A 1 374 ? -23.384 0.741 4.218 1.00 91.94 374 ASP A O 1
ATOM 3091 N N . PRO A 1 375 ? -25.631 0.832 4.300 1.00 91.94 375 PRO A N 1
ATOM 3092 C CA . PRO A 1 375 ? -25.691 0.957 5.759 1.00 91.94 375 PRO A CA 1
ATOM 3093 C C . PRO A 1 375 ? -24.915 -0.124 6.519 1.00 91.94 375 PRO A C 1
ATOM 3095 O O . PRO A 1 375 ? -24.243 0.191 7.500 1.00 91.94 375 PRO A O 1
ATOM 3098 N N . LEU A 1 376 ? -24.949 -1.371 6.033 1.00 89.31 376 LEU A N 1
ATOM 3099 C CA . LEU A 1 376 ? -24.220 -2.497 6.624 1.00 89.31 376 LEU A CA 1
ATOM 3100 C C . LEU A 1 376 ? -22.700 -2.287 6.555 1.00 89.31 376 LEU A C 1
ATOM 3102 O O . LEU A 1 376 ? -22.033 -2.315 7.588 1.00 89.31 376 LEU A O 1
ATOM 3106 N N . ASP A 1 377 ? -22.167 -1.975 5.372 1.00 91.12 377 ASP A N 1
ATOM 3107 C CA . ASP A 1 377 ? -20.734 -1.716 5.174 1.00 91.12 377 ASP A CA 1
ATOM 3108 C C . ASP A 1 377 ? -20.269 -0.486 5.970 1.00 91.12 377 ASP A C 1
ATOM 3110 O O . ASP A 1 377 ? -19.187 -0.464 6.564 1.00 91.12 377 ASP A O 1
ATOM 3114 N N . ALA A 1 378 ? -21.102 0.560 6.006 1.00 93.12 378 ALA A N 1
ATOM 3115 C CA . ALA A 1 378 ? -20.838 1.758 6.788 1.00 93.12 378 ALA A CA 1
ATOM 3116 C C . ALA A 1 378 ? -20.765 1.440 8.285 1.00 93.12 378 ALA A C 1
ATOM 3118 O O . ALA A 1 378 ? -19.876 1.942 8.973 1.00 93.12 378 ALA A O 1
ATOM 3119 N N . LYS A 1 379 ? -21.670 0.596 8.787 1.00 93.69 379 LYS A N 1
ATOM 3120 C CA . LYS A 1 379 ? -21.702 0.160 10.184 1.00 93.69 379 LYS A CA 1
ATOM 3121 C C . LYS A 1 379 ? -20.446 -0.619 10.552 1.00 93.69 379 LYS A C 1
ATOM 3123 O O . LYS A 1 379 ? -19.793 -0.251 11.522 1.00 93.69 379 LYS A O 1
ATOM 3128 N N . GLU A 1 380 ? -20.049 -1.602 9.744 1.00 93.56 380 GLU A N 1
ATOM 3129 C CA . GLU A 1 380 ? -18.818 -2.372 9.968 1.00 93.56 380 GLU A CA 1
ATOM 3130 C C . GLU A 1 380 ? -17.575 -1.472 10.024 1.00 93.56 380 GLU A C 1
ATOM 3132 O O . GLU A 1 380 ? -16.734 -1.592 10.922 1.00 93.56 380 GLU A O 1
ATOM 3137 N N . LEU A 1 381 ? -17.471 -0.526 9.088 1.00 93.06 381 LEU A N 1
ATOM 3138 C CA . LEU A 1 381 ? -16.365 0.426 9.027 1.00 93.06 381 LEU A CA 1
ATOM 3139 C C . LEU A 1 381 ? -16.338 1.366 10.245 1.00 93.06 381 LEU A C 1
ATOM 3141 O O . LEU A 1 381 ? -15.270 1.647 10.801 1.00 93.06 381 LEU A O 1
ATOM 3145 N N . LEU A 1 382 ? -17.502 1.864 10.665 1.00 94.56 382 LEU A N 1
ATOM 3146 C CA . LEU A 1 382 ? -17.631 2.755 11.816 1.00 94.56 382 LEU A CA 1
ATOM 3147 C C . LEU A 1 382 ? -17.389 2.022 13.139 1.00 94.56 382 LEU A C 1
ATOM 3149 O O . LEU A 1 382 ? -16.736 2.587 14.015 1.00 94.56 382 LEU A O 1
ATOM 3153 N N . ASP A 1 383 ? -17.840 0.776 13.277 1.00 94.69 383 ASP A N 1
ATOM 3154 C CA . ASP A 1 383 ? -17.587 -0.059 14.454 1.00 94.69 383 ASP A CA 1
ATOM 3155 C C . ASP A 1 383 ? -16.090 -0.333 14.630 1.00 94.69 383 ASP A C 1
ATOM 3157 O O . ASP A 1 383 ? -15.554 -0.178 15.733 1.00 94.69 383 ASP A O 1
ATOM 3161 N N . ALA A 1 384 ? -15.381 -0.648 13.540 1.00 94.00 384 ALA A N 1
ATOM 3162 C CA . ALA A 1 384 ? -13.927 -0.793 13.557 1.00 94.00 384 ALA A CA 1
ATOM 3163 C C . ALA A 1 384 ? -13.230 0.506 14.011 1.00 94.00 384 ALA A C 1
ATOM 3165 O O . ALA A 1 384 ? -12.356 0.484 14.884 1.00 94.00 384 ALA A O 1
ATOM 3166 N N . ALA A 1 385 ? -13.673 1.662 13.505 1.00 94.38 385 ALA A N 1
ATOM 3167 C CA . ALA A 1 385 ? -13.142 2.960 13.920 1.00 94.38 385 ALA A CA 1
ATOM 3168 C C . ALA A 1 385 ? -13.423 3.278 15.398 1.00 94.38 385 ALA A C 1
ATOM 3170 O O . ALA A 1 385 ? -12.529 3.734 16.112 1.00 94.38 385 ALA A O 1
ATOM 3171 N N . VAL A 1 386 ? -14.641 3.013 15.881 1.00 95.69 386 VAL A N 1
ATOM 3172 C CA . VAL A 1 386 ? -15.036 3.202 17.286 1.00 95.69 386 VAL A CA 1
ATOM 3173 C C . VAL A 1 386 ? -14.200 2.312 18.201 1.00 95.69 386 VAL A C 1
ATOM 3175 O O . VAL A 1 386 ? -13.699 2.786 19.226 1.00 95.69 386 VAL A O 1
ATOM 3178 N N . LYS A 1 387 ? -14.002 1.044 17.829 1.00 94.50 387 LYS A N 1
ATOM 3179 C CA . LYS A 1 387 ? -13.162 0.099 18.569 1.00 94.50 387 LYS A CA 1
ATOM 3180 C C . LYS A 1 387 ? -11.728 0.614 18.676 1.00 94.50 387 LYS A C 1
ATOM 3182 O O . LYS A 1 387 ? -11.197 0.697 19.784 1.00 94.50 387 LYS A O 1
ATOM 3187 N N . ARG A 1 388 ? -11.126 1.031 17.557 1.00 92.62 388 ARG A N 1
ATOM 3188 C CA . ARG A 1 388 ? -9.753 1.554 17.540 1.00 92.62 388 ARG A CA 1
ATOM 3189 C C . ARG A 1 388 ? -9.605 2.841 18.354 1.00 92.62 388 ARG A C 1
ATOM 3191 O O . ARG A 1 388 ? -8.677 2.953 19.148 1.00 92.62 388 ARG A O 1
ATOM 3198 N N . LEU A 1 389 ? -10.528 3.792 18.206 1.00 93.75 389 LEU A N 1
ATOM 3199 C CA . LEU A 1 389 ? -10.528 5.035 18.987 1.00 93.75 389 LEU A CA 1
ATOM 3200 C C . LEU A 1 389 ? -10.678 4.779 20.492 1.00 93.75 389 LEU A C 1
ATOM 3202 O O . LEU A 1 389 ? -10.085 5.497 21.294 1.00 93.75 389 LEU A O 1
ATOM 3206 N N . SER A 1 390 ? -11.446 3.757 20.877 1.00 93.75 390 SER A N 1
ATOM 3207 C CA . SER A 1 390 ? -11.607 3.372 22.283 1.00 93.75 390 SER A CA 1
ATOM 3208 C C . SER A 1 390 ? -10.298 2.820 22.859 1.00 93.75 390 SER A C 1
ATOM 3210 O O . SER A 1 390 ? -9.859 3.280 23.908 1.00 93.75 390 SER A O 1
ATOM 3212 N N . GLN A 1 391 ? -9.614 1.932 22.130 1.00 92.88 391 GLN A N 1
ATOM 3213 C CA . GLN A 1 391 ? -8.288 1.425 22.517 1.00 92.88 391 GLN A CA 1
ATOM 3214 C C . GLN A 1 391 ? -7.246 2.548 22.624 1.00 92.88 391 GLN A C 1
ATOM 3216 O O . GLN A 1 391 ? -6.470 2.608 23.575 1.00 92.88 391 GLN A O 1
ATOM 3221 N N . ASP A 1 392 ? -7.255 3.474 21.665 1.00 90.62 392 ASP A N 1
ATOM 3222 C CA . ASP A 1 392 ? -6.382 4.646 21.663 1.00 90.62 392 ASP A CA 1
ATOM 3223 C C . ASP A 1 392 ? -6.593 5.542 22.896 1.00 90.62 392 ASP A C 1
ATOM 3225 O O . ASP A 1 392 ? -5.639 6.141 23.399 1.00 90.62 392 ASP A O 1
ATOM 3229 N N . LEU A 1 393 ? -7.839 5.676 23.363 1.00 93.69 393 LEU A N 1
ATOM 3230 C CA . LEU A 1 393 ? -8.159 6.429 24.574 1.00 93.69 393 LEU A CA 1
ATOM 3231 C C . LEU A 1 393 ? -7.668 5.709 25.829 1.00 93.69 393 LEU A C 1
ATOM 3233 O O . LEU A 1 393 ? -7.058 6.355 26.677 1.00 93.69 393 LEU A O 1
ATOM 3237 N N . GLU A 1 394 ? -7.858 4.393 25.923 1.00 93.75 394 GLU A N 1
ATOM 3238 C CA . GLU A 1 394 ? -7.337 3.585 27.034 1.00 93.75 394 GLU A CA 1
ATOM 3239 C C . GLU A 1 394 ? -5.805 3.682 27.131 1.00 93.75 394 GLU A C 1
ATOM 3241 O O . GLU A 1 394 ? -5.243 3.858 28.218 1.00 93.75 394 GLU A O 1
ATOM 3246 N N . GLU A 1 395 ? -5.111 3.640 25.990 1.00 92.44 395 GLU A N 1
ATOM 3247 C CA . GLU A 1 395 ? -3.661 3.817 25.943 1.00 92.44 395 GLU A CA 1
ATOM 3248 C C . GLU A 1 395 ? -3.249 5.233 26.373 1.00 92.44 395 GLU A C 1
ATOM 3250 O O . GLU A 1 395 ? -2.312 5.396 27.161 1.00 92.44 395 GLU A O 1
ATOM 3255 N N . LEU A 1 396 ? -3.954 6.270 25.907 1.00 92.25 396 LEU A N 1
ATOM 3256 C CA . LEU A 1 396 ? -3.701 7.647 26.337 1.00 92.25 396 LEU A CA 1
ATOM 3257 C C . LEU A 1 396 ? -3.921 7.823 27.840 1.00 92.25 396 LEU A C 1
ATOM 3259 O O . LEU A 1 396 ? -3.114 8.482 28.490 1.00 92.25 396 LEU A O 1
ATOM 3263 N N . GLU A 1 397 ? -4.956 7.215 28.415 1.00 93.31 397 GLU A N 1
ATOM 3264 C CA . GLU A 1 397 ? -5.206 7.238 29.858 1.00 93.31 397 GLU A CA 1
ATOM 3265 C C . GLU A 1 397 ? -4.104 6.543 30.654 1.00 93.31 397 GLU A C 1
ATOM 3267 O O . GLU A 1 397 ? -3.686 7.042 31.701 1.00 93.31 397 GLU A O 1
ATOM 3272 N N . ARG A 1 398 ? -3.584 5.413 30.160 1.00 94.50 398 ARG A N 1
ATOM 3273 C CA . ARG A 1 398 ? -2.402 4.773 30.750 1.00 94.50 398 ARG A CA 1
ATOM 3274 C C . ARG A 1 398 ? -1.198 5.718 30.727 1.00 94.50 398 ARG A C 1
ATOM 3276 O O . ARG A 1 398 ? -0.582 5.938 31.764 1.00 94.50 398 ARG A O 1
ATOM 3283 N N . ARG A 1 399 ? -0.919 6.348 29.583 1.00 91.25 399 ARG A N 1
ATOM 3284 C CA . ARG A 1 399 ? 0.213 7.280 29.426 1.00 91.25 399 ARG A CA 1
ATOM 3285 C C . ARG A 1 399 ? 0.062 8.557 30.253 1.00 91.25 399 ARG A C 1
ATOM 3287 O O . ARG A 1 399 ? 1.067 9.122 30.675 1.00 91.25 399 ARG A O 1
ATOM 3294 N N . ILE A 1 400 ? -1.165 9.031 30.475 1.00 92.94 400 ILE A N 1
ATOM 3295 C CA . ILE A 1 400 ? -1.437 10.167 31.366 1.00 92.94 400 ILE A CA 1
ATOM 3296 C C . ILE A 1 400 ? -1.091 9.790 32.807 1.00 92.94 400 ILE A C 1
ATOM 3298 O O . ILE A 1 400 ? -0.364 10.547 33.443 1.00 92.94 400 ILE A O 1
ATOM 3302 N N . ARG A 1 401 ? -1.514 8.609 33.284 1.00 93.50 401 ARG A N 1
ATOM 3303 C CA . ARG A 1 401 ? -1.160 8.109 34.626 1.00 93.50 401 ARG A CA 1
ATOM 3304 C C . ARG A 1 401 ? 0.353 7.984 34.815 1.00 93.50 401 ARG A C 1
ATOM 3306 O O . ARG A 1 401 ? 0.894 8.516 35.777 1.00 93.50 401 ARG A O 1
ATOM 3313 N N . GLU A 1 402 ? 1.054 7.387 33.851 1.00 92.19 402 GLU A N 1
ATOM 3314 C CA . GLU A 1 402 ? 2.524 7.306 33.870 1.00 92.19 402 GLU A CA 1
ATOM 3315 C C . GLU A 1 402 ? 3.169 8.708 33.912 1.00 92.19 402 GLU A C 1
ATOM 3317 O O . GLU A 1 402 ? 4.079 8.974 34.696 1.00 92.19 402 GLU A O 1
ATOM 3322 N N . ALA A 1 403 ? 2.672 9.656 33.110 1.00 89.94 403 ALA A N 1
ATOM 3323 C CA . ALA A 1 403 ? 3.194 11.023 33.086 1.00 89.94 403 ALA A CA 1
ATOM 3324 C C . ALA A 1 403 ? 2.890 11.822 34.371 1.00 89.94 403 ALA A C 1
ATOM 3326 O O . ALA A 1 403 ? 3.666 12.722 34.726 1.00 89.94 403 ALA A O 1
ATOM 3327 N N . GLU A 1 404 ? 1.776 11.525 35.048 1.00 91.75 404 GLU A N 1
ATOM 3328 C CA . GLU A 1 404 ? 1.414 12.052 36.370 1.00 91.75 404 GLU A CA 1
ATOM 3329 C C . GLU A 1 404 ? 2.385 11.558 37.443 1.00 91.75 404 GLU A C 1
ATOM 3331 O O . GLU A 1 404 ? 2.926 12.374 38.197 1.00 91.75 404 GLU A O 1
ATOM 3336 N N . GLU A 1 405 ? 2.671 10.254 37.454 1.00 92.69 405 GLU A N 1
ATOM 3337 C CA . GLU A 1 405 ? 3.641 9.623 38.356 1.00 92.69 405 GLU A CA 1
ATOM 3338 C C . GLU A 1 405 ? 5.050 10.204 38.161 1.00 92.69 405 GLU A C 1
ATOM 3340 O O . GLU A 1 405 ? 5.723 10.581 39.125 1.00 92.69 405 GLU A O 1
ATOM 3345 N N . GLU A 1 406 ? 5.465 10.397 36.906 1.00 92.50 406 GLU A N 1
ATOM 3346 C CA . GLU A 1 406 ? 6.751 11.001 36.543 1.00 92.50 406 GLU A CA 1
ATOM 3347 C C . GLU A 1 406 ? 6.786 12.540 36.681 1.00 92.50 406 GLU A C 1
ATOM 3349 O O . GLU A 1 406 ? 7.821 13.170 36.438 1.00 92.50 406 GLU A O 1
ATOM 3354 N N . LYS A 1 407 ? 5.667 13.183 37.052 1.00 90.69 407 LYS A N 1
ATOM 3355 C CA . LYS A 1 407 ? 5.512 14.645 37.215 1.00 90.69 407 LYS A CA 1
ATOM 3356 C C . LYS A 1 407 ? 5.897 15.470 35.974 1.00 90.69 407 LYS A C 1
ATOM 3358 O O . LYS A 1 407 ? 6.265 16.649 36.079 1.00 90.69 407 LYS A O 1
ATOM 3363 N N . LYS A 1 408 ? 5.758 14.907 34.769 1.00 89.38 408 LYS A N 1
ATOM 3364 C CA . LYS A 1 408 ? 6.088 15.575 33.495 1.00 89.38 408 LYS A CA 1
ATOM 3365 C C . LYS A 1 408 ? 4.972 16.534 33.057 1.00 89.38 408 LYS A C 1
ATOM 3367 O O . LYS A 1 408 ? 4.230 16.276 32.111 1.00 89.38 408 LYS A O 1
ATOM 3372 N N . ARG A 1 409 ? 4.895 17.710 33.697 1.00 87.69 409 ARG A N 1
ATOM 3373 C CA . ARG A 1 409 ? 3.830 18.725 33.492 1.00 87.69 409 ARG A CA 1
ATOM 3374 C C . ARG A 1 409 ? 3.552 19.107 32.029 1.00 87.69 409 ARG A C 1
ATOM 3376 O O . ARG A 1 409 ? 2.410 19.389 31.681 1.00 87.69 409 ARG A O 1
ATOM 3383 N N . GLN A 1 410 ? 4.578 19.177 31.176 1.00 84.88 410 GLN A N 1
ATOM 3384 C CA . GLN A 1 410 ? 4.399 19.526 29.757 1.00 84.88 410 GLN A CA 1
ATOM 3385 C C . GLN A 1 410 ? 3.835 18.366 28.929 1.00 84.88 410 GLN A C 1
ATOM 3387 O O . GLN A 1 410 ? 2.988 18.595 28.066 1.00 84.88 410 GLN A O 1
ATOM 3392 N N . ALA A 1 411 ? 4.282 17.138 29.201 1.00 85.56 411 ALA A N 1
ATOM 3393 C CA . ALA A 1 411 ? 3.775 15.943 28.534 1.00 85.56 411 ALA A CA 1
ATOM 3394 C C . ALA A 1 411 ? 2.303 15.716 28.892 1.00 85.56 411 ALA A C 1
ATOM 3396 O O . ALA A 1 411 ? 1.485 15.509 28.002 1.00 85.56 411 ALA A O 1
ATOM 3397 N N . LEU A 1 412 ? 1.961 15.889 30.169 1.00 89.31 412 LEU A N 1
ATOM 3398 C CA . LEU A 1 412 ? 0.603 15.761 30.688 1.00 89.31 412 LEU A CA 1
ATOM 3399 C C . LEU A 1 412 ? -0.376 16.697 29.961 1.00 89.31 412 LEU A C 1
ATOM 3401 O O . LEU A 1 412 ? -1.329 16.228 29.349 1.00 89.31 412 LEU A O 1
ATOM 3405 N N . LYS A 1 413 ? -0.068 18.000 29.872 1.00 90.69 413 LYS A N 1
ATOM 3406 C CA . LYS A 1 413 ? -0.905 18.968 29.131 1.00 90.69 413 LYS A CA 1
ATOM 3407 C C . LYS A 1 413 ? -1.111 18.602 27.660 1.00 90.69 413 LYS A C 1
ATOM 3409 O O . LYS A 1 413 ? -2.136 18.942 27.071 1.00 90.69 413 LYS A O 1
ATOM 3414 N N . ARG A 1 414 ? -0.107 17.994 27.022 1.00 88.00 414 ARG A N 1
ATOM 3415 C CA . ARG A 1 414 ? -0.210 17.550 25.627 1.00 88.00 414 ARG A CA 1
ATOM 3416 C C . ARG A 1 414 ? -1.127 16.331 25.521 1.00 88.00 414 ARG A C 1
ATOM 3418 O O . ARG A 1 414 ? -1.996 16.333 24.655 1.00 88.00 414 ARG A O 1
ATOM 3425 N N . LEU A 1 415 ? -0.944 15.344 26.395 1.00 90.50 415 LEU A N 1
ATOM 3426 C CA . LEU A 1 415 ? -1.740 14.117 26.420 1.00 90.50 415 LEU A CA 1
ATOM 3427 C C . LEU A 1 415 ? -3.210 14.395 26.761 1.00 90.50 415 LEU A C 1
ATOM 3429 O O . LEU A 1 415 ? -4.086 13.856 26.099 1.00 90.50 415 LEU A O 1
ATOM 3433 N N . GLU A 1 416 ? -3.498 15.297 27.702 1.00 91.06 416 GLU A N 1
ATOM 3434 C CA . GLU A 1 416 ? -4.872 15.715 28.030 1.00 91.06 416 GLU A CA 1
ATOM 3435 C C . GLU A 1 416 ? -5.589 16.359 26.838 1.00 91.06 416 GLU A C 1
ATOM 3437 O O . GLU A 1 416 ? -6.756 16.077 26.570 1.00 91.06 416 GLU A O 1
ATOM 3442 N N . ARG A 1 417 ? -4.888 17.219 26.085 1.00 89.56 417 ARG A N 1
ATOM 3443 C CA . ARG A 1 417 ? -5.446 17.812 24.861 1.00 89.56 417 ARG A CA 1
ATOM 3444 C C . ARG A 1 417 ? -5.733 16.740 23.820 1.00 89.56 417 ARG A C 1
ATOM 3446 O O . ARG A 1 417 ? -6.789 16.772 23.203 1.00 89.56 417 ARG A O 1
ATOM 3453 N N . GLU A 1 418 ? -4.797 15.814 23.624 1.00 88.75 418 GLU A N 1
ATOM 3454 C CA . GLU A 1 418 ? -4.949 14.703 22.683 1.00 88.75 418 GLU A CA 1
ATOM 3455 C C . GLU A 1 418 ? -6.132 13.803 23.060 1.00 88.75 418 GLU A C 1
ATOM 3457 O O . GLU A 1 418 ? -6.967 13.514 22.203 1.00 88.75 418 GLU A O 1
ATOM 3462 N N . LYS A 1 419 ? -6.268 13.467 24.349 1.00 92.50 419 LYS A N 1
ATOM 3463 C CA . LYS A 1 419 ? -7.419 12.750 24.906 1.00 92.50 419 LYS A CA 1
ATOM 3464 C C . LYS A 1 419 ? -8.724 13.485 24.602 1.00 92.50 419 LYS A C 1
ATOM 3466 O O . LYS A 1 419 ? -9.612 12.899 23.996 1.00 92.50 419 LYS A O 1
ATOM 3471 N N . SER A 1 420 ? -8.802 14.783 24.905 1.00 93.31 420 SER A N 1
ATOM 3472 C CA . SER A 1 420 ? -10.010 15.582 24.657 1.00 93.31 420 SER A CA 1
ATOM 3473 C C . SER A 1 420 ? -10.422 15.615 23.179 1.00 93.31 420 SER A C 1
ATOM 3475 O O . SER A 1 420 ? -11.614 15.602 22.869 1.00 93.31 420 SER A O 1
ATOM 3477 N N . TYR A 1 421 ? -9.463 15.641 22.245 1.00 90.62 421 TYR A N 1
ATOM 3478 C CA . TYR A 1 421 ? -9.778 15.544 20.816 1.00 90.62 421 TYR A CA 1
ATOM 3479 C C . 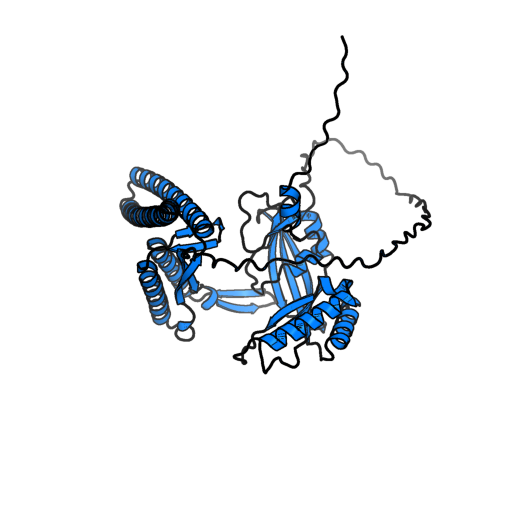TYR A 1 421 ? -10.323 14.162 20.443 1.00 90.62 421 TYR A C 1
ATOM 3481 O O . TYR A 1 421 ? -11.343 14.083 19.759 1.00 90.62 421 TYR A O 1
ATOM 3489 N N . LYS A 1 422 ? -9.683 13.082 20.911 1.00 91.88 422 LYS A N 1
ATOM 3490 C CA . LYS A 1 422 ? -10.122 11.712 20.609 1.00 91.88 422 LYS A CA 1
ATOM 3491 C C . LYS A 1 422 ? -11.470 11.366 21.244 1.00 91.88 422 LYS A C 1
ATOM 3493 O O . LYS A 1 422 ? -12.260 10.679 20.608 1.00 91.88 422 LYS A O 1
ATOM 3498 N N . GLU A 1 423 ? -11.775 11.882 22.434 1.00 92.94 423 GLU A N 1
ATOM 3499 C CA . GLU A 1 423 ? -13.086 11.720 23.081 1.00 92.94 423 GLU A CA 1
ATOM 3500 C C . GLU A 1 423 ? -14.208 12.334 22.239 1.00 92.94 423 GLU A C 1
ATOM 3502 O O . GLU A 1 423 ? -15.197 11.664 21.947 1.00 92.94 423 GLU A O 1
ATOM 3507 N N . LYS A 1 424 ? -14.024 13.578 21.778 1.00 93.50 424 LYS A N 1
ATOM 3508 C CA . LYS A 1 424 ? -14.992 14.252 20.897 1.00 93.50 424 LYS A CA 1
ATOM 3509 C C . LYS A 1 424 ? -15.174 13.511 19.578 1.00 93.50 424 LYS A C 1
ATOM 3511 O O . LYS A 1 424 ? -16.289 13.417 19.070 1.00 93.50 424 LYS A O 1
ATOM 3516 N N . LEU A 1 425 ? -14.081 12.992 19.020 1.00 93.25 425 LEU A N 1
ATOM 3517 C CA . LEU A 1 425 ? -14.126 12.210 17.791 1.00 93.25 425 LEU A CA 1
ATOM 3518 C C . LEU A 1 425 ? -14.899 10.903 18.008 1.00 93.25 425 LEU A C 1
ATOM 3520 O O . LEU A 1 425 ? -15.804 10.598 17.239 1.00 93.25 425 LEU A O 1
ATOM 3524 N N . LEU A 1 426 ? -14.615 10.171 19.086 1.00 94.19 426 LEU A N 1
ATOM 3525 C CA . LEU A 1 426 ? -15.333 8.948 19.440 1.00 94.19 426 LEU A CA 1
ATOM 3526 C C . LEU A 1 426 ? -16.833 9.204 19.635 1.00 94.19 426 LEU A C 1
ATOM 3528 O O . LEU A 1 426 ? -17.656 8.429 19.151 1.00 94.19 426 LEU A O 1
ATOM 3532 N N . GLU A 1 427 ? -17.195 10.290 20.318 1.00 94.38 427 GLU A N 1
ATOM 3533 C CA . GLU A 1 427 ? -18.590 10.688 20.511 1.00 94.38 427 GLU A CA 1
ATOM 3534 C C . GLU A 1 427 ? -19.286 10.977 19.175 1.00 94.38 427 GLU A C 1
ATOM 3536 O O . GLU A 1 427 ? -20.389 10.481 18.939 1.00 94.38 427 GLU A O 1
ATOM 3541 N N . ALA A 1 428 ? -18.623 11.703 18.267 1.00 94.19 428 ALA A N 1
ATOM 3542 C CA . ALA A 1 428 ? -19.150 11.975 16.932 1.00 94.19 428 ALA A CA 1
ATOM 3543 C C . ALA A 1 428 ? -19.410 10.681 16.142 1.00 94.19 428 ALA A C 1
ATOM 3545 O O . ALA A 1 428 ? -20.473 10.535 15.540 1.00 94.19 428 ALA A O 1
ATOM 3546 N N . PHE A 1 429 ? -18.485 9.718 16.192 1.00 94.75 429 PHE A N 1
ATOM 3547 C CA . PHE A 1 429 ? -18.642 8.421 15.528 1.00 94.75 429 PHE A CA 1
ATOM 3548 C C . PHE A 1 429 ? -19.774 7.588 16.138 1.00 94.75 429 PHE A C 1
ATOM 3550 O O . PHE A 1 429 ? -20.615 7.076 15.403 1.00 94.75 429 PHE A O 1
ATOM 3557 N N . LYS A 1 430 ? -19.850 7.493 17.472 1.00 94.94 430 LYS A N 1
ATOM 3558 C CA . LYS A 1 430 ? -20.925 6.764 18.170 1.00 94.94 430 LYS A CA 1
ATOM 3559 C C . LYS A 1 430 ? -22.301 7.359 17.885 1.00 94.94 430 LYS A C 1
ATOM 3561 O O . LYS A 1 430 ? -23.268 6.622 17.680 1.00 94.94 430 LYS A O 1
ATOM 3566 N N . ARG A 1 431 ? -22.397 8.691 17.860 1.00 94.12 431 ARG A N 1
ATOM 3567 C CA . ARG A 1 431 ? -23.628 9.394 17.498 1.00 94.12 431 ARG A CA 1
ATOM 3568 C C . ARG A 1 431 ? -24.036 9.072 16.063 1.00 94.12 431 ARG A C 1
ATOM 3570 O O . ARG A 1 431 ? -25.181 8.692 15.847 1.00 94.12 431 ARG A O 1
ATOM 3577 N N . TYR A 1 432 ? -23.101 9.165 15.121 1.00 92.44 432 TYR A N 1
ATOM 3578 C CA . TYR A 1 432 ? -23.366 8.890 13.711 1.00 92.44 432 TYR A CA 1
ATOM 3579 C C . TYR A 1 432 ? -23.805 7.435 13.477 1.00 92.44 432 TYR A C 1
ATOM 3581 O O . TYR A 1 432 ? -24.798 7.178 12.806 1.00 92.44 432 TYR A O 1
ATOM 3589 N N . LEU A 1 433 ? -23.145 6.480 14.137 1.00 92.19 433 LEU A N 1
ATOM 3590 C CA . LEU A 1 433 ? -23.519 5.063 14.126 1.00 92.19 433 LEU A CA 1
ATOM 3591 C C . LEU A 1 433 ? -24.943 4.822 14.666 1.00 92.19 433 LEU A C 1
ATOM 3593 O O . LEU A 1 433 ? -25.702 4.013 14.128 1.00 92.19 433 LEU A O 1
ATOM 3597 N N . SER A 1 434 ? -25.320 5.548 15.723 1.00 91.69 434 SER A N 1
ATOM 3598 C CA . SER A 1 434 ? -26.660 5.469 16.317 1.00 91.69 434 SER A CA 1
ATOM 3599 C C . SER A 1 434 ? -27.736 6.053 15.399 1.00 91.69 434 SER A C 1
ATOM 3601 O O . SER A 1 434 ? -28.862 5.562 15.397 1.00 91.69 434 SER A O 1
ATOM 3603 N N . GLU A 1 435 ? -27.411 7.095 14.630 1.00 89.62 435 GLU A N 1
ATOM 3604 C CA . GLU A 1 435 ? -28.310 7.694 13.635 1.00 89.62 435 GLU A CA 1
ATOM 3605 C C . GLU A 1 435 ? -28.580 6.714 12.482 1.00 89.62 435 GLU A C 1
ATOM 3607 O O . GLU A 1 435 ? -29.743 6.498 12.144 1.00 89.62 435 GLU A O 1
ATOM 3612 N N . ILE A 1 436 ? -27.546 6.028 11.977 1.00 88.50 436 ILE A N 1
ATOM 3613 C CA . ILE A 1 436 ? -27.683 4.973 10.953 1.00 88.50 436 ILE A CA 1
ATOM 3614 C C . ILE A 1 436 ? -28.557 3.822 11.473 1.00 88.50 436 ILE A C 1
ATOM 3616 O O . ILE A 1 436 ? -29.513 3.419 10.819 1.00 88.50 436 ILE A O 1
ATOM 3620 N N . SER A 1 437 ? -28.289 3.351 12.695 1.00 84.44 437 SER A N 1
ATOM 3621 C CA . 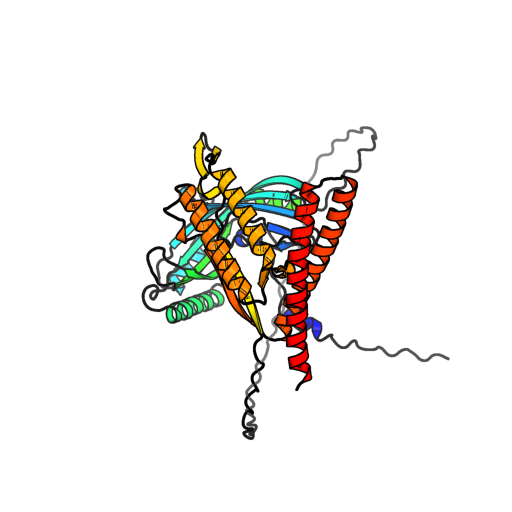SER A 1 437 ? -29.017 2.217 13.290 1.00 84.44 437 SER A CA 1
ATOM 3622 C C . SER A 1 437 ? -30.487 2.532 13.607 1.00 84.44 437 SER A C 1
ATOM 3624 O O . SER A 1 437 ? -31.307 1.625 13.711 1.00 84.44 437 SER A O 1
ATOM 3626 N N . ARG A 1 438 ? -30.846 3.810 13.795 1.00 79.75 438 ARG A N 1
ATOM 3627 C CA . ARG A 1 438 ? -32.246 4.236 13.977 1.00 79.75 438 ARG A CA 1
ATOM 3628 C C . ARG A 1 438 ? -33.002 4.347 12.658 1.00 79.75 438 ARG A C 1
ATOM 3630 O O . ARG A 1 438 ? -34.213 4.160 12.676 1.00 79.75 438 ARG A O 1
ATOM 3637 N N . GLY A 1 439 ? -32.306 4.632 11.556 1.00 65.88 439 GLY A N 1
ATOM 3638 C CA . GLY A 1 439 ? -32.886 4.593 10.212 1.00 65.88 439 GLY A CA 1
ATOM 3639 C C . GLY A 1 439 ? -33.421 3.204 9.855 1.00 65.88 439 GLY A C 1
ATOM 3640 O O . GLY A 1 439 ? -34.487 3.111 9.268 1.00 65.88 439 GLY A O 1
ATOM 3641 N N . GLU A 1 440 ? -32.752 2.140 10.314 1.00 56.28 440 GLU A N 1
ATOM 3642 C CA . GLU A 1 440 ? -33.170 0.740 10.105 1.00 56.28 440 GLU A CA 1
ATOM 3643 C C . GLU A 1 440 ? -34.379 0.306 10.960 1.00 56.28 440 GLU A C 1
ATOM 3645 O O . GLU A 1 440 ? -35.046 -0.663 10.624 1.00 56.28 440 GLU A O 1
ATOM 3650 N N . ALA A 1 441 ? -34.661 0.981 12.083 1.00 49.56 441 ALA A N 1
ATOM 3651 C CA . ALA A 1 441 ? -35.730 0.599 13.021 1.00 49.56 441 ALA A CA 1
ATOM 3652 C C . ALA A 1 441 ? -37.052 1.367 12.811 1.00 49.56 441 ALA A C 1
ATOM 3654 O O . ALA A 1 441 ? -38.001 1.177 13.575 1.00 49.56 441 ALA A O 1
ATOM 3655 N N . GLY A 1 442 ? -37.076 2.297 11.849 1.00 46.12 442 GLY A N 1
ATOM 3656 C CA . GLY A 1 442 ? -38.247 3.094 11.466 1.00 46.12 442 GLY A CA 1
ATOM 3657 C C . GLY A 1 442 ? -38.958 2.612 10.196 1.00 46.12 442 GLY A C 1
ATOM 3658 O O . GLY A 1 442 ? -39.949 3.234 9.811 1.00 46.12 442 GLY A O 1
ATOM 3659 N N . GLU A 1 443 ? -38.453 1.544 9.575 1.00 38.47 443 GLU A N 1
ATOM 3660 C CA . GLU A 1 443 ? -39.134 0.712 8.570 1.00 38.47 443 GLU A CA 1
ATOM 3661 C C . GLU A 1 443 ? -39.833 -0.471 9.258 1.00 38.47 443 GLU A C 1
ATOM 3663 O O . GLU A 1 443 ? -40.906 -0.887 8.759 1.00 38.47 443 GLU A O 1
#

Foldseek 3Di:
DDDDDDDDDDDDDPVVVVVVVDDDDADPALQNVQPVPVDPDQAWKWFQFLVRGIDTPADDPPTWTQKMWRKDKDWDDPVPDPDDDPVVVVLQVLLCVLQVFHKDKIKMKMWIQMAGTPNPGGDDIFIWMKMKIKGAHPCQQPDAPVQVVSLVVSLVVCCVPPVVQSVQKDWDWDDDPPHPDIGIMIMGMGIGGDPRSRVRVCVSNDDPPPPPPPPDDDDDDDDDDDDDDDDDDDDDDDDDDDDDDDDDDDDDDDDDDDDDDDDPDDQFFQKKWWKDFDADAQCLQWDWDADPNDIDIDGDPCRVVSVVLVVVLVVLLLLAWFQQSVVRTTIGRDPVSQVSQQVSLVSRLVSCVVVVVPPCSVVGGIGIDMDTHRLVVLLVRLVSRLVRLVVVLVVLVVVLVVCVVVVVVVVNVVSVVSNVSSVVRSVNSVVSSVVSVVVVVVD

Radius of gyration: 30.19 Å; chains: 1; bounding box: 84×85×74 Å

pLDDT: mean 77.8, std 20.79, range [30.17, 97.44]